Protein AF-A0A1L0DJS2-F1 (afdb_monomer_lite)

Organism: NCBI:txid45354

Sequence (391 aa):
MDLPFYTFERDCCICLEHDDRAESIQEMLICSNCGVNVHASCAGIALLGKLRPIMQWMCEPCVNDLSPQYSTTYLCCVCLANEQHTEMSILGSPKARPDYLMPVMENKKWCHLLCALFTYNDTSFRNVNSPPFFAKDTTHAFYWRPMTAVIESVSKLFIDNRESHCGICNIANGAMIKCDMCEESETKYHLTCAQDTAKYKLGFKLVSQKASRAAGIAYVGDQLGRLEPILVCPKHEQKNTVYELRSMGSRTQSSEQKPLISLFIEDLVKASMSKLSGPQLRAYNYVTMVDKYMLQQNPVLEATEQIEDSKPKKYCEVCSIKSSPKWWPIEGSKGVQCQNCFKLGEDENHEITKSEGDVLARELNEPLSGTNFGISGPSDHIRDVYQPTES

pLDDT: mean 78.41, std 16.91, range [35.5, 97.69]

Foldseek 3Di:
DAALDQLQLADQLQQSDRDPDPVQSQQWDAARPQRHIHRCLLQQKDWADPDRPDDHDHAPLVVCVVPPPADVPQDAPFDDDDFPCSVCNSNSHRPGNDARWAAAQQRRYIHGPNLCLQQVVQWAWEQDDPPPDDPCPPDVPPTIDRSDRHGHDNLSQQLVFVVAAAPQPRDTTGRWDDAPPCPPDPHTHRPVSLVPDPQKDKAWAFDADDPPDLQQWKAQPPDIHHIHIHIHHNVDDPPVRGDRQQRWIDSDPPGDIGGNSSSSSNSSNVVNPDPDHDPRVNVVSVVVSQVSVVCVVDVPVVPPPPPPPPDPQAAAPVQRQRAAPDWDDDPPDPHTHHPVPVVVDPPDPDCPDSVVSVVVVVVVPPDDDCVVVVCPDPPDDNCVSDDPPDD

Secondary structure (DSSP, 8-state):
---SS-TTSS--TTT------HHHHHTEEEBTTT--EEETTTTTEEE-SSS---S-B--HHHHHHHS-SS-S---BTT-------HHHHHTT-TT-----EEEBTTTS-EEEHHHHHHTTTTSEEEE-PPPTT--TTS---SSEEE--EEEEE-HHHHHHTTT-BBTTT--BSSSEEE-TT-SS---EEEHHHHHHSTT-EEEEEEEP--TT--TTEEEETTEEEEEEEEEE-TTS---S--B-TT-EEBSSTTSPPEEHHHHHHHHHHHH---S--HHHHHHHHHHHHHHHHHHHH-GGGGG-------S-----TTT--S--SSEEEPTTSS-EEEHHHHHHGGG------HHHHHHHHHHHTSPPP-GGGT--STT--HHHH--PPP-

Structure (mmCIF, N/CA/C/O backbone):
data_AF-A0A1L0DJS2-F1
#
_entry.id   AF-A0A1L0DJS2-F1
#
loop_
_atom_site.group_PDB
_atom_site.id
_atom_site.type_symbol
_atom_site.label_atom_id
_atom_site.label_alt_id
_atom_site.label_comp_id
_atom_site.label_asym_id
_atom_site.label_entity_id
_atom_site.label_seq_id
_atom_site.pdbx_PDB_ins_code
_atom_site.Cartn_x
_atom_site.Cartn_y
_atom_site.Cartn_z
_atom_site.occupancy
_atom_site.B_iso_or_equiv
_atom_site.auth_seq_id
_atom_site.auth_comp_id
_atom_site.auth_asym_id
_atom_site.auth_atom_id
_atom_site.pdbx_PDB_model_num
ATOM 1 N N . MET A 1 1 ? 31.363 1.273 -6.432 1.00 53.94 1 MET A N 1
ATOM 2 C CA . MET A 1 1 ? 30.736 0.183 -5.663 1.00 53.94 1 MET A CA 1
ATOM 3 C C . MET A 1 1 ? 29.688 -0.382 -6.581 1.00 53.94 1 MET A C 1
ATOM 5 O O . MET A 1 1 ? 28.770 0.353 -6.904 1.00 53.94 1 MET A O 1
ATOM 9 N N . ASP A 1 2 ? 29.889 -1.591 -7.083 1.00 66.25 2 ASP A N 1
ATOM 10 C CA . ASP A 1 2 ? 28.993 -2.172 -8.081 1.00 66.25 2 ASP A CA 1
ATOM 11 C C . ASP A 1 2 ? 27.632 -2.522 -7.462 1.00 66.25 2 ASP A C 1
ATOM 13 O O . ASP A 1 2 ? 27.526 -2.720 -6.250 1.00 66.25 2 ASP A O 1
ATOM 17 N N . LEU A 1 3 ? 26.578 -2.534 -8.283 1.00 71.31 3 LEU A N 1
ATOM 18 C CA . LEU A 1 3 ? 25.262 -3.007 -7.850 1.00 71.31 3 LEU A CA 1
ATOM 19 C C . LEU A 1 3 ? 25.327 -4.480 -7.419 1.00 71.31 3 LEU A C 1
ATOM 21 O O . LEU A 1 3 ? 26.147 -5.218 -7.964 1.00 71.31 3 LEU A O 1
ATOM 25 N N . PRO A 1 4 ? 24.419 -4.937 -6.532 1.00 78.12 4 PRO A N 1
ATOM 26 C CA . PRO A 1 4 ? 24.336 -6.353 -6.174 1.00 78.12 4 PRO A CA 1
ATOM 27 C C . PRO A 1 4 ? 24.111 -7.281 -7.379 1.00 78.12 4 PRO A C 1
ATOM 29 O O . PRO A 1 4 ? 24.629 -8.392 -7.397 1.00 78.12 4 PRO A O 1
ATOM 32 N N . PHE A 1 5 ? 23.355 -6.821 -8.382 1.00 85.75 5 PHE A N 1
ATOM 33 C CA . PHE A 1 5 ? 23.029 -7.549 -9.611 1.00 85.75 5 PHE A CA 1
ATOM 34 C C . PHE A 1 5 ? 22.592 -6.563 -10.718 1.00 85.75 5 PHE A C 1
ATOM 36 O O . PHE A 1 5 ? 22.424 -5.365 -10.452 1.00 85.75 5 PHE A O 1
ATOM 43 N N . TYR A 1 6 ? 22.438 -7.019 -11.965 1.00 84.62 6 TYR A N 1
ATOM 44 C CA . TYR A 1 6 ? 22.064 -6.149 -13.086 1.00 84.62 6 TYR A CA 1
ATOM 45 C C . TYR A 1 6 ? 20.573 -5.779 -13.059 1.00 84.62 6 TYR A C 1
ATOM 47 O O . TYR A 1 6 ? 19.704 -6.591 -12.758 1.00 84.62 6 TYR A O 1
ATOM 55 N N . THR A 1 7 ? 20.239 -4.555 -13.470 1.00 82.62 7 THR A N 1
ATOM 56 C CA . THR A 1 7 ? 18.865 -4.015 -13.412 1.00 82.62 7 THR A CA 1
ATOM 57 C C . THR A 1 7 ? 17.842 -4.711 -14.317 1.00 82.62 7 THR A C 1
ATOM 59 O O . THR A 1 7 ? 16.661 -4.411 -14.229 1.00 82.62 7 THR A O 1
ATOM 62 N N . PHE A 1 8 ? 18.249 -5.635 -15.184 1.00 81.12 8 PHE A N 1
ATOM 63 C CA . PHE A 1 8 ? 17.341 -6.418 -16.032 1.00 81.12 8 PHE A CA 1
ATOM 64 C C . PHE A 1 8 ? 17.195 -7.877 -15.571 1.00 81.12 8 PHE A C 1
ATOM 66 O O . PHE A 1 8 ? 16.440 -8.631 -16.175 1.00 81.12 8 PHE A O 1
ATOM 73 N N . GLU A 1 9 ? 17.920 -8.307 -14.531 1.00 83.94 9 GLU A N 1
ATOM 74 C CA . GLU A 1 9 ? 17.895 -9.706 -14.068 1.00 83.94 9 GLU A CA 1
ATOM 75 C C . GLU A 1 9 ? 16.639 -10.051 -13.268 1.00 83.94 9 GLU A C 1
ATOM 77 O O . GLU A 1 9 ? 16.272 -11.224 -13.172 1.00 83.94 9 GLU A O 1
ATOM 82 N N . ARG A 1 10 ? 15.959 -9.042 -12.712 1.00 89.88 10 ARG A N 1
ATOM 83 C CA . ARG A 1 10 ? 14.737 -9.235 -11.937 1.00 89.88 10 ARG A CA 1
ATOM 84 C C . ARG A 1 10 ? 13.747 -8.103 -12.146 1.00 89.88 10 ARG A C 1
ATOM 86 O O . ARG A 1 10 ? 14.101 -6.930 -12.034 1.00 89.88 10 ARG A O 1
ATOM 93 N N . ASP A 1 11 ? 12.490 -8.473 -12.357 1.00 92.00 11 ASP A N 1
ATOM 94 C CA . ASP A 1 11 ? 11.391 -7.519 -12.466 1.00 92.00 11 ASP A CA 1
ATOM 95 C C . ASP A 1 11 ? 11.197 -6.754 -11.145 1.00 92.00 11 ASP A C 1
ATOM 97 O O . ASP A 1 11 ? 11.554 -7.217 -10.056 1.00 92.00 11 ASP A O 1
ATOM 101 N N . CYS A 1 12 ? 10.638 -5.549 -11.230 1.00 93.19 12 CYS A N 1
ATOM 102 C CA . CYS A 1 12 ? 10.361 -4.718 -10.059 1.00 93.19 12 CYS A CA 1
ATOM 103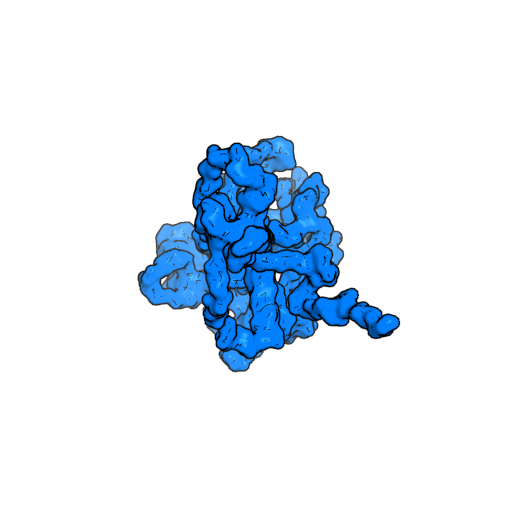 C C . CYS A 1 12 ? 9.378 -5.417 -9.110 1.00 93.19 12 CYS A C 1
ATOM 105 O O . CYS A 1 12 ? 8.287 -5.795 -9.528 1.00 93.19 12 CYS A O 1
ATOM 107 N N . CYS A 1 13 ? 9.691 -5.485 -7.813 1.00 92.88 13 CYS A N 1
ATOM 108 C CA . CYS A 1 13 ? 8.862 -6.211 -6.844 1.00 92.88 13 CYS A CA 1
ATOM 109 C C . CYS A 1 13 ? 7.510 -5.550 -6.501 1.00 92.88 13 CYS A C 1
ATOM 111 O O . CYS A 1 13 ? 6.711 -6.135 -5.778 1.00 92.88 13 CYS A O 1
ATOM 113 N N . ILE A 1 14 ? 7.218 -4.355 -7.032 1.00 94.25 14 ILE A N 1
ATOM 114 C CA . ILE A 1 14 ? 5.896 -3.717 -6.909 1.00 94.25 14 ILE A CA 1
ATOM 115 C C . ILE A 1 14 ? 4.991 -4.125 -8.073 1.00 94.25 14 ILE A C 1
ATOM 117 O O . ILE A 1 14 ? 3.886 -4.606 -7.837 1.00 94.25 14 ILE A O 1
ATOM 121 N N . CYS A 1 15 ? 5.428 -3.909 -9.321 1.00 93.94 15 CYS A N 1
ATOM 122 C CA . CYS A 1 15 ? 4.587 -4.169 -10.492 1.00 93.94 15 CYS A CA 1
ATOM 123 C C . CYS A 1 15 ? 4.682 -5.606 -11.008 1.00 93.94 15 CYS A C 1
ATOM 125 O O . CYS A 1 15 ? 3.712 -6.085 -11.579 1.00 93.94 15 CYS A O 1
ATOM 127 N N . LEU A 1 16 ? 5.815 -6.289 -10.798 1.00 92.19 16 LEU A N 1
ATOM 128 C CA . LEU A 1 16 ? 6.138 -7.600 -11.385 1.00 92.19 16 LEU A CA 1
ATOM 129 C C . LEU A 1 16 ? 5.950 -7.656 -12.911 1.00 92.19 16 LEU A C 1
ATOM 131 O O . LEU A 1 16 ? 5.766 -8.723 -13.489 1.00 92.19 16 LEU A O 1
ATOM 135 N N . GLU A 1 17 ? 5.968 -6.491 -13.553 1.00 89.50 17 GLU A N 1
ATOM 136 C CA . GLU A 1 17 ? 5.893 -6.350 -14.999 1.00 89.50 17 GLU A CA 1
ATOM 137 C C . GLU A 1 17 ? 7.307 -6.414 -15.558 1.00 89.50 17 GLU A C 1
ATOM 139 O O . GLU A 1 17 ? 8.200 -5.707 -15.076 1.00 89.50 17 GLU A O 1
ATOM 144 N N . HIS A 1 18 ? 7.479 -7.238 -16.587 1.00 84.38 18 HIS A N 1
ATOM 145 C CA . HIS A 1 18 ? 8.688 -7.235 -17.387 1.00 84.38 18 HIS A CA 1
ATOM 146 C C . HIS A 1 18 ? 8.695 -5.983 -18.266 1.00 84.38 18 HIS A C 1
ATOM 148 O O . HIS A 1 18 ? 7.793 -5.793 -19.081 1.00 84.38 18 HIS A O 1
ATOM 154 N N . ASP A 1 19 ? 9.686 -5.116 -18.076 1.00 73.88 19 ASP A N 1
ATOM 155 C CA . ASP A 1 19 ? 9.788 -3.833 -18.771 1.00 73.88 19 ASP A CA 1
ATOM 156 C C . ASP A 1 19 ? 11.193 -3.685 -19.365 1.00 73.88 19 ASP A C 1
ATOM 158 O O . ASP A 1 19 ? 12.172 -3.462 -18.652 1.00 73.88 19 ASP A O 1
ATOM 162 N N . ASP A 1 20 ? 11.287 -3.835 -20.684 1.00 77.88 20 ASP A N 1
ATOM 163 C CA . ASP A 1 20 ? 12.528 -3.769 -21.458 1.00 77.88 20 ASP A CA 1
ATOM 164 C C . ASP A 1 20 ? 12.861 -2.345 -21.935 1.00 77.88 20 ASP A C 1
ATOM 166 O O . ASP A 1 20 ? 13.895 -2.111 -22.573 1.00 77.88 20 ASP A O 1
ATOM 170 N N . ARG A 1 21 ? 12.016 -1.357 -21.606 1.00 82.25 21 ARG A N 1
ATOM 171 C CA . ARG A 1 21 ? 12.240 0.037 -21.991 1.00 82.25 21 ARG A CA 1
ATOM 172 C C . ARG A 1 21 ? 13.487 0.565 -21.296 1.00 82.25 21 ARG A C 1
ATOM 174 O O . ARG A 1 21 ? 13.609 0.518 -20.072 1.00 82.25 21 ARG A O 1
ATOM 181 N N . ALA A 1 22 ? 14.383 1.173 -22.072 1.00 80.31 22 ALA A N 1
ATOM 182 C CA . ALA A 1 22 ? 15.638 1.727 -21.562 1.00 80.31 22 ALA A CA 1
ATOM 183 C C . ALA A 1 22 ? 15.431 2.714 -20.396 1.00 80.31 22 ALA A C 1
ATOM 185 O O . ALA A 1 22 ? 16.215 2.722 -19.452 1.00 80.31 22 ALA A O 1
ATOM 186 N N . GLU A 1 23 ? 14.364 3.513 -20.440 1.00 79.38 23 GLU A N 1
ATOM 187 C CA . GLU A 1 23 ? 13.984 4.448 -19.373 1.00 79.38 23 GLU A CA 1
ATOM 188 C C . GLU A 1 23 ? 13.580 3.721 -18.081 1.00 79.38 23 GLU A C 1
ATOM 190 O O . GLU A 1 23 ? 13.973 4.141 -16.996 1.00 79.38 23 GLU A O 1
ATOM 195 N N . SER A 1 24 ? 12.871 2.591 -18.198 1.00 80.44 24 SER A N 1
ATOM 196 C CA . SER A 1 24 ? 12.487 1.743 -17.063 1.00 80.44 24 SER A CA 1
ATOM 197 C C . SER A 1 24 ? 13.707 1.128 -16.384 1.00 80.44 24 SER A C 1
ATOM 199 O O . SER A 1 24 ? 13.863 1.205 -15.167 1.00 80.44 24 SER A O 1
ATOM 201 N N . ILE A 1 25 ? 14.621 0.583 -17.190 1.00 81.00 25 ILE A N 1
ATOM 202 C CA . ILE A 1 25 ? 15.877 -0.014 -16.720 1.00 81.00 25 ILE A CA 1
ATOM 203 C C . ILE A 1 25 ? 16.749 1.039 -16.015 1.00 81.00 25 ILE A C 1
ATOM 205 O O . ILE A 1 25 ? 17.420 0.731 -15.030 1.00 81.00 25 ILE A O 1
ATOM 209 N N . GLN A 1 26 ? 16.738 2.286 -16.500 1.00 80.06 26 GLN A N 1
ATOM 210 C CA . GLN A 1 26 ? 17.503 3.395 -15.917 1.00 80.06 26 GLN A CA 1
ATOM 211 C C . GLN A 1 26 ? 16.948 3.896 -14.580 1.00 80.06 26 GLN A C 1
ATOM 213 O O . GLN A 1 26 ? 17.723 4.408 -13.771 1.00 80.06 26 GLN A O 1
ATOM 218 N N . GLU A 1 27 ? 15.642 3.769 -14.336 1.00 84.56 27 GLU A N 1
ATOM 219 C CA . GLU A 1 27 ? 15.023 4.164 -13.065 1.00 84.56 27 GLU A CA 1
ATOM 220 C C . GLU A 1 27 ? 14.911 3.021 -12.045 1.00 84.56 27 GLU A C 1
ATOM 222 O O . GLU A 1 27 ? 14.342 3.222 -10.968 1.00 84.56 27 GLU A O 1
ATOM 227 N N . MET A 1 28 ? 15.415 1.822 -12.360 1.00 88.25 28 MET A N 1
ATOM 228 C CA . MET A 1 28 ? 15.405 0.711 -11.416 1.00 88.25 28 MET A CA 1
ATOM 229 C C . MET A 1 28 ? 16.408 0.945 -10.282 1.00 88.25 28 MET A C 1
ATOM 231 O O . MET A 1 28 ? 17.614 1.080 -10.487 1.00 88.25 28 MET A O 1
ATOM 235 N N . LEU A 1 29 ? 15.887 0.948 -9.062 1.00 88.19 29 LEU A N 1
ATOM 236 C CA . LEU A 1 29 ? 16.625 1.055 -7.815 1.00 88.19 29 LEU A CA 1
ATOM 237 C C . LEU A 1 29 ? 16.806 -0.335 -7.233 1.00 88.19 29 LEU A C 1
ATOM 239 O O . LEU A 1 29 ? 15.840 -1.085 -7.138 1.00 88.19 29 LEU A O 1
ATOM 243 N N . ILE A 1 30 ? 18.024 -0.658 -6.807 1.00 90.00 30 ILE A N 1
ATOM 244 C CA . ILE A 1 30 ? 18.347 -1.911 -6.120 1.00 90.00 30 ILE A CA 1
ATOM 245 C C . ILE A 1 30 ? 18.965 -1.550 -4.776 1.00 90.00 30 ILE A C 1
ATOM 247 O O . ILE A 1 30 ? 19.925 -0.778 -4.712 1.00 90.00 30 ILE A O 1
ATOM 251 N N . CYS A 1 31 ? 18.391 -2.072 -3.694 1.00 89.62 31 CYS A N 1
ATOM 252 C CA . CYS A 1 31 ? 18.893 -1.824 -2.356 1.00 89.62 31 CYS A CA 1
ATOM 253 C C . CYS A 1 31 ? 20.248 -2.511 -2.184 1.00 89.62 31 CYS A C 1
ATOM 255 O O . CYS A 1 31 ? 20.352 -3.727 -2.329 1.00 89.62 31 CYS A O 1
ATOM 257 N N . SER A 1 32 ? 21.270 -1.743 -1.807 1.00 87.81 32 SER A N 1
ATOM 258 C CA . SER A 1 32 ? 22.640 -2.247 -1.664 1.00 87.81 32 SER A CA 1
ATOM 259 C C . SER A 1 32 ? 22.829 -3.276 -0.544 1.00 87.81 32 SER A C 1
ATOM 261 O O . SER A 1 32 ? 23.848 -3.956 -0.535 1.00 87.81 32 SER A O 1
ATOM 263 N N . ASN A 1 33 ? 21.889 -3.379 0.403 1.00 88.38 33 ASN A N 1
ATOM 264 C CA . ASN A 1 33 ? 22.007 -4.258 1.571 1.00 88.38 33 ASN A CA 1
ATOM 265 C C . ASN A 1 33 ? 21.159 -5.535 1.464 1.00 88.38 33 ASN A C 1
ATOM 267 O O . ASN A 1 33 ? 21.643 -6.615 1.775 1.00 88.38 33 ASN A O 1
ATOM 271 N N . CYS A 1 34 ? 19.900 -5.431 1.028 1.00 91.06 34 CYS A N 1
ATOM 272 C CA . CYS A 1 34 ? 18.979 -6.578 0.976 1.00 91.06 34 CYS A CA 1
ATOM 273 C C . CYS A 1 34 ? 18.606 -7.018 -0.446 1.00 91.06 34 CYS A C 1
ATOM 275 O O . CYS A 1 34 ? 17.893 -8.003 -0.625 1.00 91.06 34 CYS A O 1
ATOM 277 N N . GLY A 1 35 ? 19.037 -6.273 -1.465 1.00 91.56 35 GLY A N 1
ATOM 278 C CA . GLY A 1 35 ? 18.751 -6.576 -2.859 1.00 91.56 35 GLY A CA 1
ATOM 279 C C . GLY A 1 35 ? 17.343 -6.233 -3.337 1.00 91.56 35 GLY A C 1
ATOM 280 O O . GLY A 1 35 ? 17.125 -6.362 -4.530 1.00 91.56 35 GLY A O 1
ATOM 281 N N . VAL A 1 36 ? 16.395 -5.781 -2.497 1.00 92.50 36 VAL A N 1
ATOM 282 C CA . VAL A 1 36 ? 15.055 -5.304 -2.934 1.00 92.50 36 VAL A CA 1
ATOM 283 C C . VAL A 1 36 ? 15.181 -4.377 -4.146 1.00 92.50 36 VAL A C 1
ATOM 285 O O . VAL A 1 36 ? 15.988 -3.448 -4.106 1.00 92.50 36 VAL A O 1
ATOM 288 N N . ASN A 1 37 ? 14.382 -4.597 -5.197 1.00 92.75 37 ASN A N 1
ATOM 289 C CA . ASN A 1 37 ? 14.459 -3.816 -6.432 1.00 92.75 37 ASN A CA 1
ATOM 290 C C . ASN A 1 37 ? 13.110 -3.246 -6.878 1.00 92.75 37 ASN A C 1
ATOM 292 O O . ASN A 1 37 ? 12.120 -3.962 -7.029 1.00 92.75 37 ASN A O 1
ATOM 296 N N . VAL A 1 38 ? 13.080 -1.946 -7.148 1.00 92.38 38 VAL A N 1
ATOM 297 C CA . VAL A 1 38 ? 11.868 -1.239 -7.563 1.00 92.38 38 VAL A CA 1
ATOM 298 C C . VAL A 1 38 ? 12.171 -0.188 -8.611 1.00 92.38 38 VAL A C 1
ATOM 300 O O . VAL A 1 38 ? 13.207 0.462 -8.559 1.00 92.38 38 VAL A O 1
ATOM 303 N N . HIS A 1 39 ? 11.247 0.041 -9.539 1.00 91.31 39 HIS A N 1
ATOM 304 C CA . HIS A 1 39 ? 11.291 1.260 -10.339 1.00 91.31 39 HIS A CA 1
ATOM 305 C C . HIS A 1 39 ? 11.024 2.469 -9.438 1.00 91.31 39 HIS A C 1
ATOM 307 O O . HIS A 1 39 ? 10.094 2.435 -8.625 1.00 91.31 39 HIS A O 1
ATOM 313 N N . ALA A 1 40 ? 11.794 3.545 -9.607 1.00 88.44 40 ALA A N 1
ATOM 314 C CA . ALA A 1 40 ? 11.614 4.775 -8.842 1.00 88.44 40 ALA A CA 1
ATOM 315 C C . ALA A 1 40 ? 10.169 5.298 -8.941 1.00 88.44 40 ALA A C 1
ATOM 317 O O . ALA A 1 40 ? 9.540 5.575 -7.919 1.00 88.44 40 ALA A O 1
ATOM 318 N N . SER A 1 41 ? 9.589 5.317 -10.144 1.00 89.06 41 SER A N 1
ATOM 319 C CA . SER A 1 41 ? 8.189 5.699 -10.361 1.00 89.06 41 SER A CA 1
ATOM 320 C C . SER A 1 41 ? 7.162 4.776 -9.681 1.00 89.06 41 SER A C 1
ATOM 322 O O . SER A 1 41 ? 6.163 5.279 -9.163 1.00 89.06 41 SER A O 1
ATOM 324 N N . CYS A 1 42 ? 7.403 3.457 -9.610 1.00 92.81 42 CYS A N 1
ATOM 325 C CA . CYS A 1 42 ? 6.539 2.515 -8.877 1.00 92.81 42 CYS A CA 1
ATOM 326 C C . CYS A 1 42 ? 6.588 2.747 -7.361 1.00 92.81 42 CYS A C 1
ATOM 328 O O . CYS A 1 42 ? 5.592 2.547 -6.671 1.00 92.81 42 CYS A O 1
ATOM 330 N N . ALA A 1 43 ? 7.744 3.172 -6.850 1.00 89.62 43 ALA A N 1
ATOM 331 C CA . ALA A 1 43 ? 7.976 3.466 -5.441 1.00 89.62 43 ALA A CA 1
ATOM 332 C C . ALA A 1 43 ? 7.560 4.892 -5.025 1.00 89.62 43 ALA A C 1
ATOM 334 O O . ALA A 1 43 ? 7.637 5.228 -3.844 1.00 89.62 43 ALA A O 1
ATOM 335 N N . GLY A 1 44 ? 7.146 5.747 -5.970 1.00 86.00 44 GLY A N 1
ATOM 336 C CA . GLY A 1 44 ? 6.868 7.162 -5.698 1.00 86.00 44 GLY A CA 1
ATOM 337 C C . GLY A 1 44 ? 8.130 7.987 -5.408 1.00 86.00 44 GLY A C 1
ATOM 338 O O . GLY A 1 44 ? 8.091 8.967 -4.666 1.00 86.00 44 GLY A O 1
ATOM 339 N N . ILE A 1 45 ? 9.277 7.601 -5.963 1.00 83.94 45 ILE A N 1
ATOM 340 C CA . ILE A 1 45 ? 10.558 8.292 -5.792 1.00 83.94 45 ILE A CA 1
ATOM 341 C C . ILE A 1 45 ? 10.826 9.137 -7.041 1.00 83.94 45 ILE A C 1
ATOM 343 O O . ILE A 1 45 ? 10.893 8.605 -8.146 1.00 83.94 45 ILE A O 1
ATOM 347 N N . ALA A 1 46 ? 11.005 10.453 -6.879 1.00 75.88 46 ALA A N 1
ATOM 348 C CA . ALA A 1 46 ? 11.435 11.311 -7.979 1.00 75.88 46 ALA A CA 1
ATOM 349 C C . ALA A 1 46 ? 12.964 11.381 -8.042 1.00 75.88 46 ALA A C 1
ATOM 351 O O . ALA A 1 46 ? 13.646 11.728 -7.070 1.00 75.88 46 ALA A O 1
ATOM 352 N N . LEU A 1 47 ? 13.485 11.087 -9.230 1.00 72.00 47 LEU A N 1
ATOM 353 C CA . LEU A 1 47 ? 14.898 11.178 -9.570 1.00 72.00 47 LEU A CA 1
ATOM 354 C C . LEU A 1 47 ? 15.219 12.615 -9.994 1.00 72.00 47 LEU A C 1
ATOM 356 O O . LEU A 1 47 ? 14.631 13.131 -10.944 1.00 72.00 47 LEU A O 1
ATOM 360 N N . LEU A 1 48 ? 16.127 13.293 -9.287 1.00 59.78 48 LEU A N 1
ATOM 361 C CA . LEU A 1 48 ? 16.545 14.648 -9.647 1.00 59.78 48 LEU A CA 1
ATOM 362 C C . LEU A 1 48 ? 17.748 14.620 -10.601 1.00 59.78 48 LEU A C 1
ATOM 364 O O . LEU A 1 48 ? 18.860 14.277 -10.205 1.00 59.78 48 LEU A O 1
ATOM 368 N N . GLY A 1 49 ? 17.543 15.088 -11.836 1.00 54.81 49 GLY A N 1
ATOM 369 C CA . GLY A 1 49 ? 18.602 15.325 -12.828 1.00 54.81 49 GLY A CA 1
ATOM 370 C C . GLY A 1 49 ? 18.759 14.225 -13.888 1.00 54.81 49 GLY A C 1
ATOM 371 O O . GLY A 1 49 ? 18.139 13.175 -13.817 1.00 54.81 49 GLY A O 1
ATOM 372 N N . LYS A 1 50 ? 19.605 14.484 -14.899 1.00 48.12 50 LYS A N 1
ATOM 373 C CA . LYS A 1 50 ? 19.906 13.566 -16.026 1.00 48.12 50 LYS A CA 1
ATOM 374 C C . LYS A 1 50 ? 20.961 12.492 -15.695 1.00 48.12 50 LYS A C 1
ATOM 376 O O . LYS A 1 50 ? 21.487 11.848 -16.601 1.00 48.12 50 LYS A O 1
ATOM 381 N N . LEU A 1 51 ? 21.360 12.361 -14.429 1.00 49.62 51 LEU A N 1
ATOM 382 C CA . LEU A 1 51 ? 22.445 11.470 -14.016 1.00 49.62 51 LEU A CA 1
ATOM 383 C C . LEU A 1 51 ? 21.894 10.136 -13.513 1.00 49.62 51 LEU A C 1
ATOM 385 O O . LEU A 1 51 ? 20.923 10.088 -12.765 1.00 49.62 51 LEU A O 1
ATOM 389 N N . ARG A 1 52 ? 22.563 9.063 -13.947 1.00 52.22 52 ARG A N 1
ATOM 390 C CA . ARG A 1 52 ? 22.255 7.662 -13.640 1.00 52.22 52 ARG A CA 1
ATOM 391 C C . ARG A 1 52 ? 22.163 7.448 -12.119 1.00 52.22 52 ARG A C 1
ATOM 393 O O . ARG A 1 52 ? 23.173 7.659 -11.442 1.00 52.22 52 ARG A O 1
ATOM 400 N N . PRO A 1 53 ? 21.028 7.000 -11.563 1.00 53.16 53 PRO A N 1
ATOM 401 C CA . PRO A 1 53 ? 20.855 6.877 -10.124 1.00 53.16 53 PRO A CA 1
ATOM 402 C C . PRO A 1 53 ? 21.284 5.480 -9.659 1.00 53.16 53 PRO A C 1
ATOM 404 O O . PRO A 1 53 ? 20.444 4.655 -9.331 1.00 53.16 53 PRO A O 1
ATOM 407 N N . ILE A 1 54 ? 22.573 5.132 -9.708 1.00 54.09 54 ILE A N 1
ATOM 408 C CA . ILE A 1 54 ? 22.923 3.709 -9.555 1.00 54.09 54 ILE A CA 1
ATOM 409 C C . ILE A 1 54 ? 24.237 3.462 -8.828 1.00 54.09 54 ILE A C 1
ATOM 411 O O . ILE A 1 54 ? 25.112 2.831 -9.392 1.00 54.09 54 ILE A O 1
ATOM 415 N N . MET A 1 55 ? 24.414 3.895 -7.580 1.00 52.53 55 MET A N 1
ATOM 416 C CA . MET A 1 55 ? 25.490 3.262 -6.791 1.00 52.53 55 MET A CA 1
ATOM 417 C C . MET A 1 55 ? 25.155 2.997 -5.318 1.00 52.53 55 MET A C 1
ATOM 419 O O . MET A 1 55 ? 25.840 2.168 -4.733 1.00 52.53 55 MET A O 1
ATOM 423 N N . GLN A 1 56 ? 24.169 3.651 -4.680 1.00 67.44 56 GLN A N 1
ATOM 424 C CA . GLN A 1 56 ? 23.984 3.535 -3.215 1.00 67.44 56 GLN A CA 1
ATOM 425 C C . GLN A 1 56 ? 22.552 3.874 -2.741 1.00 67.44 56 GLN A C 1
ATOM 427 O O . GLN A 1 56 ? 22.361 4.823 -1.981 1.00 67.44 56 GLN A O 1
ATOM 432 N N . TRP A 1 57 ? 21.522 3.152 -3.201 1.00 83.19 57 TRP A N 1
ATOM 433 C CA . TRP A 1 57 ? 20.174 3.280 -2.619 1.00 83.19 57 TRP A CA 1
ATOM 434 C C . TRP A 1 57 ? 19.954 2.236 -1.517 1.00 83.19 57 TRP A C 1
ATOM 436 O O . TRP A 1 57 ? 20.370 1.084 -1.643 1.00 83.19 57 TRP A O 1
ATOM 446 N N . MET A 1 58 ? 19.282 2.637 -0.438 1.00 85.81 58 MET A N 1
ATOM 447 C CA . MET A 1 58 ? 18.842 1.754 0.641 1.00 85.81 58 MET A CA 1
ATOM 448 C C . MET A 1 58 ? 17.326 1.857 0.785 1.00 85.81 58 MET A C 1
ATOM 450 O O . MET A 1 58 ? 16.784 2.960 0.783 1.00 85.81 58 MET A O 1
ATOM 454 N N . CYS A 1 59 ? 16.653 0.713 0.908 1.00 89.75 59 CYS A N 1
ATOM 455 C CA . CYS A 1 59 ? 15.223 0.678 1.196 1.00 89.75 59 CYS A CA 1
ATOM 456 C C . CYS A 1 59 ? 14.939 1.087 2.651 1.00 89.75 59 CYS A C 1
ATOM 458 O O . CYS A 1 59 ? 15.829 1.036 3.503 1.00 89.75 59 CYS A O 1
ATOM 460 N N . GLU A 1 60 ? 13.689 1.451 2.938 1.00 90.12 60 GLU A N 1
ATOM 461 C CA . GLU A 1 60 ? 13.265 1.924 4.262 1.00 90.12 60 GLU A CA 1
ATOM 462 C C . GLU A 1 60 ? 13.606 0.941 5.406 1.00 90.12 60 GLU A C 1
ATOM 464 O O . GLU A 1 60 ? 14.155 1.400 6.409 1.00 90.12 60 GLU A O 1
ATOM 469 N N . PRO A 1 61 ? 13.399 -0.391 5.283 1.00 92.00 61 PRO A N 1
ATOM 470 C CA . PRO A 1 61 ? 13.882 -1.353 6.280 1.00 92.00 61 PRO A CA 1
ATOM 471 C C . PRO A 1 61 ? 15.384 -1.256 6.582 1.00 92.00 61 PRO A C 1
ATOM 473 O O . PRO A 1 61 ? 15.774 -1.169 7.741 1.00 92.00 61 PRO A O 1
ATOM 476 N N . CYS A 1 62 ? 16.237 -1.198 5.554 1.00 91.06 62 CYS A N 1
ATOM 477 C CA . CYS A 1 62 ? 17.688 -1.124 5.755 1.00 91.06 62 CYS A CA 1
ATOM 478 C C . CYS A 1 62 ? 18.136 0.229 6.319 1.00 91.06 62 CYS A C 1
ATOM 480 O O . CYS A 1 62 ? 19.107 0.286 7.066 1.00 91.06 62 CYS A O 1
ATOM 482 N N . VAL A 1 63 ? 17.432 1.319 5.998 1.00 88.50 63 VAL A N 1
ATOM 483 C CA . VAL A 1 63 ? 17.651 2.616 6.658 1.00 88.50 63 VAL A CA 1
ATOM 484 C C . VAL A 1 63 ? 17.258 2.532 8.138 1.00 88.50 63 VAL A C 1
ATOM 486 O O . VAL A 1 63 ? 17.982 3.040 8.993 1.00 88.50 63 VAL A O 1
ATOM 489 N N . ASN A 1 64 ? 16.149 1.857 8.455 1.00 88.62 64 ASN A N 1
ATOM 490 C CA . ASN A 1 64 ? 15.697 1.649 9.829 1.00 88.62 64 ASN A CA 1
ATOM 491 C C . ASN A 1 64 ? 16.673 0.785 10.646 1.00 88.62 64 ASN A C 1
ATOM 493 O O . ASN A 1 64 ? 16.831 1.048 11.830 1.00 88.62 64 ASN A O 1
ATOM 497 N N . ASP A 1 65 ? 17.388 -0.170 10.044 1.00 91.12 65 ASP A N 1
ATOM 498 C CA . ASP A 1 65 ? 18.440 -0.929 10.745 1.00 91.12 65 ASP A CA 1
ATOM 499 C C . ASP A 1 65 ? 19.599 -0.041 11.233 1.00 91.12 65 ASP A C 1
ATOM 501 O O . ASP A 1 65 ? 20.200 -0.322 12.270 1.00 91.12 65 ASP A O 1
ATOM 505 N N . LEU A 1 66 ? 19.902 1.054 10.523 1.00 88.06 66 LEU A N 1
ATOM 506 C CA . LEU A 1 66 ? 20.949 2.004 10.924 1.00 88.06 66 LEU A CA 1
ATOM 507 C C . LEU A 1 66 ? 20.511 2.900 12.089 1.00 88.06 66 LEU A C 1
ATOM 509 O O . LEU A 1 66 ? 21.335 3.309 12.907 1.00 88.06 66 LEU A O 1
ATOM 513 N N . SER A 1 67 ? 19.224 3.247 12.143 1.00 85.06 67 SER A N 1
ATOM 514 C CA . SER A 1 67 ? 18.638 4.093 13.186 1.00 85.06 67 SER A CA 1
ATOM 515 C C . SER A 1 67 ? 17.160 3.735 13.384 1.00 85.06 67 SER A C 1
ATOM 517 O O . SER A 1 67 ? 16.290 4.327 12.734 1.00 85.06 67 SER A O 1
ATOM 519 N N . PRO A 1 68 ? 16.856 2.752 14.256 1.00 90.12 68 PRO A N 1
ATOM 520 C CA . PRO A 1 68 ? 15.500 2.229 14.391 1.00 90.12 68 PRO A CA 1
ATOM 521 C C . PRO A 1 68 ? 14.501 3.275 14.900 1.00 90.12 68 PRO A C 1
ATOM 523 O O . PRO A 1 68 ? 14.581 3.744 16.035 1.00 90.12 68 PRO A O 1
ATOM 526 N N . GLN A 1 69 ? 13.518 3.612 14.063 1.00 85.56 69 GLN A N 1
ATOM 527 C CA . GLN A 1 69 ? 12.367 4.470 14.397 1.00 85.56 69 GLN A CA 1
ATOM 528 C C . GLN A 1 69 ? 11.024 3.736 14.283 1.00 85.56 69 GLN A C 1
ATOM 530 O O . GLN A 1 69 ? 9.999 4.195 14.802 1.00 85.56 69 GLN A O 1
ATOM 535 N N . TYR A 1 70 ? 11.034 2.604 13.586 1.00 91.19 70 TYR A N 1
ATOM 536 C CA . TYR A 1 70 ? 9.915 1.701 13.361 1.00 91.19 70 TYR A CA 1
ATOM 537 C C . TYR A 1 70 ? 10.278 0.312 13.883 1.00 91.19 70 TYR A C 1
ATOM 539 O O . TYR A 1 70 ? 11.426 0.046 14.245 1.00 91.19 70 TYR A O 1
ATOM 547 N N . SER A 1 71 ? 9.289 -0.580 13.938 1.00 94.25 71 SER A N 1
ATOM 548 C CA . SER A 1 71 ? 9.507 -1.974 14.327 1.00 94.25 71 SER A CA 1
ATOM 549 C C . SER A 1 71 ? 10.660 -2.598 13.533 1.00 94.25 71 SER A C 1
ATOM 551 O O . SER A 1 71 ? 10.757 -2.404 12.328 1.00 94.25 71 SER A O 1
ATOM 553 N N . THR A 1 72 ? 11.506 -3.390 14.182 1.00 94.44 72 THR A N 1
ATOM 554 C CA . THR A 1 72 ? 12.524 -4.215 13.505 1.00 94.44 72 THR A CA 1
ATOM 555 C C . THR A 1 72 ? 11.945 -5.533 12.976 1.00 94.44 72 THR A C 1
ATOM 557 O O . THR A 1 72 ? 12.656 -6.356 12.410 1.00 94.44 72 THR A O 1
ATOM 560 N N . THR A 1 73 ? 10.638 -5.758 13.148 1.00 94.38 73 THR A N 1
ATOM 561 C CA . THR A 1 73 ? 9.906 -6.856 12.512 1.00 94.38 73 THR A CA 1
ATOM 562 C C . THR A 1 73 ? 9.407 -6.394 11.146 1.00 94.38 73 THR A C 1
ATOM 564 O O . THR A 1 73 ? 8.318 -5.829 11.029 1.00 94.38 73 THR A O 1
ATOM 567 N N . TYR A 1 74 ? 10.215 -6.625 10.113 1.00 93.75 74 TYR A N 1
ATOM 568 C CA . TYR A 1 74 ? 9.954 -6.218 8.729 1.00 93.75 74 TYR A CA 1
ATOM 569 C C . TYR A 1 74 ? 8.915 -7.111 8.038 1.00 93.75 74 TYR A C 1
ATOM 571 O O . TYR A 1 74 ? 9.222 -7.832 7.099 1.00 93.75 74 TYR A O 1
ATOM 579 N N . LEU A 1 75 ? 7.673 -7.067 8.524 1.00 94.75 75 LEU A N 1
ATOM 580 C CA . LEU A 1 75 ? 6.533 -7.786 7.957 1.00 94.75 75 LEU A CA 1
ATOM 581 C C . LEU A 1 75 ? 5.388 -6.821 7.676 1.00 94.75 75 LEU A C 1
ATOM 583 O O . LEU A 1 75 ? 5.079 -5.944 8.490 1.00 94.75 75 LEU A O 1
ATOM 587 N N . CYS A 1 76 ? 4.714 -7.011 6.543 1.00 95.81 76 CYS A N 1
ATOM 588 C CA . CYS A 1 76 ? 3.503 -6.263 6.251 1.00 95.81 76 CYS A CA 1
ATOM 589 C C . CYS A 1 76 ? 2.423 -6.575 7.293 1.00 95.81 76 CYS A C 1
ATOM 591 O O . CYS A 1 76 ? 2.014 -7.715 7.472 1.00 95.81 76 CYS A O 1
ATOM 593 N N . CYS A 1 77 ? 1.912 -5.542 7.959 1.00 95.38 77 CYS A N 1
ATOM 594 C CA . CYS A 1 77 ? 0.885 -5.698 8.985 1.00 95.38 77 CYS A CA 1
ATOM 595 C C . CYS A 1 77 ? -0.529 -5.927 8.434 1.00 95.38 77 CYS A C 1
ATOM 597 O O . CYS A 1 77 ? -1.441 -6.124 9.229 1.00 95.38 77 CYS A O 1
ATOM 599 N N . VAL A 1 78 ? -0.724 -5.895 7.112 1.00 95.94 78 VAL A N 1
ATOM 600 C CA . VAL A 1 78 ? -2.038 -6.031 6.458 1.00 95.94 78 VAL A CA 1
ATOM 601 C C . VAL A 1 78 ? -2.089 -7.176 5.442 1.00 95.94 78 VAL A C 1
ATOM 603 O O . VAL A 1 78 ? -3.070 -7.312 4.722 1.00 95.94 78 VAL A O 1
ATOM 606 N N . CYS A 1 79 ? -1.066 -8.019 5.355 1.00 94.25 79 CYS A N 1
ATOM 607 C CA . CYS A 1 79 ? -1.140 -9.274 4.612 1.00 94.25 79 CYS A CA 1
ATOM 608 C C . CYS A 1 79 ? -0.234 -10.317 5.275 1.00 94.25 79 CYS A C 1
ATOM 610 O O . CYS A 1 79 ? 0.318 -10.070 6.343 1.00 94.25 79 CYS A O 1
ATOM 612 N N . LEU A 1 80 ? -0.112 -11.490 4.658 1.00 89.81 80 LEU A N 1
ATOM 613 C CA . LEU A 1 80 ? 0.693 -12.599 5.178 1.00 89.81 80 LEU A CA 1
ATOM 614 C C . LEU A 1 80 ? 1.853 -12.983 4.262 1.00 89.81 80 LEU A C 1
ATOM 616 O O . LEU A 1 80 ? 2.521 -13.983 4.516 1.00 89.81 80 LEU A O 1
ATOM 620 N N . ALA A 1 81 ? 2.078 -12.214 3.195 1.00 87.38 81 ALA A N 1
ATOM 621 C CA . ALA A 1 81 ? 3.257 -12.406 2.367 1.00 87.38 81 ALA A CA 1
ATOM 622 C C . ALA A 1 81 ? 4.509 -12.083 3.185 1.00 87.38 81 ALA A C 1
ATOM 624 O O . ALA A 1 81 ? 4.551 -11.090 3.918 1.00 87.38 81 ALA A O 1
ATOM 625 N N . ASN A 1 82 ? 5.477 -12.984 3.084 1.00 87.62 82 ASN A N 1
ATOM 626 C CA . ASN A 1 82 ? 6.743 -12.936 3.789 1.00 87.62 82 ASN A CA 1
ATOM 627 C C . ASN A 1 82 ? 7.773 -13.683 2.937 1.00 87.62 82 ASN A C 1
ATOM 629 O O . ASN A 1 82 ? 7.804 -14.917 2.951 1.00 87.62 82 ASN A O 1
ATOM 633 N N . GLU A 1 83 ? 8.575 -12.943 2.176 1.00 83.88 83 GLU A N 1
ATOM 634 C CA . GLU A 1 83 ? 9.696 -13.518 1.434 1.00 83.88 83 GLU A CA 1
ATOM 635 C C . GLU A 1 83 ? 10.846 -13.830 2.399 1.00 83.88 83 GLU A C 1
ATOM 637 O O . GLU A 1 83 ? 11.453 -12.941 2.997 1.00 83.88 83 GLU A O 1
ATOM 642 N N . GLN A 1 84 ? 11.164 -15.116 2.546 1.00 78.88 84 GLN A N 1
ATOM 643 C CA . GLN A 1 84 ? 12.182 -15.589 3.487 1.00 78.88 84 GLN A CA 1
ATOM 644 C C . GLN A 1 84 ? 13.552 -15.787 2.826 1.00 78.88 84 GLN A C 1
ATOM 646 O O . GLN A 1 84 ? 14.559 -15.935 3.523 1.00 78.88 84 GLN A O 1
ATOM 651 N N . HIS A 1 85 ? 13.632 -15.776 1.492 1.00 84.00 85 HIS A N 1
ATOM 652 C CA . HIS A 1 85 ? 14.866 -16.043 0.755 1.00 84.00 85 HIS A CA 1
ATOM 653 C C . HIS A 1 85 ? 15.692 -14.769 0.517 1.00 84.00 85 HIS A C 1
ATOM 655 O O . HIS A 1 85 ? 15.866 -14.292 -0.610 1.00 84.00 85 HIS A O 1
ATOM 661 N N . THR A 1 86 ? 16.257 -14.229 1.597 1.00 84.44 86 THR A N 1
ATOM 662 C CA . THR A 1 86 ? 17.113 -13.028 1.575 1.00 84.44 86 THR A CA 1
ATOM 663 C C . THR A 1 86 ? 18.362 -13.198 0.706 1.00 84.44 86 THR A C 1
ATOM 665 O O . THR A 1 86 ? 18.718 -12.289 -0.040 1.00 84.44 86 THR A O 1
ATOM 668 N N . GLU A 1 87 ? 18.985 -14.379 0.719 1.00 89.62 87 GLU A N 1
ATOM 669 C CA . GLU A 1 87 ? 20.149 -14.695 -0.124 1.00 89.62 87 GLU A CA 1
ATOM 670 C C . GLU A 1 87 ? 19.809 -14.624 -1.622 1.00 89.62 87 GLU A C 1
ATOM 672 O O . GLU A 1 87 ? 20.505 -13.995 -2.414 1.00 89.62 87 GLU A O 1
ATOM 677 N N . MET A 1 88 ? 18.673 -15.196 -2.019 1.00 90.44 88 MET A N 1
ATOM 678 C CA . MET A 1 88 ? 18.212 -15.135 -3.409 1.00 90.44 88 MET A CA 1
ATOM 679 C C . MET A 1 88 ? 17.878 -13.699 -3.827 1.00 90.44 88 MET A C 1
ATOM 681 O O . MET A 1 88 ? 18.032 -13.334 -4.994 1.00 90.44 88 MET A O 1
ATOM 685 N N . SER A 1 89 ? 17.442 -12.882 -2.868 1.00 90.44 89 SER A N 1
ATOM 686 C CA . SER A 1 89 ? 17.121 -11.477 -3.089 1.00 90.44 89 SER A CA 1
ATOM 687 C C . SER A 1 89 ? 18.373 -10.639 -3.348 1.00 90.44 89 SER A C 1
ATOM 689 O O . SER A 1 89 ? 18.380 -9.858 -4.302 1.00 90.44 89 SER A O 1
ATOM 691 N N . ILE A 1 90 ? 19.440 -10.828 -2.562 1.00 89.75 90 ILE A N 1
ATOM 692 C CA . ILE A 1 90 ? 20.706 -10.101 -2.745 1.00 89.75 90 ILE A CA 1
ATOM 693 C C . ILE A 1 90 ? 21.472 -10.561 -3.991 1.00 89.75 90 ILE A C 1
ATOM 695 O O . ILE A 1 90 ? 22.089 -9.734 -4.653 1.00 89.75 90 ILE A O 1
ATOM 699 N N . LEU A 1 91 ? 21.360 -11.841 -4.362 1.00 90.62 91 LEU A N 1
ATOM 700 C CA . LEU A 1 91 ? 21.966 -12.404 -5.575 1.00 90.62 91 LEU A CA 1
ATOM 701 C C . LEU A 1 91 ? 21.180 -12.106 -6.865 1.00 90.62 91 LEU A C 1
ATOM 703 O O . LEU A 1 91 ? 21.561 -12.583 -7.929 1.00 90.62 91 LEU A O 1
ATOM 707 N N . GLY A 1 92 ? 20.067 -11.369 -6.790 1.00 88.19 92 GLY A N 1
ATOM 708 C CA . GLY A 1 92 ? 19.308 -10.982 -7.983 1.00 88.19 92 GLY A CA 1
ATOM 709 C C . GLY A 1 92 ? 18.532 -12.113 -8.655 1.00 88.19 92 GLY A C 1
ATOM 710 O O . GLY A 1 92 ? 18.190 -12.001 -9.826 1.00 88.19 92 GLY A O 1
ATOM 711 N N . SER A 1 93 ? 18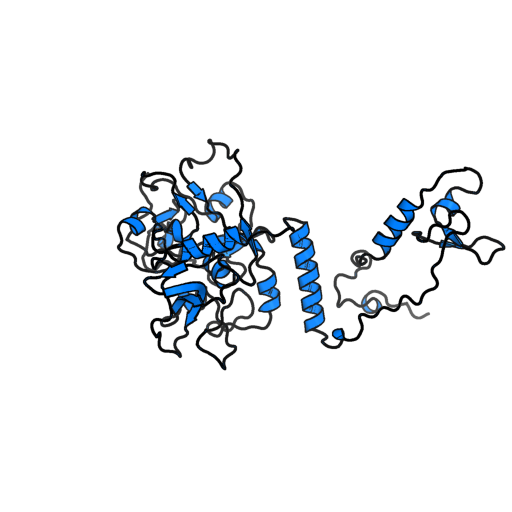.222 -13.203 -7.943 1.00 91.06 93 SER A N 1
ATOM 712 C CA . SER A 1 93 ? 17.501 -14.331 -8.540 1.00 91.06 93 SER A CA 1
ATOM 713 C C . SER A 1 93 ? 16.135 -13.897 -9.093 1.00 91.06 93 SER A C 1
ATOM 715 O O . SER A 1 93 ? 15.340 -13.340 -8.331 1.00 91.06 93 SER A O 1
ATOM 717 N N . PRO A 1 94 ? 15.781 -14.248 -10.346 1.00 89.00 94 PRO A N 1
ATOM 718 C CA . PRO A 1 94 ? 14.486 -13.906 -10.942 1.00 89.00 94 PRO A CA 1
ATOM 719 C C . PRO A 1 94 ? 13.301 -14.599 -10.251 1.00 89.00 94 PRO A C 1
ATOM 721 O O . PRO A 1 94 ? 12.147 -14.255 -10.488 1.00 89.00 94 PRO A O 1
ATOM 724 N N . LYS A 1 95 ? 13.570 -15.602 -9.404 1.00 87.38 95 LYS A N 1
ATOM 725 C CA . LYS A 1 95 ? 12.546 -16.308 -8.622 1.00 87.38 95 LYS A CA 1
ATOM 726 C C . LYS A 1 95 ? 12.240 -15.639 -7.283 1.00 87.38 95 LYS A C 1
ATOM 728 O O . LYS A 1 95 ? 11.219 -15.968 -6.693 1.00 87.38 95 LYS A O 1
ATOM 733 N N . ALA A 1 96 ? 13.122 -14.767 -6.792 1.00 89.75 96 ALA A N 1
ATOM 734 C CA . ALA A 1 96 ? 12.911 -14.066 -5.531 1.00 89.75 96 ALA A CA 1
ATOM 735 C C . ALA A 1 96 ? 11.893 -12.938 -5.719 1.00 89.75 96 ALA A C 1
ATOM 737 O O . ALA A 1 96 ? 11.940 -12.224 -6.722 1.00 89.75 96 ALA A O 1
ATOM 738 N N . ARG A 1 97 ? 11.006 -12.739 -4.745 1.00 88.94 97 ARG A N 1
ATOM 739 C CA . ARG A 1 97 ? 10.043 -11.629 -4.749 1.00 88.94 97 ARG A CA 1
ATOM 740 C C . ARG A 1 97 ? 10.146 -10.864 -3.433 1.00 88.94 97 ARG A C 1
ATOM 742 O O . ARG A 1 97 ? 9.273 -10.991 -2.584 1.00 88.94 97 ARG A O 1
ATOM 749 N N . PRO A 1 98 ? 11.227 -10.092 -3.225 1.00 92.12 98 PRO A N 1
ATOM 750 C CA . PRO A 1 98 ? 11.454 -9.443 -1.946 1.00 92.12 98 PRO A CA 1
ATOM 751 C C . PRO A 1 98 ? 10.405 -8.368 -1.658 1.00 92.12 98 PRO A C 1
ATOM 753 O O . PRO A 1 98 ? 10.020 -7.586 -2.531 1.00 92.12 98 PRO A O 1
ATOM 756 N N . ASP A 1 99 ? 10.001 -8.298 -0.395 1.00 92.62 99 ASP A N 1
ATOM 757 C CA . ASP A 1 99 ? 8.940 -7.420 0.075 1.00 92.62 99 ASP A CA 1
ATOM 758 C C . ASP A 1 99 ? 9.359 -5.939 0.041 1.00 92.62 99 ASP A C 1
ATOM 760 O O . ASP A 1 99 ? 10.219 -5.495 0.805 1.00 92.62 99 ASP A O 1
ATOM 764 N N . TYR A 1 100 ? 8.719 -5.132 -0.816 1.00 94.31 100 TYR A N 1
ATOM 765 C CA . TYR A 1 100 ? 8.875 -3.675 -0.764 1.00 94.31 100 TYR A CA 1
ATOM 766 C C . TYR A 1 100 ? 7.968 -3.069 0.311 1.00 94.31 100 TYR A C 1
ATOM 768 O O . TYR A 1 100 ? 6.765 -2.867 0.105 1.00 94.31 100 TYR A O 1
ATOM 776 N N . LEU A 1 101 ? 8.562 -2.783 1.467 1.00 94.31 101 LEU A N 1
ATOM 777 C CA . LEU A 1 101 ? 7.871 -2.294 2.653 1.00 94.31 101 LEU A CA 1
ATOM 778 C C . LEU A 1 101 ? 8.056 -0.789 2.848 1.00 94.31 101 LEU A C 1
ATOM 780 O O . LEU A 1 101 ? 9.164 -0.265 2.779 1.00 94.31 101 LEU A O 1
ATOM 784 N N . MET A 1 102 ? 6.955 -0.123 3.181 1.00 92.62 102 MET A N 1
ATOM 785 C CA . MET A 1 102 ? 6.909 1.273 3.595 1.00 92.62 102 MET A CA 1
ATOM 786 C C . MET A 1 102 ? 6.478 1.368 5.067 1.00 92.62 102 MET A C 1
ATOM 788 O O . MET A 1 102 ? 5.661 0.557 5.525 1.00 92.62 102 MET A O 1
ATOM 792 N N . PRO A 1 103 ? 6.996 2.348 5.823 1.00 92.56 103 PRO A N 1
ATOM 793 C CA . PRO A 1 103 ? 6.610 2.545 7.212 1.00 92.56 103 PRO A CA 1
ATOM 794 C C . PRO A 1 103 ? 5.173 3.066 7.330 1.00 92.56 103 PRO A C 1
ATOM 796 O O . PRO A 1 103 ? 4.743 3.935 6.571 1.00 92.56 103 PRO A O 1
ATOM 799 N N . VAL A 1 104 ? 4.450 2.577 8.338 1.00 92.06 104 VAL A N 1
ATOM 800 C CA . VAL A 1 104 ? 3.139 3.094 8.747 1.00 92.06 104 VAL A CA 1
ATOM 801 C C . VAL A 1 104 ? 3.322 4.018 9.949 1.00 92.06 104 VAL A C 1
ATOM 803 O O . VAL A 1 104 ? 3.721 3.591 11.038 1.00 92.06 104 VAL A O 1
ATOM 806 N N . MET A 1 105 ? 3.013 5.303 9.776 1.00 87.81 105 MET A N 1
ATOM 807 C CA . MET A 1 105 ? 3.296 6.335 10.785 1.00 87.81 105 MET A CA 1
ATOM 808 C C . MET A 1 105 ? 2.533 6.118 12.093 1.00 87.81 105 MET A C 1
ATOM 810 O O . MET A 1 105 ? 3.070 6.333 13.189 1.00 87.81 105 MET A O 1
ATOM 814 N N . GLU A 1 106 ? 1.273 5.705 11.980 1.00 86.06 106 GLU A N 1
ATOM 815 C CA . GLU A 1 106 ? 0.374 5.548 13.111 1.00 86.06 106 GLU A CA 1
ATOM 816 C C . GLU A 1 106 ? 0.848 4.460 14.078 1.00 86.06 106 GLU A C 1
ATOM 818 O O . GLU A 1 106 ? 1.067 4.750 15.249 1.00 86.06 106 GLU A O 1
ATOM 823 N N . ASN A 1 107 ? 1.041 3.232 13.605 1.00 87.19 107 ASN A N 1
ATOM 824 C CA . ASN A 1 107 ? 1.303 2.073 14.464 1.00 87.19 107 ASN A CA 1
ATOM 825 C C . ASN A 1 107 ? 2.781 1.648 14.490 1.00 87.19 107 ASN A C 1
ATOM 827 O O . ASN A 1 107 ? 3.122 0.686 15.174 1.00 87.19 107 ASN A O 1
ATOM 831 N N . LYS A 1 108 ? 3.646 2.358 13.753 1.00 88.56 108 LYS A N 1
ATOM 832 C CA . LYS A 1 108 ? 5.087 2.094 13.637 1.00 88.56 108 LYS A CA 1
ATOM 833 C C . LYS A 1 108 ? 5.440 0.705 13.080 1.00 88.56 108 LYS A C 1
ATOM 835 O O . LYS A 1 108 ? 6.549 0.218 13.300 1.00 88.56 108 LYS A O 1
ATOM 840 N N . LYS A 1 109 ? 4.508 0.074 12.359 1.00 94.19 109 LYS A N 1
ATOM 841 C CA . LYS A 1 109 ? 4.702 -1.193 11.638 1.00 94.19 109 LYS A CA 1
ATOM 842 C C . LYS A 1 109 ? 5.015 -0.933 10.162 1.00 94.19 109 LYS A C 1
ATOM 844 O O . LYS A 1 109 ? 5.135 0.214 9.735 1.00 94.19 109 LYS A O 1
ATOM 849 N N . TRP A 1 110 ? 5.116 -2.007 9.387 1.00 95.69 110 TRP A N 1
ATOM 850 C CA . TRP A 1 110 ? 5.404 -1.977 7.958 1.00 95.69 110 TRP A CA 1
ATOM 851 C C . TRP A 1 110 ? 4.183 -2.371 7.140 1.00 95.69 110 TRP A C 1
ATOM 853 O O . TRP A 1 110 ? 3.326 -3.131 7.593 1.00 95.69 110 TRP A O 1
ATOM 863 N N . CYS A 1 111 ? 4.092 -1.862 5.920 1.00 96.19 111 CYS A N 1
ATOM 864 C CA . CYS A 1 111 ? 3.060 -2.233 4.967 1.00 96.19 111 CYS A CA 1
ATOM 865 C C . CYS A 1 111 ? 3.666 -2.304 3.567 1.00 96.19 111 CYS A C 1
ATOM 867 O O . CYS A 1 111 ? 4.445 -1.426 3.198 1.00 96.19 111 CYS A O 1
ATOM 869 N N . HIS A 1 112 ? 3.313 -3.319 2.773 1.00 96.44 112 HIS A N 1
ATOM 870 C CA . HIS A 1 112 ? 3.638 -3.286 1.350 1.00 96.44 112 HIS A CA 1
ATOM 871 C C . HIS A 1 112 ? 3.003 -2.060 0.709 1.00 96.44 112 HIS A C 1
ATOM 873 O O . HIS A 1 112 ? 1.809 -1.810 0.900 1.00 96.44 112 HIS A O 1
ATOM 879 N N . LEU A 1 113 ? 3.766 -1.335 -0.110 1.00 94.75 113 LEU A N 1
ATOM 880 C CA . LEU A 1 113 ? 3.214 -0.188 -0.832 1.00 94.75 113 LEU A CA 1
ATOM 881 C C . LEU A 1 113 ? 2.020 -0.609 -1.705 1.00 94.75 113 LEU A C 1
ATOM 883 O O . LEU A 1 113 ? 0.999 0.070 -1.708 1.00 94.75 113 LEU A O 1
ATOM 887 N N . LEU A 1 114 ? 2.100 -1.764 -2.373 1.00 95.31 114 LEU A N 1
ATOM 888 C CA . LEU A 1 114 ? 1.012 -2.281 -3.207 1.00 95.31 114 LEU A CA 1
ATOM 889 C C . LEU A 1 114 ? -0.286 -2.509 -2.410 1.00 95.31 114 LEU A C 1
ATOM 891 O O . LEU A 1 114 ? -1.352 -2.073 -2.844 1.00 95.31 114 LEU A O 1
ATOM 895 N N . CYS A 1 115 ? -0.193 -3.128 -1.226 1.00 97.38 115 CYS A N 1
ATOM 896 C CA . CYS A 1 115 ? -1.335 -3.334 -0.329 1.00 97.38 115 CYS A CA 1
ATOM 897 C C . CYS A 1 115 ? -2.000 -2.005 0.046 1.00 97.38 115 CYS A C 1
ATOM 899 O O . CYS A 1 115 ? -3.225 -1.902 0.010 1.00 97.38 115 CYS A O 1
ATOM 901 N N . ALA A 1 116 ? -1.198 -0.985 0.355 1.00 95.88 116 ALA A N 1
ATOM 902 C CA . ALA A 1 116 ? -1.675 0.352 0.688 1.00 95.88 116 ALA A CA 1
ATOM 903 C C . ALA A 1 116 ? -2.358 1.042 -0.508 1.00 95.88 116 ALA A C 1
ATOM 905 O O . ALA A 1 116 ? -3.454 1.581 -0.374 1.00 95.88 116 ALA A O 1
ATOM 906 N N . LEU A 1 117 ? -1.731 1.009 -1.690 1.00 95.12 117 LEU A N 1
ATOM 907 C CA . LEU A 1 117 ? -2.236 1.671 -2.900 1.00 95.12 117 LEU A CA 1
ATOM 908 C C . LEU A 1 117 ? -3.553 1.068 -3.390 1.00 95.12 117 LEU A C 1
ATOM 910 O O . LEU A 1 117 ? -4.474 1.796 -3.749 1.00 95.12 117 LEU A O 1
ATOM 914 N N . PHE A 1 118 ? -3.674 -0.256 -3.388 1.00 96.62 118 PHE A N 1
ATOM 915 C CA . PHE A 1 118 ? -4.884 -0.915 -3.881 1.00 96.62 118 PHE A CA 1
ATOM 916 C C . PHE A 1 118 ? -6.043 -0.870 -2.882 1.00 96.62 118 PHE A C 1
ATOM 918 O O . PHE A 1 118 ? -7.187 -1.119 -3.254 1.00 96.62 118 PHE A O 1
ATOM 925 N N . THR A 1 119 ? -5.769 -0.498 -1.631 1.00 95.94 119 THR A N 1
ATOM 926 C CA . THR A 1 119 ? -6.786 -0.270 -0.599 1.00 95.94 119 THR A CA 1
ATOM 927 C C . THR A 1 119 ? -6.837 1.194 -0.163 1.00 95.94 119 THR A C 1
ATOM 929 O O . THR A 1 119 ? -7.180 1.515 0.972 1.00 95.94 119 THR A O 1
ATOM 932 N N . TYR A 1 120 ? -6.517 2.110 -1.082 1.00 93.25 120 TYR A N 1
ATOM 933 C CA . TYR A 1 120 ? -6.413 3.545 -0.807 1.00 93.25 120 TYR A CA 1
ATOM 934 C C . TYR A 1 120 ? -7.684 4.198 -0.242 1.00 93.25 120 TYR A C 1
ATOM 936 O O . TYR A 1 120 ? -7.587 5.239 0.396 1.00 93.25 120 TYR A O 1
ATOM 944 N N . ASN A 1 121 ? -8.870 3.623 -0.469 1.00 90.88 121 ASN A N 1
ATOM 945 C CA . ASN A 1 121 ? -10.115 4.144 0.108 1.00 90.88 121 ASN A CA 1
ATOM 946 C C . ASN A 1 121 ? -10.160 3.977 1.637 1.00 90.88 121 ASN A C 1
ATOM 948 O O . ASN A 1 121 ? -10.809 4.766 2.322 1.00 90.88 121 ASN A O 1
ATOM 952 N N . ASP A 1 122 ? -9.438 2.984 2.159 1.00 91.88 122 ASP A N 1
ATOM 953 C CA . ASP A 1 122 ? -9.374 2.643 3.581 1.00 91.88 122 ASP A CA 1
ATOM 954 C C . ASP A 1 122 ? -7.971 2.871 4.176 1.00 91.88 122 ASP A C 1
ATOM 956 O O . ASP A 1 122 ? -7.756 2.690 5.376 1.00 91.88 122 ASP A O 1
ATOM 960 N N . THR A 1 123 ? -7.013 3.286 3.345 1.00 92.12 123 THR A N 1
ATOM 961 C CA . THR A 1 123 ? -5.651 3.640 3.745 1.00 92.12 123 THR A CA 1
ATOM 962 C C . THR A 1 123 ? -5.466 5.149 3.687 1.00 92.12 123 THR A C 1
ATOM 964 O O . THR A 1 123 ? -5.641 5.777 2.645 1.00 92.12 123 THR A O 1
ATOM 967 N N . SER A 1 124 ? -5.033 5.738 4.798 1.00 89.44 124 SER A N 1
ATOM 968 C CA . SER A 1 124 ? -4.714 7.161 4.857 1.00 89.44 124 SER A CA 1
ATOM 969 C C . SER A 1 124 ? -3.276 7.395 4.417 1.00 89.44 124 SER A C 1
ATOM 971 O O . SER A 1 124 ? -2.341 6.805 4.966 1.00 89.44 124 SER A O 1
ATOM 973 N N . PHE A 1 125 ? -3.095 8.312 3.474 1.00 87.81 125 PHE A N 1
ATOM 974 C CA . PHE A 1 125 ? -1.786 8.787 3.041 1.00 87.81 125 PHE A CA 1
ATOM 975 C C . PHE A 1 125 ? -1.542 10.201 3.551 1.00 87.81 125 PHE A C 1
ATOM 977 O O . PHE A 1 125 ? -2.478 10.990 3.676 1.00 87.81 125 PHE A O 1
ATOM 984 N N . ARG A 1 126 ? -0.271 10.514 3.804 1.00 82.56 126 ARG A N 1
ATOM 985 C CA . ARG A 1 126 ? 0.203 11.859 4.111 1.00 82.56 126 ARG A CA 1
ATOM 986 C C . ARG A 1 126 ? 1.238 12.284 3.084 1.00 82.56 126 ARG A C 1
ATOM 988 O O . ARG A 1 126 ? 2.242 11.601 2.900 1.00 82.56 126 ARG A O 1
ATOM 995 N N . ASN A 1 127 ? 1.030 13.448 2.483 1.00 78.25 127 ASN A N 1
ATOM 996 C CA . ASN A 1 127 ? 2.095 14.163 1.796 1.00 78.25 127 ASN A CA 1
ATOM 997 C C . ASN A 1 127 ? 3.062 14.729 2.839 1.00 78.25 127 ASN A C 1
ATOM 999 O O . ASN A 1 127 ? 2.680 15.566 3.663 1.00 78.25 127 ASN A O 1
ATOM 1003 N N . VAL A 1 128 ? 4.309 14.271 2.807 1.00 67.31 128 VAL A N 1
ATOM 1004 C CA . VAL A 1 128 ? 5.382 14.884 3.583 1.00 67.31 128 VAL A CA 1
ATOM 1005 C C . VAL A 1 128 ? 6.244 15.691 2.624 1.00 67.31 128 VAL A C 1
ATOM 1007 O O . VAL A 1 128 ? 7.039 15.148 1.863 1.00 67.31 128 VAL A O 1
ATOM 1010 N N . ASN A 1 129 ? 6.114 17.016 2.685 1.00 57.22 129 ASN A N 1
ATOM 1011 C CA . ASN A 1 129 ? 7.095 17.894 2.061 1.00 57.22 129 ASN A CA 1
ATOM 1012 C C . ASN A 1 129 ? 8.453 17.585 2.699 1.00 57.22 129 ASN A C 1
ATOM 1014 O O . ASN A 1 129 ? 8.580 17.667 3.922 1.00 57.22 129 ASN A O 1
ATOM 1018 N N . SER A 1 130 ? 9.455 17.218 1.898 1.00 51.34 130 SER A N 1
ATOM 1019 C CA . SER A 1 130 ? 10.804 16.967 2.411 1.00 51.34 130 SER A CA 1
ATOM 1020 C C . SER A 1 130 ? 11.252 18.174 3.250 1.00 51.34 130 SER A C 1
ATOM 1022 O O . SER A 1 130 ? 11.250 19.287 2.712 1.00 51.34 130 SER A O 1
ATOM 1024 N N . PRO A 1 131 ? 11.601 18.024 4.544 1.00 38.47 131 PRO A N 1
ATOM 1025 C CA . PRO A 1 131 ? 12.114 19.145 5.311 1.00 38.47 131 PRO A CA 1
ATOM 1026 C C . PRO A 1 131 ? 13.342 19.748 4.607 1.00 38.47 131 PRO A C 1
ATOM 1028 O O . PRO A 1 131 ? 14.184 19.007 4.096 1.00 38.47 131 PRO A O 1
ATOM 1031 N N . PRO A 1 132 ? 13.490 21.086 4.595 1.00 38.75 132 PRO A N 1
ATOM 1032 C CA . PRO A 1 132 ? 14.629 21.766 3.970 1.00 38.75 132 PRO A CA 1
ATOM 1033 C C . PRO A 1 132 ? 15.978 21.482 4.664 1.00 38.75 132 PRO A C 1
ATOM 1035 O O . PRO A 1 132 ? 17.004 21.997 4.228 1.00 38.75 132 PRO A O 1
ATOM 1038 N N . PHE A 1 133 ? 15.983 20.678 5.733 1.00 35.50 133 PHE A N 1
ATOM 1039 C CA . PHE A 1 133 ? 17.102 20.472 6.650 1.00 35.50 133 PHE A CA 1
ATOM 1040 C C . PHE A 1 133 ? 17.407 18.979 6.872 1.00 35.50 133 PHE A C 1
ATOM 1042 O O . PHE A 1 133 ? 17.622 18.539 7.997 1.00 35.50 133 PHE A O 1
ATOM 1049 N N . PHE A 1 134 ? 17.406 18.161 5.817 1.00 42.28 134 PHE A N 1
ATOM 1050 C CA . PHE A 1 134 ? 18.124 16.886 5.897 1.00 42.28 134 PHE A CA 1
ATOM 1051 C C . PHE A 1 134 ? 19.624 17.188 5.871 1.00 42.28 134 PHE A C 1
ATOM 1053 O O . PHE A 1 134 ? 20.128 17.785 4.916 1.00 42.28 134 PHE A O 1
ATOM 1060 N N . ALA A 1 135 ? 20.316 16.839 6.957 1.00 36.41 135 ALA A N 1
ATOM 1061 C CA . ALA A 1 135 ? 21.761 16.971 7.062 1.00 36.41 135 ALA A CA 1
ATOM 1062 C C . ALA A 1 135 ? 22.415 16.212 5.900 1.00 36.41 135 ALA A C 1
ATOM 1064 O O . ALA A 1 135 ? 22.174 15.023 5.704 1.00 36.41 135 ALA A O 1
ATOM 1065 N N . LYS A 1 136 ? 23.238 16.921 5.127 1.00 44.09 136 LYS A N 1
ATOM 1066 C CA . LYS A 1 136 ? 23.924 16.421 3.925 1.00 44.09 136 LYS A CA 1
ATOM 1067 C C . LYS A 1 136 ? 24.883 15.251 4.195 1.00 44.09 136 LYS A C 1
ATOM 1069 O O . LYS A 1 136 ? 25.392 14.668 3.245 1.00 44.09 136 LYS A O 1
ATOM 1074 N N . ASP A 1 137 ? 25.119 14.914 5.461 1.00 39.19 137 ASP A N 1
ATOM 1075 C CA . ASP A 1 137 ? 26.308 14.171 5.873 1.00 39.19 137 ASP A CA 1
ATOM 1076 C C . ASP A 1 137 ? 26.044 12.701 6.235 1.00 39.19 137 ASP A C 1
ATOM 1078 O O . ASP A 1 137 ? 26.993 11.933 6.348 1.00 39.19 137 ASP A O 1
ATOM 1082 N N . THR A 1 138 ? 24.787 12.265 6.397 1.00 40.91 138 THR A N 1
ATOM 1083 C CA . THR A 1 138 ? 24.481 10.876 6.829 1.00 40.91 138 THR A CA 1
ATOM 1084 C C . THR A 1 138 ? 24.010 9.963 5.700 1.00 40.91 138 THR A C 1
ATOM 1086 O O . THR A 1 138 ? 23.909 8.751 5.860 1.00 40.91 138 THR A O 1
ATOM 1089 N N . THR A 1 139 ? 23.761 10.526 4.526 1.00 43.38 139 THR A N 1
ATOM 1090 C CA . THR A 1 139 ? 23.411 9.773 3.327 1.00 43.38 139 THR A CA 1
ATOM 1091 C C . THR A 1 139 ? 24.129 10.428 2.164 1.00 43.38 139 THR A C 1
ATOM 1093 O O . THR A 1 139 ? 23.981 11.631 1.970 1.00 43.38 139 THR A O 1
ATOM 1096 N N . HIS A 1 140 ? 24.802 9.659 1.314 1.00 44.81 140 HIS A N 1
ATOM 1097 C CA . HIS A 1 140 ? 25.241 10.100 -0.018 1.00 44.81 140 HIS A CA 1
ATOM 1098 C C . HIS A 1 140 ? 24.049 10.469 -0.958 1.00 44.81 140 HIS A C 1
ATOM 1100 O O . HIS A 1 140 ? 24.150 10.413 -2.183 1.00 44.81 140 HIS A O 1
ATOM 1106 N N . ALA A 1 141 ? 22.894 10.848 -0.398 1.00 47.25 141 ALA A N 1
ATOM 1107 C CA . ALA A 1 141 ? 21.624 11.161 -1.034 1.00 47.25 141 ALA A CA 1
ATOM 1108 C C . ALA A 1 141 ? 21.603 12.597 -1.573 1.00 47.25 141 ALA A C 1
ATOM 1110 O O . ALA A 1 141 ? 20.911 13.469 -1.058 1.00 47.25 141 ALA A O 1
ATOM 1111 N N . PHE A 1 142 ? 22.346 12.851 -2.647 1.00 41.69 142 PHE A N 1
ATOM 1112 C CA . PHE A 1 142 ? 22.286 14.144 -3.333 1.00 41.69 142 PHE A CA 1
ATOM 1113 C C . PHE A 1 142 ? 21.184 14.247 -4.407 1.00 41.69 142 PHE A C 1
ATOM 1115 O O . PHE A 1 142 ? 21.026 15.321 -4.982 1.00 41.69 142 PHE A O 1
ATOM 1122 N N . TYR A 1 143 ? 20.391 13.196 -4.675 1.00 47.16 143 TYR A N 1
ATOM 1123 C CA . TYR A 1 143 ? 19.557 13.163 -5.897 1.00 47.16 143 TYR A CA 1
ATOM 1124 C C . TYR A 1 143 ? 18.138 12.599 -5.761 1.00 47.16 143 TYR A C 1
ATOM 1126 O O . TYR A 1 143 ? 17.430 12.492 -6.762 1.00 47.16 143 TYR A O 1
ATOM 1134 N N . TRP A 1 144 ? 17.679 12.281 -4.552 1.00 52.69 144 TRP A N 1
ATOM 1135 C CA . TRP A 1 144 ? 16.365 11.667 -4.350 1.00 52.69 144 TRP A CA 1
ATOM 1136 C C . TRP A 1 144 ? 15.473 12.632 -3.590 1.00 52.69 144 TRP A C 1
ATOM 1138 O O . TRP A 1 144 ? 15.749 12.969 -2.439 1.00 52.69 144 TRP A O 1
ATOM 1148 N N . ARG A 1 145 ? 14.395 13.083 -4.229 1.00 51.50 145 ARG A N 1
ATOM 1149 C CA . ARG A 1 145 ? 13.261 13.638 -3.493 1.00 51.50 145 ARG A CA 1
ATOM 1150 C C . ARG A 1 145 ? 12.172 12.592 -3.538 1.00 51.50 145 ARG A C 1
ATOM 1152 O O . ARG A 1 145 ? 11.670 12.305 -4.624 1.00 51.50 145 ARG A O 1
ATOM 1159 N N . PRO A 1 146 ? 11.789 12.001 -2.406 1.00 53.91 146 PRO A N 1
ATOM 1160 C CA . PRO A 1 146 ? 10.625 11.157 -2.452 1.00 53.91 146 PRO A CA 1
ATOM 1161 C C . PRO A 1 146 ? 9.412 12.035 -2.787 1.00 53.91 146 PRO A C 1
ATOM 1163 O O . PRO A 1 146 ? 9.163 13.037 -2.112 1.00 53.91 146 PRO A O 1
ATOM 1166 N N . MET A 1 147 ? 8.637 11.654 -3.803 1.00 53.81 147 MET A N 1
ATOM 1167 C CA . MET A 1 147 ? 7.246 12.094 -3.911 1.00 53.81 147 MET A CA 1
ATOM 1168 C C . MET A 1 147 ? 6.465 11.284 -2.873 1.00 53.81 147 MET A C 1
ATOM 1170 O O . MET A 1 147 ? 5.735 10.353 -3.196 1.00 53.81 147 MET A O 1
ATOM 1174 N N . THR A 1 148 ? 6.736 11.553 -1.593 1.00 56.25 148 THR A N 1
ATOM 1175 C CA . THR A 1 148 ? 6.395 10.652 -0.486 1.00 56.25 148 THR A CA 1
ATOM 1176 C C . THR A 1 148 ? 4.905 10.740 -0.192 1.00 56.25 148 THR A C 1
ATOM 1178 O O . THR A 1 148 ? 4.456 11.532 0.638 1.00 56.25 148 THR A O 1
ATOM 1181 N N . ALA A 1 149 ? 4.128 9.872 -0.835 1.00 65.75 149 ALA A N 1
ATOM 1182 C CA . ALA A 1 149 ? 2.965 9.312 -0.171 1.00 65.75 149 ALA A CA 1
ATOM 1183 C C . ALA A 1 149 ? 3.491 8.476 1.000 1.00 65.75 149 ALA A C 1
ATOM 1185 O O . ALA A 1 149 ? 3.930 7.342 0.815 1.00 65.75 149 ALA A O 1
ATOM 1186 N N . VAL A 1 150 ? 3.518 9.044 2.203 1.00 81.88 150 VAL A N 1
ATOM 1187 C CA . VAL A 1 150 ? 3.782 8.250 3.403 1.00 81.88 150 VAL A CA 1
ATOM 1188 C C . VAL A 1 150 ? 2.482 7.572 3.801 1.00 81.88 150 VAL A C 1
ATOM 1190 O O . VAL A 1 150 ? 1.425 8.207 3.789 1.00 81.88 150 VAL A O 1
ATOM 1193 N N . ILE A 1 151 ? 2.550 6.294 4.170 1.00 90.75 151 ILE A N 1
ATOM 1194 C CA . ILE A 1 151 ? 1.393 5.590 4.714 1.00 90.75 151 ILE A CA 1
ATOM 1195 C C . ILE A 1 151 ? 1.177 6.109 6.131 1.00 90.75 151 ILE A C 1
ATOM 1197 O O . ILE A 1 151 ? 1.945 5.834 7.055 1.00 90.75 151 ILE A O 1
ATOM 1201 N N . GLU A 1 152 ? 0.134 6.906 6.308 1.00 89.12 152 GLU A N 1
ATOM 1202 C CA . GLU A 1 152 ? -0.169 7.485 7.600 1.00 89.12 152 GLU A CA 1
ATOM 1203 C C . GLU A 1 152 ? -0.845 6.456 8.506 1.00 89.12 152 GLU A C 1
ATOM 1205 O O . GLU A 1 152 ? -0.383 6.228 9.625 1.00 89.12 152 GLU A O 1
ATOM 1210 N N . SER A 1 153 ? -1.900 5.807 8.009 1.00 91.31 153 SER A N 1
ATOM 1211 C CA . SER A 1 153 ? -2.682 4.823 8.756 1.00 91.31 153 SER A CA 1
ATOM 1212 C C . SER A 1 153 ? -3.274 3.763 7.833 1.00 91.31 153 SER A C 1
ATOM 1214 O O . SER A 1 153 ? -3.700 4.059 6.721 1.00 91.31 153 SER A O 1
ATOM 1216 N N . VAL A 1 154 ? -3.336 2.534 8.344 1.00 93.75 154 VAL A N 1
ATOM 1217 C CA . VAL A 1 154 ? -4.011 1.378 7.729 1.00 93.75 154 VAL A CA 1
ATOM 1218 C C . VAL A 1 154 ? -5.104 0.812 8.641 1.00 93.75 154 VAL A C 1
ATOM 1220 O O . VAL A 1 154 ? -5.628 -0.272 8.404 1.00 93.75 154 VAL A O 1
ATOM 1223 N N . SER A 1 155 ? -5.429 1.513 9.729 1.00 91.44 155 SER A N 1
ATOM 1224 C CA . SER A 1 155 ? -6.201 0.951 10.840 1.00 91.44 155 SER A CA 1
ATOM 1225 C C . SER A 1 155 ? -7.641 0.597 10.463 1.00 91.44 155 SER A C 1
ATOM 1227 O O . SER A 1 155 ? -8.175 -0.414 10.918 1.00 91.44 155 SER A O 1
ATOM 1229 N N . LYS A 1 156 ? -8.237 1.365 9.545 1.00 90.19 156 LYS A N 1
ATOM 1230 C CA . LYS A 1 156 ? -9.579 1.110 9.013 1.00 90.19 156 LYS A CA 1
ATOM 1231 C C . LYS A 1 156 ? -9.691 -0.248 8.311 1.00 90.19 156 LYS A C 1
ATOM 1233 O O . LYS A 1 156 ? -10.726 -0.895 8.424 1.00 90.19 156 LYS A O 1
ATOM 1238 N N . LEU A 1 157 ? -8.617 -0.738 7.685 1.00 93.38 157 LEU A N 1
ATOM 1239 C CA . LEU A 1 157 ? -8.605 -2.073 7.075 1.00 93.38 157 LEU A CA 1
ATOM 1240 C C . LEU A 1 157 ? -8.882 -3.173 8.101 1.00 93.38 157 LEU A C 1
ATOM 1242 O O . LEU A 1 157 ? -9.593 -4.125 7.788 1.00 93.38 157 LEU A O 1
ATOM 1246 N N . PHE A 1 158 ? -8.357 -3.034 9.324 1.00 91.44 158 PHE A N 1
ATOM 1247 C CA . PHE A 1 158 ? -8.492 -4.073 10.343 1.00 91.44 158 PHE A CA 1
ATOM 1248 C C . PHE A 1 158 ? -9.925 -4.274 10.816 1.00 91.44 158 PHE A C 1
ATOM 1250 O O . PHE A 1 158 ? -10.324 -5.400 11.114 1.00 91.44 158 PHE A O 1
ATOM 1257 N N . ILE A 1 159 ? -10.687 -3.184 10.896 1.00 88.31 159 ILE A N 1
ATOM 1258 C CA . ILE A 1 159 ? -12.078 -3.221 11.337 1.00 88.31 159 ILE A CA 1
ATOM 1259 C C . ILE A 1 159 ? -13.026 -3.515 10.167 1.00 88.31 159 ILE A C 1
ATOM 1261 O O . ILE A 1 159 ? -13.952 -4.308 10.315 1.00 88.31 159 ILE A O 1
ATOM 1265 N N . ASP A 1 160 ? -12.763 -2.963 8.978 1.00 89.00 160 ASP A N 1
ATOM 1266 C CA . ASP A 1 160 ? -13.616 -3.141 7.796 1.00 89.00 160 ASP A CA 1
ATOM 1267 C C . ASP A 1 160 ? -13.519 -4.561 7.215 1.00 89.00 160 ASP A C 1
ATOM 1269 O O . ASP A 1 160 ? -14.504 -5.082 6.688 1.00 89.00 160 ASP A O 1
ATOM 1273 N N . ASN A 1 161 ? -12.357 -5.212 7.343 1.00 91.56 161 ASN A N 1
ATOM 1274 C CA . ASN A 1 161 ? -12.125 -6.570 6.845 1.00 91.56 161 ASN A CA 1
ATOM 1275 C C . ASN A 1 161 ? -12.048 -7.632 7.952 1.00 91.56 161 ASN A C 1
ATOM 1277 O O . ASN A 1 161 ? -11.683 -8.767 7.653 1.00 91.56 161 ASN A O 1
ATOM 1281 N N . ARG A 1 162 ? -12.420 -7.314 9.201 1.00 89.31 162 ARG A N 1
ATOM 1282 C CA . ARG A 1 162 ? -12.306 -8.220 10.362 1.00 89.31 162 ARG A CA 1
ATOM 1283 C C . ARG A 1 162 ? -12.831 -9.635 10.095 1.00 89.31 162 ARG A C 1
ATOM 1285 O O . ARG A 1 162 ? -12.157 -10.604 10.422 1.00 89.31 162 ARG A O 1
ATOM 1292 N N . GLU A 1 163 ? -14.024 -9.734 9.514 1.00 89.50 163 GLU A N 1
ATOM 1293 C CA . GLU A 1 163 ? -14.699 -11.007 9.203 1.00 89.50 163 GLU A CA 1
ATOM 1294 C C . GLU A 1 163 ? -14.565 -11.404 7.725 1.00 89.50 163 GLU A C 1
ATOM 1296 O O . GLU A 1 163 ? -14.993 -12.479 7.305 1.00 89.50 163 GLU A O 1
ATOM 1301 N N . SER A 1 164 ? -13.958 -10.542 6.907 1.00 93.12 164 SER A N 1
ATOM 1302 C CA . SER A 1 164 ? -13.701 -10.842 5.502 1.00 93.12 164 SER A CA 1
ATOM 1303 C C . SER A 1 164 ? -12.546 -11.830 5.395 1.00 93.12 164 SER A C 1
ATOM 1305 O O . SER A 1 164 ? -11.482 -11.586 5.957 1.00 93.12 164 SER A O 1
ATOM 1307 N N . HIS A 1 165 ? -12.748 -12.912 4.64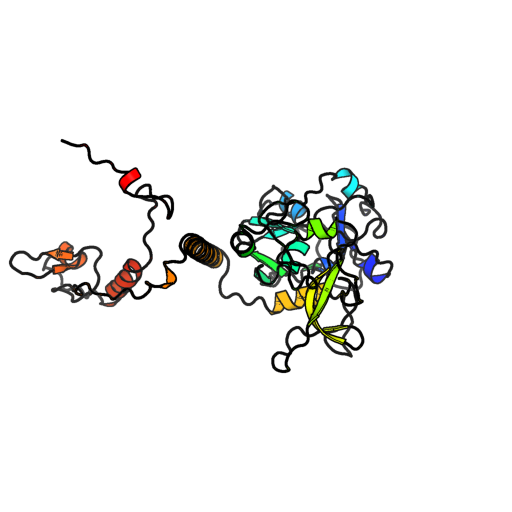4 1.00 95.19 165 HIS A N 1
ATOM 1308 C CA . HIS A 1 165 ? -11.738 -13.937 4.389 1.00 95.19 165 HIS A CA 1
ATOM 1309 C C . HIS A 1 165 ? -11.236 -13.848 2.949 1.00 95.19 165 HIS A C 1
ATOM 1311 O O . HIS A 1 165 ? -12.014 -13.636 2.015 1.00 95.19 165 HIS A O 1
ATOM 1317 N N . CYS A 1 166 ? -9.930 -14.031 2.767 1.00 96.69 166 CYS A N 1
ATOM 1318 C CA . CYS A 1 166 ? -9.327 -14.083 1.444 1.00 96.69 166 CYS A CA 1
ATOM 1319 C C . CYS A 1 166 ? -9.731 -15.373 0.718 1.00 96.69 166 CYS A C 1
ATOM 1321 O O . CYS A 1 166 ? -9.471 -16.466 1.208 1.00 96.69 166 CYS A O 1
ATOM 1323 N N . GLY A 1 167 ? -10.275 -15.273 -0.493 1.00 95.50 167 GLY A N 1
ATOM 1324 C CA . GLY A 1 167 ? -10.691 -16.431 -1.290 1.00 95.50 167 GLY A CA 1
ATOM 1325 C C . GLY A 1 167 ? -9.553 -17.309 -1.833 1.00 95.50 167 GLY A C 1
ATOM 1326 O O . GLY A 1 167 ? -9.842 -18.240 -2.578 1.00 95.50 167 GLY A O 1
ATOM 1327 N N . ILE A 1 168 ? -8.286 -17.005 -1.519 1.00 96.56 168 ILE A N 1
ATOM 1328 C CA . ILE A 1 168 ? -7.110 -17.823 -1.871 1.00 96.56 168 ILE A CA 1
ATOM 1329 C C . ILE A 1 168 ? -6.557 -18.525 -0.626 1.00 96.56 168 ILE A C 1
ATOM 1331 O O . ILE A 1 168 ? -6.526 -19.750 -0.581 1.00 96.56 168 ILE A O 1
ATOM 1335 N N . CYS A 1 169 ? -6.134 -17.769 0.393 1.00 95.00 169 CYS A N 1
ATOM 1336 C CA . CYS A 1 169 ? -5.506 -18.343 1.591 1.00 95.00 169 CYS A CA 1
ATOM 1337 C C . CYS A 1 169 ? -6.499 -18.671 2.718 1.00 95.00 169 CYS A C 1
ATOM 1339 O O . CYS A 1 169 ? -6.118 -19.314 3.690 1.00 95.00 169 CYS A O 1
ATOM 1341 N N . ASN A 1 170 ? -7.758 -18.232 2.602 1.00 94.88 170 ASN A N 1
ATOM 1342 C CA . ASN A 1 170 ? -8.821 -18.381 3.599 1.00 94.88 170 ASN A CA 1
ATOM 1343 C C . ASN A 1 170 ? -8.499 -17.784 4.981 1.00 94.88 170 ASN A C 1
ATOM 1345 O O . ASN A 1 170 ? -9.056 -18.204 5.992 1.00 94.88 170 ASN A O 1
ATOM 1349 N N . ILE A 1 171 ? -7.605 -16.795 5.039 1.00 92.31 171 ILE A N 1
ATOM 1350 C CA . ILE A 1 171 ? -7.291 -16.090 6.282 1.00 92.31 171 ILE A CA 1
ATOM 1351 C C . ILE A 1 171 ? -8.066 -14.776 6.322 1.00 92.31 171 ILE A C 1
ATOM 1353 O O . ILE A 1 171 ? -8.193 -14.079 5.309 1.00 92.31 171 ILE A O 1
ATOM 1357 N N . ALA A 1 172 ? -8.627 -14.482 7.493 1.00 92.81 172 ALA A N 1
ATOM 1358 C CA . ALA A 1 172 ? -9.387 -13.272 7.744 1.00 92.81 172 ALA A CA 1
ATOM 1359 C C . ALA A 1 172 ? -8.485 -12.037 7.857 1.00 92.81 172 ALA A C 1
ATOM 1361 O O . ALA A 1 172 ? -7.315 -12.145 8.228 1.00 92.81 172 ALA A O 1
ATOM 1362 N N . ASN A 1 173 ? -9.082 -10.861 7.650 1.00 92.19 173 ASN A N 1
ATOM 1363 C CA . ASN A 1 173 ? -8.480 -9.560 7.936 1.00 92.19 173 ASN A CA 1
ATOM 1364 C C . ASN A 1 173 ? -7.318 -9.149 6.999 1.00 92.19 173 ASN A C 1
ATOM 1366 O O . ASN A 1 173 ? -6.776 -9.944 6.235 1.00 92.19 173 ASN A O 1
ATOM 1370 N N . GLY A 1 174 ? -6.939 -7.873 7.030 1.00 93.12 174 GLY A N 1
ATOM 1371 C CA . GLY A 1 174 ? -5.876 -7.283 6.224 1.00 93.12 174 GLY A CA 1
ATOM 1372 C C . GLY A 1 174 ? -6.381 -6.491 5.017 1.00 93.12 174 GLY A C 1
ATOM 1373 O O . GLY A 1 174 ? -7.573 -6.238 4.847 1.00 93.12 174 GLY A O 1
ATOM 1374 N N . ALA A 1 175 ? -5.443 -6.074 4.176 1.00 96.44 175 ALA A N 1
ATOM 1375 C CA . ALA A 1 175 ? -5.681 -5.408 2.912 1.00 96.44 175 ALA A CA 1
ATOM 1376 C C . ALA A 1 175 ? -6.223 -6.432 1.919 1.00 96.44 175 ALA A C 1
ATOM 1378 O O . ALA A 1 175 ? -5.501 -7.330 1.475 1.00 96.44 175 ALA A O 1
ATOM 1379 N N . MET A 1 176 ? -7.497 -6.291 1.572 1.00 96.38 176 MET A N 1
ATOM 1380 C CA . MET A 1 176 ? -8.139 -7.137 0.582 1.00 96.38 176 MET A CA 1
ATOM 1381 C C . MET A 1 176 ? -8.875 -6.302 -0.456 1.00 96.38 176 MET A C 1
ATOM 1383 O O . MET A 1 176 ? -9.402 -5.234 -0.149 1.00 96.38 176 MET A O 1
ATOM 1387 N N . ILE A 1 177 ? -8.961 -6.834 -1.668 1.00 96.25 177 ILE A N 1
ATOM 1388 C CA . ILE A 1 177 ? -9.684 -6.243 -2.790 1.00 96.25 177 ILE A CA 1
ATOM 1389 C C . ILE A 1 177 ? -10.674 -7.270 -3.358 1.00 96.25 177 ILE A C 1
ATOM 1391 O O . ILE A 1 177 ? -10.403 -8.475 -3.363 1.00 96.25 177 ILE A O 1
ATOM 1395 N N . LYS A 1 178 ? -11.850 -6.812 -3.793 1.00 95.94 178 LYS A N 1
ATOM 1396 C CA . LYS A 1 178 ? -12.828 -7.650 -4.508 1.00 95.94 178 LYS A CA 1
ATOM 1397 C C . LYS A 1 178 ? -12.452 -7.750 -5.978 1.00 95.94 178 LYS A C 1
ATOM 1399 O O . LYS A 1 178 ? -11.778 -6.875 -6.503 1.00 95.94 178 LYS A O 1
ATOM 1404 N N . CYS A 1 179 ? -12.925 -8.792 -6.654 1.00 95.19 179 CYS A N 1
ATOM 1405 C CA . CYS A 1 179 ? -12.862 -8.796 -8.108 1.00 95.19 179 CYS A CA 1
ATOM 1406 C C . CYS A 1 179 ? -13.918 -7.844 -8.681 1.00 95.19 179 CYS A C 1
ATOM 1408 O O . CYS A 1 179 ? -15.104 -8.030 -8.432 1.00 95.19 179 CYS A O 1
ATOM 1410 N N . ASP A 1 180 ? -13.504 -6.892 -9.510 1.00 93.31 180 ASP A N 1
ATOM 1411 C CA . ASP A 1 180 ? -14.391 -5.891 -10.116 1.00 93.31 180 ASP A CA 1
ATOM 1412 C C . ASP A 1 180 ? -15.367 -6.451 -11.157 1.00 93.31 180 ASP A C 1
ATOM 1414 O O . ASP A 1 180 ? -16.307 -5.771 -11.551 1.00 93.31 180 ASP A O 1
ATOM 1418 N N . MET A 1 181 ? -15.140 -7.685 -11.607 1.00 91.31 181 MET A N 1
ATOM 1419 C CA . MET A 1 181 ? -16.000 -8.378 -12.568 1.00 91.31 181 MET A CA 1
ATOM 1420 C C . MET A 1 181 ? -16.962 -9.368 -11.880 1.00 91.31 181 MET A C 1
ATOM 1422 O O . MET A 1 181 ? -17.839 -9.920 -12.533 1.00 91.31 181 MET A O 1
ATOM 1426 N N . CYS A 1 182 ? -16.805 -9.608 -10.569 1.00 90.94 182 CYS A N 1
ATOM 1427 C CA . CYS A 1 182 ? -17.708 -10.438 -9.765 1.00 90.94 182 CYS A CA 1
ATOM 1428 C C . CYS A 1 182 ? -18.880 -9.579 -9.247 1.00 90.94 182 CYS A C 1
ATOM 1430 O O . CYS A 1 182 ? -18.810 -9.096 -8.122 1.00 90.94 182 CYS A O 1
ATOM 1432 N N . GLU A 1 183 ? -19.958 -9.399 -10.016 1.00 85.75 183 GLU A N 1
ATOM 1433 C CA . GLU A 1 183 ? -21.105 -8.582 -9.558 1.00 85.75 183 GLU A CA 1
ATOM 1434 C C . GLU A 1 183 ? -21.845 -9.202 -8.359 1.00 85.75 183 GLU A C 1
ATOM 1436 O O . GLU A 1 183 ? -22.222 -8.498 -7.427 1.00 85.75 183 GLU A O 1
ATOM 1441 N N . GLU A 1 184 ? -22.013 -10.527 -8.349 1.00 83.62 184 GLU A N 1
ATOM 1442 C CA . GLU A 1 184 ? -22.782 -11.240 -7.313 1.00 83.62 184 GLU A CA 1
ATOM 1443 C C . GLU A 1 184 ? -21.914 -11.792 -6.170 1.00 83.62 184 GLU A C 1
ATOM 1445 O O . GLU A 1 184 ? -22.422 -12.284 -5.164 1.00 83.62 184 GLU A O 1
ATOM 1450 N N . SER A 1 185 ? -20.588 -11.761 -6.324 1.00 88.06 185 SER A N 1
ATOM 1451 C CA . SER A 1 185 ? -19.661 -12.406 -5.394 1.00 88.06 185 SER A CA 1
ATOM 1452 C C . SER A 1 185 ? -18.947 -11.383 -4.521 1.00 88.06 185 SER A C 1
ATOM 1454 O O . SER A 1 185 ? -18.058 -10.668 -4.974 1.00 88.06 185 SER A O 1
ATOM 1456 N N . GLU A 1 186 ? -19.202 -11.463 -3.220 1.00 89.12 186 GLU A N 1
ATOM 1457 C CA . GLU A 1 186 ? -18.544 -10.650 -2.193 1.00 89.12 186 GLU A CA 1
ATOM 1458 C C . GLU A 1 186 ? -17.128 -11.133 -1.823 1.00 89.12 186 GLU A C 1
ATOM 1460 O O . GLU A 1 186 ? -16.490 -10.569 -0.931 1.00 89.12 186 GLU A O 1
ATOM 1465 N N . THR A 1 187 ? -16.614 -12.172 -2.494 1.00 93.50 187 THR A N 1
ATOM 1466 C CA . THR A 1 187 ? -15.281 -12.723 -2.229 1.00 93.50 187 THR A CA 1
ATOM 1467 C C . THR A 1 187 ? -14.192 -11.668 -2.425 1.00 93.50 187 THR A C 1
ATOM 1469 O O . THR A 1 187 ? -14.043 -11.077 -3.497 1.00 93.50 187 THR A O 1
ATOM 1472 N N . LYS A 1 188 ? -13.393 -11.479 -1.375 1.00 95.88 188 LYS A N 1
ATOM 1473 C CA . LYS A 1 188 ? -12.219 -10.610 -1.359 1.00 95.88 188 LYS A CA 1
ATOM 1474 C C . LYS A 1 188 ? -10.941 -11.441 -1.423 1.00 95.88 188 LYS A C 1
ATOM 1476 O O . LYS A 1 188 ? -10.941 -12.618 -1.075 1.00 95.88 188 LYS A O 1
ATOM 1481 N N . TYR A 1 189 ? -9.844 -10.826 -1.841 1.00 97.38 189 TYR A N 1
ATOM 1482 C CA . TYR A 1 189 ? -8.535 -11.464 -1.948 1.00 97.38 189 TYR A CA 1
ATOM 1483 C C . TYR A 1 189 ? -7.461 -10.536 -1.385 1.00 97.38 189 TYR A C 1
ATOM 1485 O O . TYR A 1 189 ? -7.496 -9.335 -1.655 1.00 97.38 189 TYR A O 1
ATOM 1493 N N . HIS A 1 190 ? -6.496 -11.067 -0.629 1.00 97.69 190 HIS A N 1
ATOM 1494 C CA . HIS A 1 190 ? -5.283 -10.307 -0.310 1.00 97.69 190 HIS A CA 1
ATOM 1495 C C . HIS A 1 190 ? -4.542 -9.950 -1.596 1.00 97.69 190 HIS A C 1
ATOM 1497 O O . HIS A 1 190 ? -4.481 -10.753 -2.529 1.00 97.69 190 HIS A O 1
ATOM 1503 N N . LEU A 1 191 ? -3.938 -8.765 -1.616 1.00 96.75 191 LEU A N 1
ATOM 1504 C CA . LEU A 1 191 ? -3.279 -8.231 -2.808 1.00 96.75 191 LEU A CA 1
ATOM 1505 C C . LEU A 1 191 ? -2.082 -9.087 -3.216 1.00 96.75 191 LEU A C 1
ATOM 1507 O O . LEU A 1 191 ? -1.972 -9.472 -4.374 1.00 96.75 191 LEU A O 1
ATOM 1511 N N . THR A 1 192 ? -1.248 -9.468 -2.253 1.00 95.31 192 THR A N 1
ATOM 1512 C CA . THR A 1 192 ? -0.094 -10.343 -2.485 1.00 95.31 192 THR A CA 1
ATOM 1513 C C . THR A 1 192 ? -0.508 -11.767 -2.868 1.00 95.31 192 THR A C 1
ATOM 1515 O O . THR A 1 192 ? 0.053 -12.331 -3.797 1.00 95.31 192 THR A O 1
ATOM 1518 N N . CYS A 1 193 ? -1.579 -12.320 -2.277 1.00 96.19 193 CYS A N 1
ATOM 1519 C CA . CYS A 1 193 ? -2.126 -13.613 -2.720 1.00 96.19 193 CYS A CA 1
ATOM 1520 C C . CYS A 1 193 ? -2.558 -13.576 -4.192 1.00 96.19 193 CYS A C 1
ATOM 1522 O O . CYS A 1 193 ? -2.259 -14.500 -4.947 1.00 96.19 193 CYS A O 1
ATOM 1524 N N . ALA A 1 194 ? -3.264 -12.519 -4.605 1.00 95.88 194 ALA A N 1
ATOM 1525 C CA . ALA A 1 194 ? -3.664 -12.341 -5.996 1.00 95.88 194 ALA A CA 1
ATOM 1526 C C . ALA A 1 194 ? -2.453 -12.104 -6.914 1.00 95.88 194 ALA A C 1
ATOM 1528 O O . ALA A 1 194 ? -2.435 -12.604 -8.029 1.00 95.88 194 ALA A O 1
ATOM 1529 N N . GLN A 1 195 ? -1.429 -11.391 -6.448 1.00 93.44 195 GLN A N 1
ATOM 1530 C CA . GLN A 1 195 ? -0.198 -11.144 -7.200 1.00 93.44 195 GLN A CA 1
ATOM 1531 C C . GLN A 1 195 ? 0.640 -12.420 -7.426 1.00 93.44 195 GLN A C 1
ATOM 1533 O O . GLN A 1 195 ? 1.261 -12.582 -8.479 1.00 93.44 195 GLN A O 1
ATOM 1538 N N . ASP A 1 196 ? 0.637 -13.347 -6.466 1.00 91.56 196 ASP A N 1
ATOM 1539 C CA . ASP A 1 196 ? 1.393 -14.603 -6.542 1.00 91.56 196 ASP A CA 1
ATOM 1540 C C . ASP A 1 196 ? 0.628 -15.745 -7.221 1.00 91.56 196 ASP A C 1
ATOM 1542 O O . ASP A 1 196 ? 1.227 -16.720 -7.680 1.00 91.56 196 ASP A O 1
ATOM 1546 N N . THR A 1 197 ? -0.695 -15.628 -7.336 1.00 93.94 197 THR A N 1
ATOM 1547 C CA . THR A 1 197 ? -1.529 -16.660 -7.955 1.00 93.94 197 THR A CA 1
ATOM 1548 C C . THR A 1 197 ? -1.714 -16.391 -9.444 1.00 93.94 197 THR A C 1
ATOM 1550 O O . THR A 1 197 ? -2.211 -15.346 -9.858 1.00 93.94 197 THR A O 1
ATOM 1553 N N . ALA A 1 198 ? -1.381 -17.378 -10.278 1.00 91.38 198 ALA A N 1
ATOM 1554 C CA . ALA A 1 198 ? -1.541 -17.267 -11.724 1.00 91.38 198 ALA A CA 1
ATOM 1555 C C . ALA A 1 198 ? -2.983 -16.899 -12.137 1.00 91.38 198 ALA A C 1
ATOM 1557 O O . ALA A 1 198 ? -3.959 -17.331 -11.521 1.00 91.38 198 ALA A O 1
ATOM 1558 N N . LYS A 1 199 ? -3.107 -16.162 -13.249 1.00 90.94 199 LYS A N 1
ATOM 1559 C CA . LYS A 1 199 ? -4.370 -15.725 -13.887 1.00 90.94 199 LYS A CA 1
ATOM 1560 C C . LYS A 1 199 ? -5.188 -14.674 -13.126 1.00 90.94 199 LYS A C 1
ATOM 1562 O O . LYS A 1 199 ? -6.164 -14.179 -13.689 1.00 90.94 199 LYS A O 1
ATOM 1567 N N . TYR A 1 200 ? -4.799 -14.292 -11.913 1.00 94.31 200 TYR A N 1
ATOM 1568 C CA . TYR A 1 200 ? -5.261 -13.038 -11.323 1.00 94.31 200 TYR A CA 1
ATOM 1569 C C . TYR A 1 200 ? -4.524 -11.872 -11.995 1.00 94.31 200 TYR A C 1
ATOM 1571 O O . TYR A 1 200 ? -3.336 -11.982 -12.296 1.00 94.31 200 TYR A O 1
ATOM 1579 N N . LYS A 1 201 ? -5.223 -10.764 -12.264 1.00 93.94 201 LYS A N 1
ATOM 1580 C CA . LYS A 1 201 ? -4.612 -9.554 -12.831 1.00 93.94 201 LYS A CA 1
ATOM 1581 C C . LYS A 1 201 ? -4.961 -8.338 -11.986 1.00 93.94 201 LYS A C 1
ATOM 1583 O O . LYS A 1 201 ? -6.135 -8.005 -11.832 1.00 93.94 201 LYS A O 1
ATOM 1588 N N . LEU A 1 202 ? -3.924 -7.712 -11.439 1.00 95.25 202 LEU A N 1
ATOM 1589 C CA . LEU A 1 202 ? -3.979 -6.433 -10.741 1.00 95.25 202 LEU A CA 1
ATOM 1590 C C . LEU A 1 202 ? -3.575 -5.326 -11.712 1.00 95.25 202 LEU A C 1
ATOM 1592 O O . LEU A 1 202 ? -2.697 -5.524 -12.549 1.00 95.25 202 LEU A O 1
ATOM 1596 N N . GLY A 1 203 ? -4.205 -4.165 -11.596 1.00 95.62 203 GLY A N 1
ATOM 1597 C CA . GLY A 1 203 ? -3.835 -3.005 -12.394 1.00 95.62 203 GLY A CA 1
ATOM 1598 C C . GLY A 1 203 ? -4.714 -1.808 -12.114 1.00 95.62 203 GLY A C 1
ATOM 1599 O O . GLY A 1 203 ? -5.243 -1.665 -11.011 1.00 95.62 203 GLY A O 1
ATOM 1600 N N . PHE A 1 204 ? -4.900 -0.974 -13.130 1.00 95.75 204 PHE A N 1
ATOM 1601 C CA . PHE A 1 204 ? -5.806 0.164 -13.083 1.00 95.75 204 PHE A CA 1
ATOM 1602 C C . PHE A 1 204 ? -6.933 0.027 -14.098 1.00 95.75 204 PHE A C 1
ATOM 1604 O O . PHE A 1 204 ? -6.764 -0.539 -15.175 1.00 95.75 204 PHE A O 1
ATOM 1611 N N . LYS A 1 205 ? -8.076 0.621 -13.772 1.00 94.00 205 LYS A N 1
ATOM 1612 C CA . LYS A 1 205 ? -9.154 0.927 -14.711 1.00 94.00 205 LYS A CA 1
ATOM 1613 C C . LYS A 1 205 ? -9.387 2.432 -14.750 1.00 94.00 205 LYS A C 1
ATOM 1615 O O . LYS A 1 205 ? -9.081 3.144 -13.791 1.00 94.00 205 LYS A O 1
ATOM 1620 N N . LEU A 1 206 ? -9.958 2.906 -15.852 1.00 92.62 206 LEU A N 1
ATOM 1621 C CA . LEU A 1 206 ? -10.443 4.276 -15.965 1.00 92.62 206 LEU A CA 1
ATOM 1622 C C . LEU A 1 206 ? -11.928 4.320 -15.620 1.00 92.62 206 LEU A C 1
ATOM 1624 O O . LEU A 1 206 ? -12.751 3.690 -16.280 1.00 92.62 206 LEU A O 1
ATOM 1628 N N . VAL A 1 207 ? -12.274 5.093 -14.595 1.00 90.00 207 VAL A N 1
ATOM 1629 C CA . VAL A 1 207 ? -13.666 5.349 -14.223 1.00 90.00 207 VAL A CA 1
ATOM 1630 C C . VAL A 1 207 ? -14.084 6.711 -14.758 1.00 90.00 207 VAL A C 1
ATOM 1632 O O . VAL A 1 207 ? -13.450 7.733 -14.477 1.00 90.00 207 VAL A O 1
ATOM 1635 N N . SER A 1 208 ? -15.158 6.726 -15.550 1.00 83.75 208 SER A N 1
ATOM 1636 C CA . SER A 1 208 ? -15.737 7.961 -16.078 1.00 83.75 208 SER A CA 1
ATOM 1637 C C . SER A 1 208 ? -16.240 8.838 -14.931 1.00 83.75 208 SER A C 1
ATOM 1639 O O . SER A 1 208 ? -16.947 8.370 -14.037 1.00 83.75 208 SER A O 1
ATOM 1641 N N . GLN A 1 209 ? -15.898 10.125 -14.957 1.00 68.50 209 GLN A N 1
ATOM 1642 C CA . GLN A 1 209 ? -16.431 11.097 -14.010 1.00 68.50 209 GLN A CA 1
ATOM 1643 C C . GLN A 1 209 ? -17.456 12.015 -14.666 1.00 68.50 209 GLN A C 1
ATOM 1645 O O . GLN A 1 209 ? -17.276 12.503 -15.781 1.00 68.50 209 GLN A O 1
ATOM 1650 N N . LYS A 1 210 ? -18.510 12.335 -13.907 1.00 59.34 210 LYS A N 1
ATOM 1651 C CA . LYS A 1 210 ? -19.384 13.474 -14.208 1.00 59.34 210 LYS A CA 1
ATOM 1652 C C . LYS A 1 210 ? -18.565 14.765 -14.057 1.00 59.34 210 LYS A C 1
ATOM 1654 O O . LYS A 1 210 ? -17.821 14.898 -13.089 1.00 59.34 210 LYS A O 1
ATOM 1659 N N . ALA A 1 211 ? -18.737 15.711 -14.982 1.00 50.09 211 ALA A N 1
ATOM 1660 C CA . ALA A 1 211 ? -17.881 16.879 -15.271 1.00 50.09 211 ALA A CA 1
ATOM 1661 C C . ALA A 1 211 ? -17.494 17.839 -14.109 1.00 50.09 211 ALA A C 1
ATOM 1663 O O . ALA A 1 211 ? -16.799 18.823 -14.334 1.00 50.09 211 ALA A O 1
ATOM 1664 N N . SER A 1 212 ? -17.918 17.594 -12.867 1.00 47.31 212 SER A N 1
ATOM 1665 C CA . SER A 1 212 ? -17.814 18.531 -11.740 1.00 47.31 212 SER A CA 1
ATOM 1666 C C . SER A 1 212 ? -16.510 18.452 -10.922 1.00 47.31 212 SER A C 1
ATOM 1668 O O . SER A 1 212 ? -16.291 19.335 -10.093 1.00 47.31 212 SER A O 1
ATOM 1670 N N . ARG A 1 213 ? -15.633 17.451 -11.102 1.00 51.97 213 ARG A N 1
ATOM 1671 C CA . ARG A 1 213 ? -14.373 17.339 -10.331 1.00 51.97 213 ARG A CA 1
ATOM 1672 C C . ARG A 1 213 ? -13.179 16.957 -11.209 1.00 51.97 213 ARG A C 1
ATOM 1674 O O . ARG A 1 213 ? -12.752 15.821 -11.204 1.00 51.97 213 ARG A O 1
ATOM 1681 N N . ALA A 1 214 ? -12.573 17.920 -11.898 1.00 53.69 214 ALA A N 1
ATOM 1682 C CA . ALA A 1 214 ? -11.412 17.689 -12.774 1.00 53.69 214 ALA A CA 1
ATOM 1683 C C . ALA A 1 214 ? -10.109 17.213 -12.074 1.00 53.69 214 ALA A C 1
ATOM 1685 O O . ALA A 1 214 ? -9.089 17.024 -12.735 1.00 53.69 214 ALA A O 1
ATOM 1686 N N . ALA A 1 215 ? -10.098 17.046 -10.747 1.00 62.44 215 ALA A N 1
ATOM 1687 C CA . ALA A 1 215 ? -8.914 16.615 -10.009 1.00 62.44 215 ALA A CA 1
ATOM 1688 C C . ALA A 1 215 ? -8.718 15.092 -10.119 1.00 62.44 215 ALA A C 1
ATOM 1690 O O . ALA A 1 215 ? -9.618 14.323 -9.785 1.00 62.44 215 ALA A O 1
ATOM 1691 N N . GLY A 1 216 ? -7.525 14.668 -10.549 1.00 74.62 216 GLY A N 1
ATOM 1692 C CA . GLY A 1 216 ? -7.142 13.253 -10.636 1.00 74.62 216 GLY A CA 1
ATOM 1693 C C . GLY A 1 216 ? -7.554 12.531 -11.922 1.00 74.62 216 GLY A C 1
ATOM 1694 O O . GLY A 1 216 ? -7.625 11.304 -11.940 1.00 74.62 216 GLY A O 1
ATOM 1695 N N . ILE A 1 217 ? -7.836 13.270 -13.000 1.00 86.06 217 ILE A N 1
ATOM 1696 C CA . ILE A 1 217 ? -8.071 12.689 -14.329 1.00 86.06 217 ILE A CA 1
ATOM 1697 C C . ILE A 1 217 ? -6.729 12.279 -14.961 1.00 86.06 217 ILE A C 1
ATOM 1699 O O . ILE A 1 217 ? -5.709 12.959 -14.790 1.00 86.06 217 ILE A O 1
ATOM 1703 N N . ALA A 1 218 ? -6.744 11.164 -15.689 1.00 90.19 218 ALA A N 1
ATOM 1704 C CA . ALA A 1 218 ? -5.661 10.689 -16.535 1.00 90.19 218 ALA A CA 1
ATOM 1705 C C . ALA A 1 218 ? -6.184 10.349 -17.940 1.00 90.19 218 ALA A C 1
ATOM 1707 O O . ALA A 1 218 ? -7.322 9.901 -18.112 1.00 90.19 218 ALA A O 1
ATOM 1708 N N . TYR A 1 219 ? -5.327 10.566 -18.932 1.00 91.00 219 TYR A N 1
ATOM 1709 C CA . TYR A 1 219 ? -5.494 10.125 -20.311 1.00 91.00 219 TYR A CA 1
ATOM 1710 C C . TYR A 1 219 ? -4.634 8.886 -20.535 1.00 91.00 219 TYR A C 1
ATOM 1712 O O . TYR A 1 219 ? -3.450 8.900 -20.198 1.00 91.00 219 TYR A O 1
ATOM 1720 N N . VAL A 1 220 ? -5.214 7.837 -21.112 1.00 91.38 220 VAL A N 1
ATOM 1721 C CA . VAL A 1 220 ? -4.502 6.615 -21.510 1.00 91.38 220 VAL A CA 1
ATOM 1722 C C . VAL A 1 220 ? -4.874 6.317 -22.957 1.00 91.38 220 VAL A C 1
ATOM 1724 O O . VAL A 1 220 ? -5.970 5.833 -23.247 1.00 91.38 220 VAL A O 1
ATOM 1727 N N . GLY A 1 221 ? -3.986 6.689 -23.882 1.00 87.31 221 GLY A N 1
ATOM 1728 C CA . GLY A 1 221 ? -4.342 6.801 -25.298 1.00 87.31 221 GLY A CA 1
ATOM 1729 C C . GLY A 1 221 ? -5.487 7.802 -25.483 1.00 87.31 221 GLY A C 1
ATOM 1730 O O . GLY A 1 221 ? -5.409 8.930 -24.999 1.00 87.31 221 GLY A O 1
ATOM 1731 N N . ASP A 1 222 ? -6.571 7.361 -26.119 1.00 85.81 222 ASP A N 1
ATOM 1732 C CA . ASP A 1 222 ? -7.763 8.186 -26.367 1.00 85.81 222 ASP A CA 1
ATOM 1733 C C . ASP A 1 222 ? -8.793 8.141 -25.224 1.00 85.81 222 ASP A C 1
ATOM 1735 O O . ASP A 1 222 ? -9.811 8.835 -25.268 1.00 85.81 222 ASP A O 1
ATOM 1739 N N . GLN A 1 223 ? -8.563 7.315 -24.198 1.00 88.94 223 GLN A N 1
ATOM 1740 C CA . GLN A 1 223 ? -9.500 7.149 -23.090 1.00 88.94 223 GLN A CA 1
ATOM 1741 C C . GLN A 1 223 ? -9.205 8.133 -21.957 1.00 88.94 223 GLN A C 1
ATOM 1743 O O . GLN A 1 223 ? -8.051 8.349 -21.585 1.00 88.94 223 GLN A O 1
ATOM 1748 N N . LEU A 1 224 ? -10.268 8.702 -21.383 1.00 89.94 224 LEU A N 1
ATOM 1749 C CA . LEU A 1 224 ? -10.217 9.652 -20.273 1.00 89.94 224 LEU A CA 1
ATOM 1750 C C . LEU A 1 224 ? -10.971 9.089 -19.071 1.00 89.94 224 LEU A C 1
ATOM 1752 O O . LEU A 1 224 ? -12.127 8.679 -19.186 1.00 89.94 224 LEU A O 1
ATOM 1756 N N . GLY A 1 225 ? -10.354 9.149 -17.895 1.00 90.69 225 GLY A N 1
ATOM 1757 C CA . GLY A 1 225 ? -11.033 8.809 -16.650 1.00 90.69 225 GLY A CA 1
ATOM 1758 C C . GLY A 1 225 ? -10.174 9.043 -15.420 1.00 90.69 225 GLY A C 1
ATOM 1759 O O . GLY A 1 225 ? -9.023 9.466 -15.507 1.00 90.69 225 GLY A O 1
ATOM 1760 N N . ARG A 1 226 ? -10.749 8.768 -14.253 1.00 91.00 226 ARG A N 1
ATOM 1761 C CA . ARG A 1 226 ? -9.996 8.675 -13.003 1.00 91.00 226 ARG A CA 1
ATOM 1762 C C . ARG A 1 226 ? -9.386 7.281 -12.896 1.00 91.00 226 ARG A C 1
ATOM 1764 O O . ARG A 1 226 ? -10.078 6.300 -13.160 1.00 91.00 226 ARG A O 1
ATOM 1771 N N . LEU A 1 227 ? -8.125 7.207 -12.483 1.00 93.00 227 LEU A N 1
ATOM 1772 C CA . LEU A 1 227 ? -7.467 5.936 -12.189 1.00 93.00 227 LEU A CA 1
ATOM 1773 C C . LEU A 1 227 ? -8.039 5.333 -10.905 1.00 93.00 227 LEU A C 1
ATOM 1775 O O . LEU A 1 227 ? -8.021 5.977 -9.855 1.00 93.00 227 LEU A O 1
ATOM 1779 N N . GLU A 1 228 ? -8.507 4.092 -10.990 1.00 93.81 228 GLU A N 1
ATOM 1780 C CA . GLU A 1 228 ? -8.876 3.281 -9.831 1.00 93.81 228 GLU A CA 1
ATOM 1781 C C . GLU A 1 228 ? -8.198 1.907 -9.918 1.00 93.81 228 GLU A C 1
ATOM 1783 O O . GLU A 1 228 ? -8.162 1.323 -11.006 1.00 93.81 228 GLU A O 1
ATOM 1788 N N . PRO A 1 229 ? -7.642 1.383 -8.811 1.00 95.81 229 PRO A N 1
ATOM 1789 C CA . PRO A 1 229 ? -7.144 0.017 -8.754 1.00 95.81 229 PRO A CA 1
ATOM 1790 C C . PRO A 1 229 ? -8.244 -0.989 -9.102 1.00 95.81 229 PRO A C 1
ATOM 1792 O O . PRO A 1 229 ? -9.400 -0.809 -8.717 1.00 95.81 229 PRO A O 1
ATOM 1795 N N . ILE A 1 230 ? -7.878 -2.047 -9.820 1.00 95.38 230 ILE A N 1
ATOM 1796 C CA . ILE A 1 230 ? -8.791 -3.115 -10.238 1.00 95.38 230 ILE A CA 1
ATOM 1797 C C . ILE A 1 230 ? -8.160 -4.483 -9.963 1.00 95.38 230 ILE A C 1
ATOM 1799 O O . ILE A 1 230 ? -6.951 -4.663 -10.147 1.00 95.38 230 ILE A O 1
ATOM 1803 N N . LEU A 1 231 ? -8.984 -5.458 -9.569 1.00 95.94 231 LEU A N 1
ATOM 1804 C CA . LEU A 1 231 ? -8.623 -6.876 -9.582 1.00 95.94 231 LEU A CA 1
ATOM 1805 C C . LEU A 1 231 ? -9.559 -7.668 -10.503 1.00 95.94 231 LEU A C 1
ATOM 1807 O O . LEU A 1 231 ? -10.781 -7.660 -10.346 1.00 95.94 231 LEU A O 1
ATOM 1811 N N . VAL A 1 232 ? -8.982 -8.470 -11.398 1.00 95.25 232 VAL A N 1
ATOM 1812 C CA . VAL A 1 232 ? -9.717 -9.477 -12.178 1.00 95.25 232 VAL A CA 1
ATOM 1813 C C . VAL A 1 232 ? -9.267 -10.872 -11.753 1.00 95.25 232 VAL A C 1
ATOM 1815 O O . VAL A 1 232 ? -8.094 -11.219 -11.880 1.00 95.25 232 VAL A O 1
ATOM 1818 N N . CYS A 1 233 ? -10.195 -11.667 -11.214 1.00 94.44 233 CYS A N 1
ATOM 1819 C CA . CYS A 1 233 ? -9.936 -13.047 -10.807 1.00 94.44 233 CYS A CA 1
ATOM 1820 C C . CYS A 1 233 ? -10.022 -14.026 -12.000 1.00 94.44 233 CYS A C 1
ATOM 1822 O O . CYS A 1 233 ? -10.628 -13.693 -13.020 1.00 94.44 233 CYS A O 1
ATOM 1824 N N . PRO A 1 234 ? -9.508 -15.267 -11.872 1.00 93.00 234 PRO A N 1
ATOM 1825 C CA . PRO A 1 234 ? -9.447 -16.245 -12.964 1.00 93.00 234 PRO A CA 1
ATOM 1826 C C . PRO A 1 234 ? -10.803 -16.720 -13.498 1.00 93.00 234 PRO A C 1
ATOM 1828 O O . PRO A 1 234 ? -10.841 -17.429 -14.500 1.00 93.00 234 PRO A O 1
ATOM 1831 N N . LYS A 1 235 ? -11.907 -16.381 -12.820 1.00 91.81 235 LYS A N 1
ATOM 1832 C CA . LYS A 1 235 ? -13.271 -16.712 -13.259 1.00 91.81 235 LYS A CA 1
ATOM 1833 C C . LYS A 1 235 ? -13.733 -15.857 -14.443 1.00 91.81 235 LYS A C 1
ATOM 1835 O O . LYS A 1 235 ? -14.754 -16.173 -15.042 1.00 91.81 235 LYS A O 1
ATOM 1840 N N . HIS A 1 236 ? -13.004 -14.792 -14.772 1.00 89.88 236 HIS A N 1
ATOM 1841 C CA . HIS A 1 236 ? -13.375 -13.855 -15.823 1.00 89.88 236 HIS A CA 1
ATOM 1842 C C . HIS A 1 236 ? -12.290 -13.741 -16.880 1.00 89.88 236 HIS A C 1
ATOM 1844 O O . HIS A 1 236 ? -11.093 -13.774 -16.590 1.00 89.88 236 HIS A O 1
ATOM 1850 N N . GLU A 1 237 ? -12.726 -13.545 -18.119 1.00 81.06 237 GLU A N 1
ATOM 1851 C CA . GLU A 1 237 ? -11.825 -13.164 -19.193 1.00 81.06 237 GLU A CA 1
ATOM 1852 C C . GLU A 1 237 ? -11.324 -11.734 -18.981 1.00 81.06 237 GLU A C 1
ATOM 1854 O O . GLU A 1 237 ? -12.086 -10.809 -18.685 1.00 81.06 237 GLU A O 1
ATOM 1859 N N . GLN A 1 238 ? -10.021 -11.553 -19.164 1.00 69.44 238 GLN A N 1
ATOM 1860 C CA . GLN A 1 238 ? -9.335 -10.273 -19.035 1.00 69.44 238 GLN A CA 1
ATOM 1861 C C . GLN A 1 238 ? -9.616 -9.414 -20.282 1.00 69.44 238 GLN A C 1
ATOM 1863 O O . GLN A 1 238 ? -8.785 -9.291 -21.176 1.00 69.44 238 GLN A O 1
ATOM 1868 N N . LYS A 1 239 ? -10.828 -8.862 -20.391 1.00 62.69 239 LYS A N 1
ATOM 1869 C CA . LYS A 1 239 ? -11.286 -8.108 -21.571 1.00 62.69 239 LYS A CA 1
ATOM 1870 C C . LYS A 1 239 ? -10.691 -6.695 -21.647 1.00 62.69 239 LYS A C 1
ATOM 1872 O O . LYS A 1 239 ? -11.438 -5.761 -21.429 1.00 62.69 239 LYS A O 1
ATOM 1877 N N . ASN A 1 240 ? -9.400 -6.493 -21.937 1.00 65.75 240 ASN A N 1
ATOM 1878 C CA . ASN A 1 240 ? -8.764 -5.163 -22.149 1.00 65.75 240 ASN A CA 1
ATOM 1879 C C . ASN A 1 240 ? -9.142 -4.042 -21.139 1.00 65.75 240 ASN A C 1
ATOM 1881 O O . ASN A 1 240 ? -8.955 -2.861 -21.412 1.00 65.75 240 ASN A O 1
ATOM 1885 N N . THR A 1 241 ? -9.682 -4.398 -19.974 1.00 77.56 241 THR A N 1
ATOM 1886 C CA . THR A 1 241 ? -10.240 -3.484 -18.968 1.00 77.56 241 THR A CA 1
ATOM 1887 C C . THR A 1 241 ? -9.215 -3.118 -17.909 1.00 77.56 241 THR A C 1
ATOM 1889 O O . THR A 1 241 ? -9.440 -2.195 -17.131 1.00 77.56 241 THR A O 1
ATOM 1892 N N . VAL A 1 242 ? -8.103 -3.856 -17.873 1.00 92.19 242 VAL A N 1
ATOM 1893 C CA . VAL A 1 242 ? -7.022 -3.690 -16.911 1.00 92.19 242 VAL A CA 1
ATOM 1894 C C . VAL A 1 242 ? -5.815 -3.116 -17.628 1.00 92.19 242 VAL A C 1
ATOM 1896 O O . VAL A 1 242 ? -5.193 -3.793 -18.448 1.00 92.19 242 VAL A O 1
ATOM 1899 N N . TYR A 1 243 ? -5.474 -1.886 -17.277 1.00 94.00 243 TYR A N 1
ATOM 1900 C CA . TYR A 1 243 ? -4.189 -1.297 -17.601 1.00 94.00 243 TYR A CA 1
ATOM 1901 C C . TYR A 1 243 ? -3.134 -1.790 -16.618 1.00 94.00 243 TYR A C 1
ATOM 1903 O O . TYR A 1 243 ? -3.360 -1.825 -15.407 1.00 94.00 243 TYR A O 1
ATOM 1911 N N . GLU A 1 244 ? -1.974 -2.144 -17.150 1.00 93.81 244 GLU A N 1
ATOM 1912 C CA . GLU A 1 244 ? -0.776 -2.443 -16.367 1.00 93.81 244 GLU A CA 1
ATOM 1913 C C . GLU A 1 244 ? -0.340 -1.218 -15.549 1.00 93.81 244 GLU A C 1
ATOM 1915 O O . GLU A 1 244 ? -0.588 -0.070 -15.935 1.00 93.81 244 GLU A O 1
ATOM 1920 N N . LEU A 1 245 ? 0.314 -1.446 -14.411 1.00 94.75 245 LEU A N 1
ATOM 1921 C CA . LEU A 1 245 ? 0.748 -0.410 -13.475 1.00 94.75 245 LEU A CA 1
ATOM 1922 C C . LEU A 1 245 ? 1.673 0.590 -14.170 1.00 94.75 245 LEU A C 1
ATOM 1924 O O . LEU A 1 245 ? 1.609 1.789 -13.880 1.00 94.75 245 LEU A O 1
ATOM 1928 N N . ARG A 1 246 ? 2.506 0.110 -15.102 1.00 93.50 246 ARG A N 1
ATOM 1929 C CA . ARG A 1 246 ? 3.434 0.933 -15.887 1.00 93.50 246 ARG A CA 1
ATOM 1930 C C . ARG A 1 246 ? 2.961 1.248 -17.302 1.00 93.50 246 ARG A C 1
ATOM 1932 O O . ARG A 1 246 ? 3.762 1.723 -18.119 1.00 93.50 246 ARG A O 1
ATOM 1939 N N . SER A 1 247 ? 1.673 1.050 -17.590 1.00 93.38 247 SER A N 1
ATOM 1940 C CA . SER A 1 247 ? 1.059 1.657 -18.774 1.00 93.38 247 SER A CA 1
ATOM 1941 C C . SER A 1 247 ? 1.310 3.168 -18.757 1.00 93.38 247 SER A C 1
ATOM 1943 O O . SER A 1 247 ? 1.380 3.787 -17.694 1.00 93.38 247 SER A O 1
ATOM 1945 N N . MET A 1 248 ? 1.501 3.769 -19.928 1.00 92.94 248 MET A N 1
ATOM 1946 C CA . MET A 1 248 ? 1.782 5.201 -20.019 1.00 92.94 248 MET A CA 1
ATOM 1947 C C . MET A 1 248 ? 0.482 5.992 -20.090 1.00 92.94 248 MET A C 1
ATOM 1949 O O . MET A 1 248 ? -0.406 5.684 -20.885 1.00 92.94 248 MET A O 1
ATOM 1953 N N . GLY A 1 249 ? 0.388 7.030 -19.267 1.00 93.06 249 GLY A N 1
ATOM 1954 C CA . GLY A 1 249 ? -0.713 7.979 -19.287 1.00 93.06 249 GLY A CA 1
ATOM 1955 C C . GLY A 1 249 ? -0.233 9.404 -19.074 1.00 93.06 249 GLY A C 1
ATOM 1956 O O . GLY A 1 249 ? 0.936 9.655 -18.789 1.00 93.06 249 GLY A O 1
ATOM 1957 N N . SER A 1 250 ? -1.135 10.363 -19.214 1.00 92.31 250 SER A N 1
ATOM 1958 C CA . SER A 1 250 ? -0.815 11.785 -19.098 1.00 92.31 250 SER A CA 1
ATOM 1959 C C . SER A 1 250 ? -1.935 12.548 -18.384 1.00 92.31 250 SER A C 1
ATOM 1961 O O . SER A 1 250 ? -3.059 12.064 -18.256 1.00 92.31 250 SER A O 1
ATOM 1963 N N . ARG A 1 251 ? -1.647 13.747 -17.862 1.00 87.94 251 ARG A N 1
ATOM 1964 C CA . ARG A 1 251 ? -2.668 14.605 -17.220 1.00 87.94 251 ARG A CA 1
ATOM 1965 C C . ARG A 1 251 ? -3.435 15.444 -18.226 1.00 87.94 251 ARG A C 1
ATOM 1967 O O . ARG A 1 251 ? -4.590 15.787 -17.997 1.00 87.94 251 ARG A O 1
ATOM 1974 N N . THR A 1 252 ? -2.787 15.771 -19.334 1.00 83.25 252 THR A N 1
ATOM 1975 C CA . THR A 1 252 ? -3.386 16.428 -20.490 1.00 83.25 252 THR A CA 1
ATOM 1976 C C . THR A 1 252 ? -2.897 15.728 -21.754 1.00 83.25 252 THR A C 1
ATOM 1978 O O . THR A 1 252 ? -1.860 15.065 -21.736 1.00 83.25 252 THR A O 1
ATOM 1981 N N . GLN A 1 253 ? -3.600 15.891 -22.876 1.00 75.56 253 GLN A N 1
ATOM 1982 C CA . GLN A 1 253 ? -3.180 15.299 -24.158 1.00 75.56 253 GLN A CA 1
ATOM 1983 C C . GLN A 1 253 ? -1.777 15.749 -24.612 1.00 75.56 253 GLN A C 1
ATOM 1985 O O . GLN A 1 253 ? -1.150 15.081 -25.424 1.00 75.56 253 GLN A O 1
ATOM 1990 N N . SER A 1 254 ? -1.275 16.866 -24.080 1.00 73.12 254 SER A N 1
ATOM 1991 C CA . SER A 1 254 ? 0.019 17.459 -24.425 1.00 73.12 254 SER A CA 1
ATOM 1992 C C . SER A 1 254 ? 1.066 17.386 -23.306 1.00 73.12 254 SER A C 1
ATOM 1994 O O . SER A 1 254 ? 2.154 17.934 -23.472 1.00 73.12 254 SER A O 1
ATOM 1996 N N . SER A 1 255 ? 0.744 16.809 -22.142 1.00 80.25 255 SER A N 1
ATOM 1997 C CA . SER A 1 255 ? 1.710 16.685 -21.044 1.00 80.25 255 SER A CA 1
ATOM 1998 C C . SER A 1 255 ? 2.636 15.491 -21.257 1.00 80.25 255 SER A C 1
ATOM 2000 O O . SER A 1 255 ? 2.264 14.523 -21.917 1.00 80.25 255 SER A O 1
ATOM 2002 N N . GLU A 1 256 ? 3.803 15.531 -20.617 1.00 85.69 256 GLU A N 1
ATOM 2003 C CA . GLU A 1 256 ? 4.711 14.386 -20.515 1.00 85.69 256 GLU A CA 1
ATOM 2004 C C . GLU A 1 256 ? 3.964 13.131 -20.032 1.00 85.69 256 GLU A C 1
ATOM 2006 O O . GLU A 1 256 ? 3.129 13.200 -19.118 1.00 85.69 256 GLU A O 1
ATOM 2011 N N . GLN A 1 257 ? 4.240 12.000 -20.682 1.00 89.88 257 GLN A N 1
ATOM 2012 C CA . GLN A 1 257 ? 3.684 10.711 -20.294 1.00 89.88 257 GLN A CA 1
ATOM 2013 C C . GLN A 1 257 ? 4.422 10.165 -19.075 1.00 89.88 257 GLN A C 1
ATOM 2015 O O . GLN A 1 257 ? 5.639 10.287 -18.961 1.00 89.88 257 GLN A O 1
ATOM 2020 N N . LYS A 1 258 ? 3.677 9.547 -18.163 1.00 90.19 258 LYS A N 1
ATOM 2021 C CA . LYS A 1 258 ? 4.206 8.888 -16.972 1.00 90.19 258 LYS A CA 1
ATOM 2022 C C . LYS A 1 258 ? 3.527 7.533 -16.767 1.00 90.19 258 LYS A C 1
ATOM 2024 O O . LYS A 1 258 ? 2.373 7.370 -17.174 1.00 90.19 258 LYS A O 1
ATOM 2029 N N . PRO A 1 259 ? 4.189 6.591 -16.074 1.00 92.81 259 PRO A N 1
ATOM 2030 C CA . PRO A 1 259 ? 3.554 5.362 -15.606 1.00 92.81 259 PRO A CA 1
ATOM 2031 C C . PRO A 1 259 ? 2.272 5.642 -14.802 1.00 92.81 259 PRO A C 1
ATOM 2033 O O . PRO A 1 259 ? 2.267 6.532 -13.944 1.00 92.81 259 PRO A O 1
ATOM 2036 N N . LEU A 1 260 ? 1.200 4.872 -15.025 1.00 94.69 260 LEU A N 1
ATOM 2037 C CA . LEU A 1 260 ? -0.087 5.068 -14.336 1.00 94.69 260 LEU A CA 1
ATOM 2038 C C . LEU A 1 260 ? 0.040 5.007 -12.814 1.00 94.69 260 LEU A C 1
ATOM 2040 O O . LEU A 1 26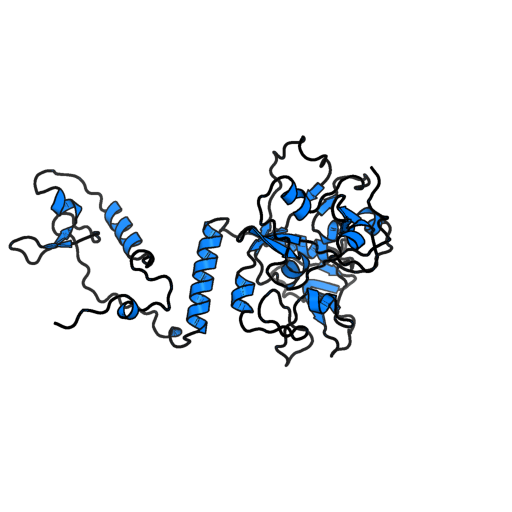0 ? -0.561 5.829 -12.127 1.00 94.69 260 LEU A O 1
ATOM 2044 N N . ILE A 1 261 ? 0.858 4.095 -12.280 1.00 94.00 261 ILE A N 1
ATOM 2045 C CA . ILE A 1 261 ? 1.122 4.013 -10.837 1.00 94.00 261 ILE A CA 1
ATOM 2046 C C . ILE A 1 261 ? 1.685 5.325 -10.278 1.00 94.00 261 ILE A C 1
ATOM 2048 O O . ILE A 1 261 ? 1.284 5.752 -9.198 1.00 94.00 261 ILE A O 1
ATOM 2052 N N . SER A 1 262 ? 2.549 6.010 -11.030 1.00 91.69 262 SER A N 1
ATOM 2053 C CA . SER A 1 262 ? 3.115 7.297 -10.620 1.00 91.69 262 SER A CA 1
ATOM 2054 C C . SER A 1 262 ? 2.041 8.383 -10.584 1.00 91.69 262 SER A C 1
ATOM 2056 O O . SER A 1 262 ? 1.934 9.106 -9.593 1.00 91.69 262 SER A O 1
ATOM 2058 N N . LEU A 1 263 ? 1.184 8.454 -11.610 1.00 92.19 263 LEU A N 1
ATOM 2059 C CA . LEU A 1 263 ? 0.039 9.370 -11.621 1.00 92.19 263 LEU A CA 1
ATOM 2060 C C . LEU A 1 263 ? -0.916 9.077 -10.454 1.00 92.19 263 LEU A C 1
ATOM 2062 O O . LEU A 1 263 ? -1.363 9.990 -9.763 1.00 92.19 263 LEU A O 1
ATOM 2066 N N . PHE A 1 264 ? -1.196 7.809 -10.181 1.00 93.00 264 PHE A N 1
ATOM 2067 C CA . PHE A 1 264 ? -2.071 7.432 -9.080 1.00 93.00 264 PHE A CA 1
ATOM 2068 C C . PHE A 1 264 ? -1.496 7.848 -7.716 1.00 93.00 264 PHE A C 1
ATOM 2070 O O . PHE A 1 264 ? -2.195 8.473 -6.918 1.00 93.00 264 PHE A O 1
ATOM 2077 N N . ILE A 1 265 ? -0.204 7.599 -7.472 1.00 90.81 265 ILE A N 1
ATOM 2078 C CA . ILE A 1 265 ? 0.493 8.057 -6.259 1.00 90.81 265 ILE A CA 1
ATOM 2079 C C . ILE A 1 265 ? 0.419 9.587 -6.137 1.00 90.81 265 ILE A C 1
ATOM 2081 O O . ILE A 1 265 ? 0.088 10.100 -5.068 1.00 90.81 265 ILE A O 1
ATOM 2085 N N . GLU A 1 266 ? 0.656 10.333 -7.222 1.00 87.62 266 GLU A N 1
ATOM 2086 C CA . GLU A 1 266 ? 0.522 11.797 -7.232 1.00 87.62 266 GLU A CA 1
ATOM 2087 C C . GLU A 1 266 ? -0.875 12.273 -6.804 1.00 87.62 266 GLU A C 1
ATOM 2089 O O . GLU A 1 266 ? -0.995 13.289 -6.114 1.00 87.62 266 GLU A O 1
ATOM 2094 N N . ASP A 1 267 ? -1.931 11.564 -7.211 1.00 88.00 267 ASP A N 1
ATOM 2095 C CA . ASP A 1 267 ? -3.306 11.915 -6.854 1.00 88.00 267 ASP A CA 1
ATOM 2096 C C . ASP A 1 267 ? -3.592 11.675 -5.376 1.00 88.00 267 ASP A C 1
ATOM 2098 O O . ASP A 1 267 ? -4.197 12.533 -4.730 1.00 88.00 267 ASP A O 1
ATOM 2102 N N . LEU A 1 268 ? -3.102 10.568 -4.813 1.00 87.12 268 LEU A N 1
ATOM 2103 C CA . LEU A 1 268 ? -3.214 10.291 -3.378 1.00 87.12 268 LEU A CA 1
ATOM 2104 C C . LEU A 1 268 ? -2.499 11.360 -2.545 1.00 87.12 268 LEU A C 1
ATOM 2106 O O . LEU A 1 268 ? -3.043 11.867 -1.564 1.00 87.12 268 LEU A O 1
ATOM 2110 N N . VAL A 1 269 ? -1.307 11.765 -2.980 1.00 79.44 269 VAL A N 1
ATOM 2111 C CA . VAL A 1 269 ? -0.499 12.806 -2.333 1.00 79.44 269 VAL A CA 1
ATOM 2112 C C . VAL A 1 269 ? -1.188 14.173 -2.380 1.00 79.44 269 VAL A C 1
ATOM 2114 O O . VAL A 1 269 ? -1.137 14.919 -1.403 1.00 79.44 269 VAL A O 1
ATOM 2117 N N . LYS A 1 270 ? -1.857 14.518 -3.486 1.00 80.62 270 LYS A N 1
ATOM 2118 C CA . LYS A 1 270 ? -2.618 15.775 -3.611 1.00 80.62 270 LYS A CA 1
ATOM 2119 C C . LYS A 1 270 ? -3.935 15.749 -2.834 1.00 80.62 270 LYS A C 1
ATOM 2121 O O . LYS A 1 270 ? -4.348 16.779 -2.309 1.00 80.62 270 LYS A O 1
ATOM 2126 N N . ALA A 1 271 ? -4.597 14.594 -2.769 1.00 76.81 271 ALA A N 1
ATOM 2127 C CA . ALA A 1 271 ? -5.841 14.411 -2.022 1.00 76.81 271 ALA A CA 1
ATOM 2128 C C . ALA A 1 271 ? -5.618 14.372 -0.499 1.00 76.81 271 ALA A C 1
ATOM 2130 O O . ALA A 1 271 ? -6.531 14.674 0.270 1.00 76.81 271 ALA A O 1
ATOM 2131 N N . SER A 1 272 ? -4.403 14.028 -0.064 1.00 67.06 272 SER A N 1
ATOM 2132 C CA . SER A 1 272 ? -3.972 13.986 1.332 1.00 67.06 272 SER A CA 1
ATOM 2133 C C . SER A 1 272 ? -3.957 15.388 1.976 1.00 67.06 272 SER A C 1
ATOM 2135 O O . SER A 1 272 ? -2.917 16.036 2.097 1.00 67.06 272 SER A O 1
ATOM 2137 N N . MET A 1 273 ? -5.113 15.833 2.466 1.00 60.44 273 MET A N 1
ATOM 2138 C CA . MET A 1 273 ? -5.265 17.025 3.311 1.00 60.44 273 MET A CA 1
ATOM 2139 C C . MET A 1 273 ? -5.962 16.659 4.631 1.00 60.44 273 MET A C 1
ATOM 2141 O O . MET A 1 273 ? -6.971 17.258 5.006 1.00 60.44 273 MET A O 1
ATOM 2145 N N . SER A 1 274 ? -5.453 15.641 5.338 1.00 62.22 274 SER A N 1
ATOM 2146 C CA . SER A 1 274 ? -5.956 15.314 6.678 1.00 62.22 274 SER A CA 1
ATOM 2147 C C . SER A 1 274 ? -5.613 16.436 7.662 1.00 62.22 274 SER A C 1
ATOM 2149 O O . SER A 1 274 ? -4.441 16.771 7.857 1.00 62.22 274 SER A O 1
ATOM 2151 N N . LYS A 1 275 ? -6.642 16.999 8.311 1.00 67.06 275 LYS A N 1
ATOM 2152 C CA . LYS A 1 275 ? -6.489 17.996 9.387 1.00 67.06 275 LYS A CA 1
ATOM 2153 C C . LYS A 1 275 ? -5.866 17.397 10.653 1.00 67.06 275 LYS A C 1
ATOM 2155 O O . LYS A 1 275 ? -5.285 18.133 11.441 1.00 67.06 275 LYS A O 1
ATOM 2160 N N . LEU A 1 276 ? -5.993 16.081 10.844 1.00 75.12 276 LEU A N 1
ATOM 2161 C CA . LEU A 1 276 ? -5.486 15.356 12.007 1.00 75.12 276 LEU A CA 1
ATOM 2162 C C . LEU A 1 276 ? -4.174 14.655 11.653 1.00 75.12 276 LEU A C 1
ATOM 2164 O O . LEU A 1 276 ? -4.026 14.111 10.560 1.00 75.12 276 LEU A O 1
ATOM 2168 N N . SER A 1 277 ? -3.214 14.671 12.576 1.00 75.56 277 SER A N 1
ATOM 2169 C CA . SER A 1 277 ? -1.908 14.029 12.401 1.00 75.56 277 SER A CA 1
ATOM 2170 C C . SER A 1 277 ? -1.382 13.478 13.722 1.00 75.56 277 SER A C 1
ATOM 2172 O O . SER A 1 277 ? -1.818 13.897 14.798 1.00 75.56 277 SER A O 1
ATOM 2174 N N . GLY A 1 278 ? -0.437 12.539 13.651 1.00 77.62 278 GLY A N 1
ATOM 2175 C CA . GLY A 1 278 ? 0.311 12.082 14.822 1.00 77.62 278 GLY A CA 1
ATOM 2176 C C . GLY A 1 278 ? -0.593 11.557 15.954 1.00 77.62 278 GLY A C 1
ATOM 2177 O O . GLY A 1 278 ? -1.462 10.723 15.688 1.00 77.62 278 GLY A O 1
ATOM 2178 N N . PRO A 1 279 ? -0.412 12.012 17.212 1.00 80.50 279 PRO A N 1
ATOM 2179 C CA . PRO A 1 279 ? -1.214 11.550 18.348 1.00 80.50 279 PRO A CA 1
ATOM 2180 C C . PRO A 1 279 ? -2.721 11.797 18.204 1.00 80.50 279 PRO A C 1
ATOM 2182 O O . PRO A 1 279 ? -3.511 10.950 18.610 1.00 80.50 279 PRO A O 1
ATOM 2185 N N . GLN A 1 280 ? -3.126 12.913 17.592 1.00 82.38 280 GLN A N 1
ATOM 2186 C CA . GLN A 1 280 ? -4.545 13.234 17.403 1.00 82.38 280 GLN A CA 1
ATOM 2187 C C . GLN A 1 280 ? -5.215 12.254 16.441 1.00 82.38 280 GLN A C 1
ATOM 2189 O O . GLN A 1 280 ? -6.313 11.778 16.711 1.00 82.38 280 GLN A O 1
ATOM 2194 N N . LEU A 1 281 ? -4.537 11.917 15.339 1.00 81.62 281 LEU A N 1
ATOM 2195 C CA . LEU A 1 281 ? -5.051 10.930 14.395 1.00 81.62 281 LEU A CA 1
ATOM 2196 C C . LEU A 1 281 ? -5.147 9.540 15.034 1.00 81.62 281 LEU A C 1
ATOM 2198 O O . LEU A 1 281 ? -6.154 8.868 14.853 1.00 81.62 281 LEU A O 1
ATOM 2202 N N . ARG A 1 282 ? -4.137 9.136 15.817 1.00 80.94 282 ARG A N 1
ATOM 2203 C CA . ARG A 1 282 ? -4.157 7.868 16.567 1.00 80.94 282 ARG A CA 1
ATOM 2204 C C . ARG A 1 282 ? -5.362 7.781 17.499 1.00 80.94 282 ARG A C 1
ATOM 2206 O O . ARG A 1 282 ? -6.061 6.775 17.496 1.00 80.94 282 ARG A O 1
ATOM 2213 N N . ALA A 1 283 ? -5.602 8.833 18.283 1.00 83.31 283 ALA A N 1
ATOM 2214 C CA . ALA A 1 283 ? -6.734 8.892 19.200 1.00 83.31 283 ALA A CA 1
ATOM 2215 C C . ALA A 1 283 ? -8.071 8.840 18.443 1.00 83.31 283 ALA A C 1
ATOM 2217 O O . ALA A 1 283 ? -8.937 8.041 18.785 1.00 83.31 283 ALA A O 1
ATOM 2218 N N . TYR A 1 284 ? -8.204 9.625 17.369 1.00 85.31 284 TYR A N 1
ATOM 2219 C CA . TYR A 1 284 ? -9.393 9.627 16.518 1.00 85.31 284 TYR A CA 1
ATOM 2220 C C . TYR A 1 284 ? -9.676 8.250 15.907 1.00 85.31 284 TYR A C 1
ATOM 2222 O O . TYR A 1 284 ? -10.801 7.756 15.980 1.00 85.31 284 TYR A O 1
ATOM 2230 N N . ASN A 1 285 ? -8.656 7.607 15.334 1.00 84.94 285 ASN A N 1
ATOM 2231 C CA . ASN A 1 285 ? -8.792 6.281 14.748 1.00 84.94 285 ASN A CA 1
ATOM 2232 C C . ASN A 1 285 ? -9.148 5.240 15.809 1.00 84.94 285 ASN A C 1
ATOM 2234 O O . ASN A 1 285 ? -10.007 4.405 15.552 1.00 84.94 285 ASN A O 1
ATOM 2238 N N . TYR A 1 286 ? -8.536 5.297 16.997 1.00 84.69 286 TYR A N 1
ATOM 2239 C CA . TYR A 1 286 ? -8.876 4.406 18.105 1.00 84.69 286 TYR A CA 1
ATOM 2240 C C . TYR A 1 286 ? -10.357 4.514 18.482 1.00 84.69 286 TYR A C 1
ATOM 2242 O O . TYR A 1 286 ? -11.049 3.500 18.466 1.00 84.69 286 TYR A O 1
ATOM 2250 N N . VAL A 1 287 ? -10.857 5.729 18.738 1.00 86.31 287 VAL A N 1
ATOM 2251 C CA . VAL A 1 287 ? -12.272 5.962 19.079 1.00 86.31 287 VAL A CA 1
ATOM 2252 C C . VAL A 1 287 ? -13.185 5.474 17.953 1.00 86.31 287 VAL A C 1
ATOM 2254 O O . VAL A 1 287 ? -14.050 4.639 18.186 1.00 86.31 287 VAL A O 1
ATOM 2257 N N . THR A 1 288 ? -12.906 5.874 16.708 1.00 85.00 288 THR A N 1
ATOM 2258 C CA . THR A 1 288 ? -13.701 5.467 15.534 1.00 85.00 288 THR A CA 1
ATOM 2259 C C . THR A 1 288 ? -13.754 3.944 15.369 1.00 85.00 288 THR A C 1
ATOM 2261 O O . THR A 1 288 ? -14.791 3.383 15.012 1.00 85.00 288 THR A O 1
ATOM 2264 N N . MET A 1 289 ? -12.634 3.252 15.601 1.00 84.44 289 MET A N 1
ATOM 2265 C CA . MET A 1 289 ? -12.577 1.792 15.526 1.00 84.44 289 MET A CA 1
ATOM 2266 C C . MET A 1 289 ? -13.363 1.129 16.654 1.00 84.44 289 MET A C 1
ATOM 2268 O O . MET A 1 289 ? -14.043 0.139 16.392 1.00 84.44 289 MET A O 1
ATOM 2272 N N . VAL A 1 290 ? -13.274 1.654 17.880 1.00 85.31 290 VAL A N 1
ATOM 2273 C CA . VAL A 1 290 ? -14.045 1.160 19.028 1.00 85.31 290 VAL A CA 1
ATOM 2274 C C . VAL A 1 290 ? -15.537 1.325 18.758 1.00 85.31 290 VAL A C 1
ATOM 2276 O O . VAL A 1 290 ? -16.262 0.340 18.843 1.00 85.31 290 VAL A O 1
ATOM 2279 N N . ASP A 1 291 ? -15.983 2.507 18.336 1.00 84.56 291 ASP A N 1
ATOM 2280 C CA . ASP A 1 291 ? -17.393 2.772 18.033 1.00 84.56 291 ASP A CA 1
ATOM 2281 C C . ASP A 1 291 ? -17.912 1.824 16.950 1.00 84.56 291 ASP A C 1
ATOM 2283 O O . ASP A 1 291 ? -18.925 1.144 17.126 1.00 84.56 291 ASP A O 1
ATOM 2287 N N . LYS A 1 292 ? -17.164 1.692 15.847 1.00 83.94 292 LYS A N 1
ATOM 2288 C CA . LYS A 1 292 ? -17.524 0.779 14.758 1.00 83.94 292 LYS A CA 1
ATOM 2289 C C . LYS A 1 292 ? -17.580 -0.678 15.220 1.00 83.94 292 LYS A C 1
ATOM 2291 O O . LYS A 1 292 ? -18.482 -1.408 14.812 1.00 83.94 292 LYS A O 1
ATOM 2296 N N . TYR A 1 293 ? -16.645 -1.101 16.066 1.00 83.44 293 TYR A N 1
ATOM 2297 C CA . TYR A 1 293 ? -16.643 -2.441 16.644 1.00 83.44 293 TYR A CA 1
ATOM 2298 C C . TYR A 1 293 ? -17.880 -2.676 17.520 1.00 83.44 293 TYR A C 1
ATOM 2300 O O . TYR A 1 293 ? -18.525 -3.715 17.389 1.00 83.44 293 TYR A O 1
ATOM 2308 N N . MET A 1 294 ? -18.232 -1.721 18.387 1.00 83.94 294 MET A N 1
ATOM 2309 C CA . MET A 1 294 ? -19.393 -1.841 19.277 1.00 83.94 294 MET A CA 1
ATOM 2310 C C . MET A 1 294 ? -20.704 -1.902 18.497 1.00 83.94 294 MET A C 1
ATOM 2312 O O . MET A 1 294 ? -21.542 -2.758 18.780 1.00 83.94 294 MET A O 1
ATOM 2316 N N . LEU A 1 295 ? -20.853 -1.057 17.472 1.00 76.69 295 LEU A N 1
ATOM 2317 C CA . LEU A 1 295 ? -22.021 -1.062 16.587 1.00 76.69 295 LEU A CA 1
ATOM 2318 C C . LEU A 1 295 ? -22.186 -2.404 15.862 1.00 76.69 295 LEU A C 1
ATOM 2320 O O . LEU A 1 295 ? -23.297 -2.918 15.760 1.00 76.69 295 LEU A O 1
ATOM 2324 N N . GLN A 1 296 ? -21.087 -3.010 15.405 1.00 71.69 296 GLN A N 1
ATOM 2325 C CA . GLN A 1 296 ? -21.122 -4.328 14.763 1.00 71.69 296 GLN A CA 1
ATOM 2326 C C . GLN A 1 296 ? -21.518 -5.456 15.730 1.00 71.69 296 GLN A C 1
ATOM 2328 O O . GLN A 1 296 ? -22.106 -6.441 15.292 1.00 71.69 296 GLN A O 1
ATOM 2333 N N . GLN A 1 297 ? -21.223 -5.331 17.030 1.00 67.69 297 GLN A N 1
ATOM 2334 C CA . GLN A 1 297 ? -21.595 -6.342 18.027 1.00 67.69 297 GLN A CA 1
ATOM 2335 C C . GLN A 1 297 ? -23.026 -6.194 18.562 1.00 67.69 297 GLN A C 1
ATOM 2337 O O . GLN A 1 297 ? -23.593 -7.182 19.020 1.00 67.69 297 GLN A O 1
ATOM 2342 N N . ASN A 1 298 ? -23.621 -4.999 18.493 1.00 59.97 298 ASN A N 1
ATOM 2343 C CA . ASN A 1 298 ? -24.986 -4.732 18.952 1.00 59.97 298 ASN A CA 1
ATOM 2344 C C . ASN A 1 298 ? -25.719 -3.768 17.998 1.00 59.97 298 ASN A C 1
ATOM 2346 O O . ASN A 1 298 ? -25.775 -2.565 18.267 1.00 59.97 298 ASN A O 1
ATOM 2350 N N . PRO A 1 299 ? -26.374 -4.272 16.933 1.00 55.44 299 PRO A N 1
ATOM 2351 C CA . PRO A 1 299 ? -27.109 -3.431 15.979 1.00 55.44 299 PRO A CA 1
ATOM 2352 C C . PRO A 1 299 ? -28.336 -2.706 16.577 1.00 55.44 299 PRO A C 1
ATOM 2354 O O . PRO A 1 299 ? -28.983 -1.923 15.894 1.00 55.44 299 PRO A O 1
ATOM 2357 N N . VAL A 1 300 ? -28.672 -2.937 17.854 1.00 51.91 300 VAL A N 1
ATOM 2358 C CA . VAL A 1 300 ? -29.821 -2.327 18.557 1.00 51.91 300 VAL A CA 1
ATOM 2359 C C . VAL A 1 300 ? -29.505 -0.924 19.113 1.00 51.91 300 VAL A C 1
ATOM 2361 O O . VAL A 1 300 ? -30.410 -0.208 19.536 1.00 51.91 300 VAL A O 1
ATOM 2364 N N . LEU A 1 301 ? -28.242 -0.481 19.092 1.00 49.84 301 LEU A N 1
ATOM 2365 C CA . LEU A 1 301 ? -27.853 0.825 19.646 1.00 49.84 301 LEU A CA 1
ATOM 2366 C C . LEU A 1 301 ? -28.154 2.025 18.729 1.00 49.84 301 LEU A C 1
ATOM 2368 O O . LEU A 1 301 ? -28.160 3.152 19.219 1.00 49.84 301 LEU A O 1
ATOM 2372 N N . GLU A 1 302 ? -28.506 1.813 17.455 1.00 43.50 302 GLU A N 1
ATOM 2373 C CA . GLU A 1 302 ? -28.896 2.902 16.535 1.00 43.50 302 GLU A CA 1
ATOM 2374 C C . GLU A 1 302 ? -30.184 3.643 16.953 1.00 43.50 302 GLU A C 1
ATOM 2376 O O . GLU A 1 302 ? -30.468 4.718 16.430 1.00 43.50 302 GLU A O 1
ATOM 2381 N N . ALA A 1 303 ? -30.959 3.129 17.916 1.00 40.22 303 ALA A N 1
ATOM 2382 C CA . ALA A 1 303 ? -32.237 3.725 18.316 1.00 40.22 303 ALA A CA 1
ATOM 2383 C C . ALA A 1 303 ? -32.202 4.586 19.596 1.00 40.22 303 ALA A C 1
ATOM 2385 O O . ALA A 1 303 ? -33.256 5.069 20.008 1.00 40.22 303 ALA A O 1
ATOM 2386 N N . THR A 1 304 ? -31.044 4.806 20.237 1.00 42.22 304 THR A N 1
ATOM 2387 C CA . THR A 1 304 ? -31.014 5.475 21.563 1.00 42.22 304 THR A CA 1
ATOM 2388 C C . THR A 1 304 ? -30.020 6.623 21.720 1.00 42.22 304 THR A C 1
ATOM 2390 O O . THR A 1 304 ? -29.692 6.997 22.841 1.00 42.22 304 THR A O 1
ATOM 2393 N N . GLU A 1 305 ? -29.614 7.278 20.633 1.00 42.19 305 GLU A N 1
ATOM 2394 C CA . GLU A 1 305 ? -28.999 8.611 20.728 1.00 42.19 305 GLU A CA 1
ATOM 2395 C C . GLU A 1 305 ? -30.054 9.723 20.661 1.00 42.19 305 GLU A C 1
ATOM 2397 O O . GLU A 1 305 ? -30.053 10.607 19.810 1.00 42.19 305 GLU A O 1
ATOM 2402 N N . GLN A 1 306 ? -30.970 9.686 21.625 1.00 40.19 306 GLN A N 1
ATOM 2403 C CA . GLN A 1 306 ? -31.540 10.898 22.201 1.00 40.19 306 GLN A CA 1
ATOM 2404 C C . GLN A 1 306 ? -31.395 10.763 23.711 1.00 40.19 306 GLN A C 1
ATOM 2406 O O . GLN A 1 306 ? -32.306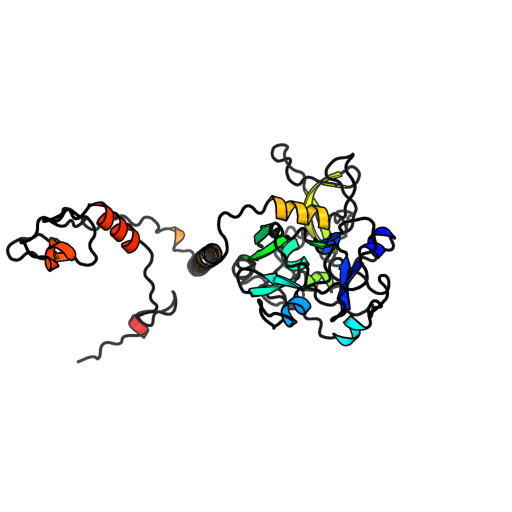 10.329 24.411 1.00 40.19 306 GLN A O 1
ATOM 2411 N N . ILE A 1 307 ? -30.206 11.091 24.221 1.00 41.78 307 ILE A N 1
ATOM 2412 C CA . ILE A 1 307 ? -30.045 11.350 25.650 1.00 41.78 307 ILE A CA 1
ATOM 2413 C C . ILE A 1 307 ? -30.792 12.659 25.919 1.00 41.78 307 ILE A C 1
ATOM 2415 O O . ILE A 1 307 ? -30.243 13.751 25.777 1.00 41.78 307 ILE A O 1
ATOM 2419 N N . GLU A 1 308 ? -32.077 12.554 26.255 1.00 39.88 308 GLU A N 1
ATOM 2420 C CA . GLU A 1 308 ? -32.797 13.643 26.901 1.00 39.88 308 GLU A CA 1
ATOM 2421 C C . GLU A 1 308 ? -32.124 13.925 28.253 1.00 39.88 308 GLU A C 1
ATOM 2423 O O . GLU A 1 308 ? -32.120 13.107 29.175 1.00 39.88 308 GLU A O 1
ATOM 2428 N N . ASP A 1 309 ? -31.520 15.109 28.337 1.00 41.69 309 ASP A N 1
ATOM 2429 C CA . ASP A 1 309 ? -30.896 15.728 29.506 1.00 41.69 309 ASP A CA 1
ATOM 2430 C C . ASP A 1 309 ? -31.962 15.995 30.593 1.00 41.69 309 ASP A C 1
ATOM 2432 O O . ASP A 1 309 ? -32.428 17.118 30.782 1.00 41.69 309 ASP A O 1
ATOM 2436 N N . SER A 1 310 ? -32.431 14.941 31.272 1.00 43.97 310 SER A N 1
ATOM 2437 C CA . SER A 1 310 ? -33.571 15.014 32.201 1.00 43.97 310 SER A CA 1
ATOM 2438 C C . SER A 1 310 ? -33.182 15.198 33.676 1.00 43.97 310 SER A C 1
ATOM 2440 O O . SER A 1 310 ? -34.038 15.082 34.559 1.00 43.97 310 SER A O 1
ATOM 2442 N N . LYS A 1 311 ? -31.910 15.471 34.001 1.00 52.50 311 LYS A N 1
ATOM 2443 C CA . LYS A 1 311 ? -31.511 15.790 35.386 1.00 52.50 311 LYS A CA 1
ATOM 2444 C C . LYS A 1 311 ? -31.592 17.303 35.632 1.00 52.50 311 LYS A C 1
ATOM 2446 O O . LYS A 1 311 ? -31.154 18.085 34.791 1.00 52.50 311 LYS A O 1
ATOM 2451 N N . PRO A 1 312 ? -32.111 17.752 36.792 1.00 54.47 312 PRO A N 1
ATOM 2452 C CA . PRO A 1 312 ? -32.198 19.174 37.097 1.00 54.47 312 PRO A CA 1
ATOM 2453 C C . PRO A 1 312 ? -30.792 19.779 37.164 1.00 54.47 312 PRO A C 1
ATOM 2455 O O . PRO A 1 312 ? -29.941 19.325 37.935 1.00 54.47 312 PRO A O 1
ATOM 2458 N N . LYS A 1 313 ? -30.552 20.805 36.342 1.00 63.84 313 LYS A N 1
ATOM 2459 C CA . LYS A 1 313 ? -29.276 21.527 36.272 1.00 63.84 313 LYS A CA 1
ATOM 2460 C C . LYS A 1 313 ? -28.998 22.193 37.621 1.00 63.84 313 LYS A C 1
ATOM 2462 O O . LYS A 1 313 ? -29.663 23.158 37.989 1.00 63.84 313 LYS A O 1
ATOM 2467 N N . LYS A 1 314 ? -28.032 21.650 38.367 1.00 77.31 314 LYS A N 1
ATOM 2468 C CA . LYS A 1 314 ? -27.560 22.218 39.637 1.00 77.31 314 LYS A CA 1
ATOM 2469 C C . LYS A 1 314 ? -26.669 23.428 39.356 1.00 77.31 314 LYS A C 1
ATOM 2471 O O . LYS A 1 314 ? -25.893 23.416 38.405 1.00 77.31 314 LYS A O 1
ATOM 2476 N N . TYR A 1 315 ? -26.770 24.453 40.191 1.00 85.12 315 TYR A N 1
ATOM 2477 C CA . TYR A 1 315 ? -25.884 25.611 40.166 1.00 85.12 315 TYR A CA 1
ATOM 2478 C C . TYR A 1 315 ? -25.440 25.946 41.588 1.00 85.12 315 TYR A C 1
ATOM 2480 O O . TYR A 1 315 ? -26.140 25.638 42.550 1.00 85.12 315 TYR A O 1
ATOM 2488 N N . CYS A 1 316 ? -24.264 26.555 41.716 1.00 82.44 316 CYS A N 1
ATOM 2489 C CA . CYS A 1 316 ? -23.769 27.034 43.002 1.00 82.44 316 CYS A CA 1
ATOM 2490 C C . CYS A 1 316 ? -24.598 28.233 43.444 1.00 82.44 316 CYS A C 1
ATOM 2492 O O . CYS A 1 316 ? -24.656 29.213 42.706 1.00 82.44 316 CYS A O 1
ATOM 2494 N N . GLU A 1 317 ? -25.177 28.209 44.641 1.00 84.12 317 GLU A N 1
ATOM 2495 C CA . GLU A 1 317 ? -25.887 29.385 45.165 1.00 84.12 317 GLU A CA 1
ATOM 2496 C C . GLU A 1 317 ? -24.951 30.578 45.420 1.00 84.12 317 GLU A C 1
ATOM 2498 O O . GLU A 1 317 ? -25.388 31.719 45.324 1.00 84.12 317 GLU A O 1
ATOM 2503 N N . VAL A 1 318 ? -23.658 30.330 45.657 1.00 80.94 318 VAL A N 1
ATOM 2504 C CA . VAL A 1 318 ? -22.666 31.376 45.958 1.00 80.94 318 VAL A CA 1
ATOM 2505 C C . VAL A 1 318 ? -22.141 32.053 44.686 1.00 80.94 318 VAL A C 1
ATOM 2507 O O . VAL A 1 318 ? -22.193 33.270 44.560 1.00 80.94 318 VAL A O 1
ATOM 2510 N N . CYS A 1 319 ? -21.655 31.279 43.707 1.00 77.12 319 CYS A N 1
ATOM 2511 C CA . CYS A 1 319 ? -21.002 31.824 42.504 1.00 77.12 319 CYS A CA 1
ATOM 2512 C C . CYS A 1 319 ? -21.771 31.587 41.194 1.00 77.12 319 CYS A C 1
ATOM 2514 O O . CYS A 1 319 ? -21.301 31.955 40.118 1.00 77.12 319 CYS A O 1
ATOM 2516 N N . SER A 1 320 ? -22.952 30.958 41.248 1.00 81.88 320 SER A N 1
ATOM 2517 C CA . SER A 1 320 ? -23.803 30.655 40.082 1.00 81.88 320 SER A CA 1
ATOM 2518 C C . SER A 1 320 ? -23.143 29.815 38.979 1.00 81.88 320 SER A C 1
ATOM 2520 O O . SER A 1 320 ? -23.677 29.715 37.869 1.00 81.88 320 SER A O 1
ATOM 2522 N N . ILE A 1 321 ? -21.996 29.193 39.262 1.00 78.69 321 ILE A N 1
ATOM 2523 C CA . ILE A 1 321 ? -21.361 28.234 38.360 1.00 78.69 321 ILE A CA 1
ATOM 2524 C C . ILE A 1 321 ? -22.298 27.037 38.176 1.00 78.69 321 ILE A C 1
ATOM 2526 O O . ILE A 1 321 ? -22.990 26.646 39.116 1.00 78.69 321 ILE A O 1
ATOM 2530 N N . LYS A 1 322 ? -22.356 26.474 36.970 1.00 78.81 322 LYS A N 1
ATOM 2531 C CA . LYS A 1 322 ? -23.273 25.365 36.626 1.00 78.81 322 LYS A CA 1
ATOM 2532 C C . LYS A 1 322 ? -22.600 23.998 36.652 1.00 78.81 322 LYS A C 1
ATOM 2534 O O . LYS A 1 322 ? -23.213 22.977 36.359 1.00 78.81 322 LYS A O 1
ATOM 2539 N N . SER A 1 323 ? -21.332 23.987 37.014 1.00 72.44 323 SER A N 1
ATOM 2540 C CA . SER A 1 323 ? -20.470 22.823 37.006 1.00 72.44 323 SER A CA 1
ATOM 2541 C C . SER A 1 323 ? -19.526 22.908 38.184 1.00 72.44 323 SER A C 1
ATOM 2543 O O . SER A 1 323 ? -18.989 23.956 38.545 1.00 72.44 323 SER A O 1
ATOM 2545 N N . SER A 1 324 ? -19.352 21.771 38.827 1.00 73.94 324 SER A N 1
ATOM 2546 C CA . SER A 1 324 ? -18.411 21.625 39.911 1.00 73.94 324 SER A CA 1
ATOM 2547 C C . SER A 1 324 ? -17.985 20.170 39.970 1.00 73.94 324 SER A C 1
ATOM 2549 O O . SER A 1 324 ? -18.832 19.308 39.723 1.00 73.94 324 SER A O 1
ATOM 2551 N N . PRO A 1 325 ? -16.729 19.867 40.346 1.00 70.44 325 PRO A N 1
ATOM 2552 C CA . PRO A 1 325 ? -16.307 18.480 40.504 1.00 70.44 325 PRO A CA 1
ATOM 2553 C C . PRO A 1 325 ? -17.127 17.785 41.598 1.00 70.44 325 PRO A C 1
ATOM 2555 O O . PRO A 1 325 ? -17.335 16.576 41.564 1.00 70.44 325 PRO A O 1
ATOM 2558 N N . LYS A 1 326 ? -17.618 18.566 42.573 1.00 76.69 326 LYS A N 1
ATOM 2559 C CA . LYS A 1 326 ? -18.499 18.111 43.642 1.00 76.69 326 LYS A CA 1
ATOM 2560 C C . LYS A 1 326 ? -19.388 19.250 44.142 1.00 76.69 326 LYS A C 1
ATOM 2562 O O . LYS A 1 326 ? -18.914 20.355 44.398 1.00 76.69 326 LYS A O 1
ATOM 2567 N N . TRP A 1 327 ? -20.669 18.944 44.322 1.00 85.56 327 TRP A N 1
ATOM 2568 C CA . TRP A 1 327 ? -21.656 19.824 44.947 1.00 85.56 327 TRP A CA 1
ATOM 2569 C C . TRP A 1 327 ? -21.745 19.532 46.444 1.00 85.56 327 TRP A C 1
ATOM 2571 O O . TRP A 1 327 ? -21.971 18.382 46.827 1.00 85.56 327 TRP A O 1
ATOM 2581 N N . TRP A 1 328 ? -21.592 20.557 47.278 1.00 84.50 328 TRP A N 1
ATOM 2582 C CA . TRP A 1 328 ? -21.691 20.451 48.733 1.00 84.50 328 TRP A CA 1
ATOM 2583 C C . TRP A 1 328 ? -23.020 21.032 49.214 1.00 84.50 328 TRP A C 1
ATOM 2585 O O . TRP A 1 328 ? -23.366 22.132 48.784 1.00 84.50 328 TRP A O 1
ATOM 2595 N N . PRO A 1 329 ? -23.780 20.327 50.067 1.00 86.56 329 PRO A N 1
ATOM 2596 C CA . PRO A 1 329 ? -24.988 20.885 50.663 1.00 86.56 329 PRO A CA 1
ATOM 2597 C C . PRO A 1 329 ? -24.629 22.042 51.603 1.00 86.56 329 PRO A C 1
ATOM 2599 O O . PRO A 1 329 ? -23.581 22.016 52.250 1.00 86.56 329 PRO A O 1
ATOM 2602 N N . ILE A 1 330 ? -25.490 23.054 51.666 1.00 83.88 330 ILE A N 1
ATOM 2603 C CA . ILE A 1 330 ? -25.354 24.174 52.604 1.00 83.88 330 ILE A CA 1
ATOM 2604 C C . ILE A 1 330 ? -26.176 23.841 53.854 1.00 83.88 330 ILE A C 1
ATOM 2606 O O . ILE A 1 330 ? -27.353 23.493 53.748 1.00 83.88 330 ILE A O 1
ATOM 2610 N N . GLU A 1 331 ? -25.569 23.914 55.040 1.00 77.00 331 GLU A N 1
ATOM 2611 C CA . GLU A 1 331 ? -26.288 23.649 56.290 1.00 77.00 331 GLU A CA 1
ATOM 2612 C C . GLU A 1 331 ? -27.436 24.655 56.465 1.00 77.00 331 GLU A C 1
ATOM 2614 O O . GLU A 1 331 ? -27.238 25.865 56.440 1.00 77.00 331 GLU A O 1
ATOM 2619 N N . GLY A 1 332 ? -28.664 24.147 56.603 1.00 73.88 332 GLY A N 1
ATOM 2620 C CA . GLY A 1 332 ? -29.863 24.973 56.777 1.00 73.88 332 GLY A CA 1
ATOM 2621 C C . GLY A 1 332 ? -30.560 25.440 55.490 1.00 73.88 332 GLY A C 1
ATOM 2622 O O . GLY A 1 332 ? -31.636 26.029 55.592 1.00 73.88 332 GLY A O 1
ATOM 2623 N N . SER A 1 333 ? -30.042 25.138 54.291 1.00 77.94 333 SER A N 1
ATOM 2624 C CA . SER A 1 333 ? -30.738 25.389 53.016 1.00 77.94 333 SER A CA 1
ATOM 2625 C C . SER A 1 333 ? -30.930 24.102 52.194 1.00 77.94 333 SER A C 1
ATOM 2627 O O . SER A 1 333 ? -30.300 23.076 52.438 1.00 77.94 333 SER A O 1
ATOM 2629 N N . LYS A 1 334 ? -31.844 24.123 51.210 1.00 74.94 334 LYS A N 1
ATOM 2630 C CA . LYS A 1 334 ? -31.964 23.045 50.197 1.00 74.94 334 LYS A CA 1
ATOM 2631 C C . LYS A 1 334 ? -30.944 23.198 49.056 1.00 74.94 334 LYS A C 1
ATOM 2633 O O . LYS A 1 334 ? -30.980 22.432 48.092 1.00 74.94 334 LYS A O 1
ATOM 2638 N N . GLY A 1 335 ? -30.095 24.213 49.154 1.00 82.69 335 GLY A N 1
ATOM 2639 C CA . GLY A 1 335 ? -29.129 24.634 48.160 1.00 82.69 335 GLY A CA 1
ATOM 2640 C C . GLY A 1 335 ? -27.842 23.829 48.170 1.00 82.69 335 GLY A C 1
ATOM 2641 O O . GLY A 1 335 ? -27.557 23.042 49.077 1.00 82.69 335 GLY A O 1
ATOM 2642 N N . VAL A 1 336 ? -27.041 24.049 47.131 1.00 86.19 336 VAL A N 1
ATOM 2643 C CA . VAL A 1 336 ? -25.699 23.480 47.010 1.00 86.19 336 VAL A CA 1
ATOM 2644 C C . VAL A 1 336 ? -24.690 24.554 46.625 1.00 86.19 336 VAL A C 1
ATOM 2646 O O . VAL A 1 336 ? -25.002 25.503 45.908 1.00 86.19 336 VAL A O 1
ATOM 2649 N N . GLN A 1 337 ? -23.449 24.365 47.054 1.00 87.44 337 GLN A N 1
ATOM 2650 C CA . GLN A 1 337 ? -22.307 25.185 46.666 1.00 87.44 337 GLN A CA 1
ATOM 2651 C C . GLN A 1 337 ? -21.240 24.352 45.945 1.00 87.44 337 GLN A C 1
ATOM 2653 O O . GLN A 1 337 ? -21.152 23.134 46.120 1.00 87.44 337 GLN A O 1
ATOM 2658 N N . CYS A 1 338 ? -20.450 24.996 45.084 1.00 83.50 338 CYS A N 1
ATOM 2659 C CA . CYS A 1 338 ? -19.383 24.337 44.335 1.00 83.50 338 CYS A CA 1
ATOM 2660 C C . CYS A 1 338 ? -18.178 24.031 45.237 1.00 83.50 338 CYS A C 1
ATOM 2662 O O . CYS A 1 338 ? -17.997 24.627 46.297 1.00 83.50 338 CYS A O 1
ATOM 2664 N N . GLN A 1 339 ? -17.321 23.117 44.787 1.00 82.50 339 GLN A N 1
ATOM 2665 C CA . GLN A 1 339 ? -16.105 22.698 45.484 1.00 82.50 339 GLN A CA 1
ATOM 2666 C C . GLN A 1 339 ? -15.179 23.854 45.899 1.00 82.50 339 GLN A C 1
ATOM 2668 O O . GLN A 1 339 ? -14.573 23.768 46.968 1.00 82.50 339 GLN A O 1
ATOM 2673 N N . ASN A 1 340 ? -15.063 24.903 45.078 1.00 76.56 340 ASN A N 1
ATOM 2674 C CA . ASN A 1 340 ? -14.217 26.057 45.391 1.00 76.56 340 ASN A CA 1
ATOM 2675 C C . ASN A 1 340 ? -14.856 26.927 46.480 1.00 76.56 340 ASN A C 1
ATOM 2677 O O . ASN A 1 340 ? -14.199 27.200 47.479 1.00 76.56 340 ASN A O 1
ATOM 2681 N N . CYS A 1 341 ? -16.143 27.270 46.350 1.00 79.50 341 CYS A N 1
ATOM 2682 C CA . CYS A 1 341 ? -16.871 28.036 47.371 1.00 79.50 341 CYS A CA 1
ATOM 2683 C C . CYS A 1 341 ? -16.919 27.305 48.719 1.00 79.50 341 CYS A C 1
ATOM 2685 O O . CYS A 1 341 ? -16.717 27.924 49.754 1.00 79.50 341 CYS A O 1
ATOM 2687 N N . PHE A 1 342 ? -17.077 25.978 48.710 1.00 81.94 342 PHE A N 1
ATOM 2688 C CA . PHE A 1 342 ? -17.033 25.183 49.937 1.00 81.94 342 PHE A CA 1
ATOM 2689 C C . PHE A 1 342 ? -15.664 25.228 50.637 1.00 81.94 342 PHE A C 1
ATOM 2691 O O . PHE A 1 342 ? -15.602 25.222 51.861 1.00 81.94 342 PHE A O 1
ATOM 2698 N N . LYS A 1 343 ? -14.557 25.241 49.878 1.00 76.94 343 LYS A N 1
ATOM 2699 C CA . LYS A 1 343 ? -13.200 25.239 50.452 1.00 76.94 343 LYS A CA 1
ATOM 2700 C C . LYS A 1 343 ? -12.734 26.605 50.936 1.00 76.94 343 LYS A C 1
ATOM 2702 O O . LYS A 1 343 ? -11.934 26.651 51.863 1.00 76.94 343 LYS A O 1
ATOM 2707 N N . LEU A 1 344 ? -13.157 27.672 50.267 1.00 71.19 344 LEU A N 1
ATOM 2708 C CA . LEU A 1 344 ? -12.664 29.019 50.544 1.00 71.19 344 LEU A CA 1
ATOM 2709 C C . LEU A 1 344 ? -13.354 29.664 51.753 1.00 71.19 344 LEU A C 1
ATOM 2711 O O . LEU A 1 344 ? -12.801 30.597 52.322 1.00 71.19 344 LEU A O 1
ATOM 2715 N N . GLY A 1 345 ? -14.502 29.138 52.197 1.00 65.12 345 GLY A N 1
ATOM 2716 C CA . GLY A 1 345 ? -15.286 29.776 53.256 1.00 65.12 345 GLY A CA 1
ATOM 2717 C C . GLY A 1 345 ? -15.799 31.156 52.826 1.00 65.12 345 GLY A C 1
ATOM 2718 O O . GLY A 1 345 ? -15.515 31.629 51.729 1.00 65.12 345 GLY A O 1
ATOM 2719 N N . GLU A 1 346 ? -16.598 31.804 53.669 1.00 55.69 346 GLU A N 1
ATOM 2720 C CA . GLU A 1 346 ? -17.279 33.068 53.335 1.00 55.69 346 GLU A CA 1
ATOM 2721 C C . GLU A 1 346 ? -16.348 34.295 53.222 1.00 55.69 346 GLU A C 1
ATOM 2723 O O . GLU A 1 346 ? -16.829 35.391 52.943 1.00 55.69 346 GLU A O 1
ATOM 2728 N N . ASP A 1 347 ? -15.032 34.143 53.406 1.00 53.19 347 ASP A N 1
ATOM 2729 C CA . ASP A 1 347 ? -14.170 35.262 53.809 1.00 53.19 347 ASP A CA 1
ATOM 2730 C C . ASP A 1 347 ? -13.310 35.930 52.727 1.00 53.19 347 ASP A C 1
ATOM 2732 O O . ASP A 1 347 ? -12.610 36.891 53.038 1.00 53.19 347 ASP A O 1
ATOM 2736 N N . GLU A 1 348 ? -13.383 35.553 51.448 1.00 48.50 348 GLU A N 1
ATOM 2737 C CA . GLU A 1 348 ? -12.663 36.311 50.410 1.00 48.50 348 GLU A CA 1
ATOM 2738 C C . GLU A 1 348 ? -13.497 36.534 49.140 1.00 48.50 348 GLU A C 1
ATOM 2740 O O . GLU A 1 348 ? -13.821 35.609 48.394 1.00 48.50 348 GLU A O 1
ATOM 2745 N N . ASN A 1 349 ? -13.811 37.810 48.866 1.00 52.84 349 ASN A N 1
ATOM 2746 C CA . ASN A 1 349 ? -14.339 38.289 47.587 1.00 52.84 349 ASN A CA 1
ATOM 2747 C C . ASN A 1 349 ? -13.312 38.013 46.480 1.00 52.84 349 ASN A C 1
ATOM 2749 O O . ASN A 1 349 ? -12.453 38.846 46.187 1.00 52.84 349 ASN A O 1
ATOM 2753 N N . HIS A 1 350 ? -13.402 36.839 45.863 1.00 52.00 350 HIS A N 1
ATOM 2754 C CA . HIS A 1 350 ? -12.656 36.505 44.658 1.00 52.00 350 HIS A CA 1
ATOM 2755 C C . HIS A 1 350 ? -13.611 36.329 43.480 1.00 52.00 350 HIS A C 1
ATOM 2757 O O . HIS A 1 350 ? -14.575 35.563 43.541 1.00 52.00 350 HIS A O 1
ATOM 2763 N N . GLU A 1 351 ? -13.318 37.032 42.385 1.00 51.16 351 GLU A N 1
ATOM 2764 C CA . GLU A 1 351 ? -13.958 36.836 41.087 1.00 51.16 351 GLU A CA 1
ATOM 2765 C C . GLU A 1 351 ? -13.603 35.443 40.550 1.00 51.16 351 GLU A C 1
ATOM 2767 O O . GLU A 1 351 ? -12.682 35.268 39.754 1.00 51.16 351 GLU A O 1
ATOM 2772 N N . ILE A 1 352 ? -14.344 34.416 40.973 1.00 53.56 352 ILE A N 1
ATOM 2773 C CA . ILE A 1 352 ? -14.344 33.134 40.270 1.00 53.56 352 ILE A CA 1
ATOM 2774 C C . ILE A 1 352 ? -15.027 33.394 38.930 1.00 53.56 352 ILE A C 1
ATOM 2776 O O . ILE A 1 352 ? -16.255 33.459 38.824 1.00 53.56 352 ILE A O 1
ATOM 2780 N N . THR A 1 353 ? -14.213 33.618 37.902 1.00 53.19 353 THR A N 1
ATOM 2781 C CA . THR A 1 353 ? -14.699 33.867 36.550 1.00 53.19 353 THR A CA 1
ATOM 2782 C C . THR A 1 353 ? -15.530 32.667 36.089 1.00 53.19 353 THR A C 1
ATOM 2784 O O . THR A 1 353 ? -15.079 31.522 36.078 1.00 53.19 353 THR A O 1
ATOM 2787 N N . LYS A 1 354 ? -16.784 32.931 35.702 1.00 52.25 354 LYS A N 1
ATOM 2788 C CA . LYS A 1 354 ? -17.748 31.955 35.154 1.00 52.25 354 LYS A CA 1
ATOM 2789 C C . LYS A 1 354 ? -17.141 31.007 34.102 1.00 52.25 354 LYS A C 1
ATOM 2791 O O . LYS A 1 354 ? -17.637 29.897 33.932 1.00 52.25 354 LYS A O 1
ATOM 2796 N N . SER A 1 355 ? -16.065 31.429 33.433 1.00 57.22 355 SER A N 1
ATOM 2797 C CA . SER A 1 355 ? -15.377 30.684 32.382 1.00 57.22 355 SER A CA 1
ATOM 2798 C C . SER A 1 355 ? -14.752 29.364 32.833 1.00 57.22 355 SER A C 1
ATOM 2800 O O . SER A 1 355 ? -14.807 28.414 32.062 1.00 57.22 355 SER A O 1
ATOM 2802 N N . GLU A 1 356 ? -14.189 29.247 34.041 1.00 59.12 356 GLU A N 1
ATOM 2803 C CA . GLU A 1 356 ? -13.564 27.976 34.473 1.00 59.12 356 GLU A CA 1
ATOM 2804 C C . GLU A 1 356 ? -14.595 26.869 34.718 1.00 59.12 356 GLU A C 1
ATOM 2806 O O . GLU A 1 356 ? -14.351 25.692 34.456 1.00 59.12 356 GLU A O 1
ATOM 2811 N N . GLY A 1 357 ? -15.792 27.252 35.160 1.00 55.62 357 GLY A N 1
ATOM 2812 C CA . GLY A 1 357 ? -16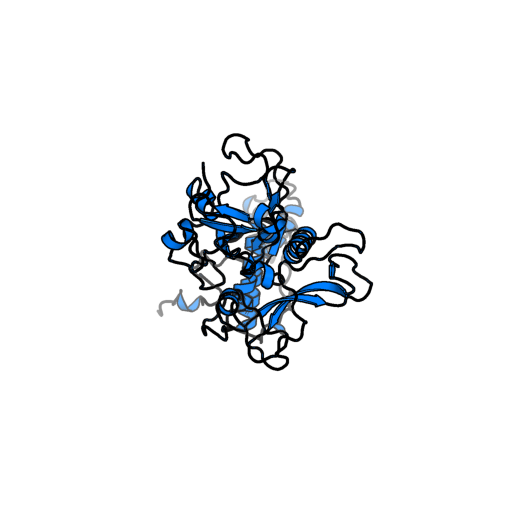.912 26.333 35.300 1.00 55.62 357 GLY A CA 1
ATOM 2813 C C . GLY A 1 357 ? -17.337 25.755 33.971 1.00 55.62 357 GLY A C 1
ATOM 2814 O O . GLY A 1 357 ? -17.400 24.538 33.814 1.00 55.62 357 GLY A O 1
ATOM 2815 N N . ASP A 1 358 ? -17.616 26.606 32.994 1.00 61.44 358 ASP A N 1
ATOM 2816 C CA . ASP A 1 358 ? -18.040 26.138 31.676 1.00 61.44 358 ASP A CA 1
ATOM 2817 C C . ASP A 1 358 ? -16.968 25.235 31.024 1.00 61.44 358 ASP A C 1
ATOM 2819 O O . ASP A 1 358 ? -17.306 24.270 30.337 1.00 61.44 358 ASP A O 1
ATOM 2823 N N . VAL A 1 359 ? -15.683 25.467 31.326 1.00 62.97 359 VAL A N 1
ATOM 2824 C CA . VAL A 1 359 ? -14.569 24.579 30.946 1.00 62.97 359 VAL A CA 1
ATOM 2825 C C . VAL A 1 359 ? -14.656 23.214 31.640 1.00 62.97 359 VAL A C 1
ATOM 2827 O O . VAL A 1 359 ? -14.603 22.195 30.959 1.00 62.97 359 VAL A O 1
ATOM 2830 N N . LEU A 1 360 ? -14.877 23.161 32.953 1.00 60.28 360 LEU A N 1
ATOM 2831 C CA . LEU A 1 360 ? -15.062 21.897 33.676 1.00 60.28 360 LEU A CA 1
ATOM 2832 C C . LEU A 1 360 ? -16.349 21.160 33.264 1.00 60.28 360 LEU A C 1
ATOM 2834 O O . LEU A 1 360 ? -16.393 19.935 33.236 1.00 60.28 360 LEU A O 1
ATOM 2838 N N . ALA A 1 361 ? -17.422 21.890 32.951 1.00 58.19 361 ALA A N 1
ATOM 2839 C CA . ALA A 1 361 ? -18.664 21.308 32.447 1.00 58.19 361 ALA A CA 1
ATOM 2840 C C . ALA A 1 361 ? -18.416 20.570 31.128 1.00 58.19 361 ALA A C 1
ATOM 2842 O O . ALA A 1 361 ? -18.989 19.509 30.893 1.00 58.19 361 ALA A O 1
ATOM 2843 N N . ARG A 1 362 ? -17.557 21.141 30.277 1.00 61.19 362 ARG A N 1
ATOM 2844 C CA . ARG A 1 362 ? -17.107 20.510 29.040 1.00 61.19 362 ARG A CA 1
ATOM 2845 C C . ARG A 1 362 ? -16.299 19.246 29.337 1.00 61.19 362 ARG A C 1
ATOM 2847 O O . ARG A 1 362 ? -16.642 18.214 28.784 1.00 61.19 362 ARG A O 1
ATOM 2854 N N . GLU A 1 363 ? -15.337 19.296 30.259 1.00 63.88 363 GLU A N 1
ATOM 2855 C CA . GLU A 1 363 ? -14.537 18.124 30.670 1.00 63.88 363 GLU A CA 1
ATOM 2856 C C . GLU A 1 363 ? -15.382 16.996 31.296 1.00 63.88 363 GLU A C 1
ATOM 2858 O O . GLU A 1 363 ? -15.165 15.827 31.007 1.00 63.88 363 GLU A O 1
ATOM 2863 N N . LEU A 1 364 ? -16.391 17.312 32.117 1.00 51.72 364 LEU A N 1
ATOM 2864 C CA . LEU A 1 364 ? -17.287 16.316 32.734 1.00 51.72 364 LEU A CA 1
ATOM 2865 C C . LEU A 1 364 ? -18.219 15.611 31.735 1.00 51.72 364 LEU A C 1
ATOM 2867 O O . LEU A 1 364 ? -18.784 14.571 32.068 1.00 51.72 364 LEU A O 1
ATOM 2871 N N . ASN A 1 365 ? -18.411 16.192 30.549 1.00 54.50 365 ASN A N 1
ATOM 2872 C CA . ASN A 1 365 ? -19.163 15.583 29.451 1.00 54.50 365 ASN A CA 1
ATOM 2873 C C . ASN A 1 365 ? -18.242 14.914 28.416 1.00 54.50 365 ASN A C 1
ATOM 2875 O O . ASN A 1 365 ? -18.732 14.393 27.414 1.00 54.50 365 ASN A O 1
ATOM 2879 N N . GLU A 1 366 ? -16.927 14.901 28.651 1.00 55.22 366 GLU A N 1
ATOM 2880 C CA . GLU A 1 366 ? -16.012 14.017 27.935 1.00 55.22 366 GLU A CA 1
ATOM 2881 C C . GLU A 1 366 ? -16.109 12.586 28.517 1.00 55.22 366 GLU A C 1
ATOM 2883 O O . GLU A 1 366 ? -16.352 12.416 29.717 1.00 55.22 366 GLU A O 1
ATOM 2888 N N . PRO A 1 367 ? -15.952 11.526 27.700 1.00 50.72 367 PRO A N 1
ATOM 2889 C CA . PRO A 1 367 ? -16.058 10.144 28.169 1.00 50.72 367 PRO A CA 1
ATOM 2890 C C . PRO A 1 367 ? -15.031 9.805 29.262 1.00 50.72 367 PRO A C 1
ATOM 2892 O O . PRO A 1 367 ? -13.835 10.057 29.115 1.00 50.72 367 PRO A O 1
ATOM 2895 N N . LEU A 1 368 ? -15.490 9.177 30.349 1.00 53.84 368 LEU A N 1
ATOM 2896 C CA . LEU A 1 368 ? -14.637 8.765 31.470 1.00 53.84 368 LEU A CA 1
ATOM 2897 C C . LEU A 1 368 ? -13.761 7.550 31.113 1.00 53.84 368 LEU A C 1
ATOM 2899 O O . LEU A 1 368 ? -14.239 6.572 30.541 1.00 53.84 368 LEU A O 1
ATOM 2903 N N . SER A 1 369 ? -12.493 7.568 31.539 1.00 56.41 369 SER A N 1
ATOM 2904 C CA . SER A 1 369 ? -11.597 6.403 31.464 1.00 56.41 369 SER A CA 1
ATOM 2905 C C . SER A 1 369 ? -11.851 5.421 32.618 1.00 56.41 369 SER A C 1
ATOM 2907 O O . SER A 1 369 ? -11.739 5.790 33.788 1.00 56.41 369 SER A O 1
ATOM 2909 N N . GLY A 1 370 ? -12.137 4.154 32.299 1.00 57.69 370 GLY A N 1
ATOM 2910 C CA . GLY A 1 370 ? -12.372 3.067 33.267 1.00 57.69 370 GLY A CA 1
ATOM 2911 C C . GLY A 1 370 ? -11.108 2.417 33.850 1.00 57.69 370 GLY A C 1
ATOM 2912 O O . GLY A 1 370 ? -11.199 1.592 34.761 1.00 57.69 370 GLY A O 1
ATOM 2913 N N . THR A 1 371 ? -9.921 2.819 33.381 1.00 58.06 371 THR A N 1
ATOM 2914 C CA . THR A 1 371 ? -8.639 2.166 33.704 1.00 58.06 371 THR A CA 1
ATOM 2915 C C . THR A 1 371 ? -8.319 2.103 35.196 1.00 58.06 371 THR A C 1
ATOM 2917 O O . THR A 1 371 ? -7.655 1.173 35.642 1.00 58.06 371 THR A O 1
ATOM 2920 N N . ASN A 1 372 ? -8.812 3.051 35.994 1.00 57.12 372 ASN A N 1
ATOM 2921 C CA . ASN A 1 372 ? -8.526 3.099 37.432 1.00 57.12 372 ASN A CA 1
ATOM 2922 C C . ASN A 1 372 ? -9.415 2.160 38.277 1.00 57.12 372 ASN A C 1
ATOM 2924 O O . ASN A 1 372 ? -9.175 2.030 39.473 1.00 57.12 372 ASN A O 1
ATOM 2928 N N . PHE A 1 373 ? -10.417 1.502 37.679 1.00 53.94 373 PHE A N 1
ATOM 2929 C CA . PHE A 1 373 ? -11.381 0.616 38.356 1.00 53.94 373 PHE A CA 1
ATOM 2930 C C . PHE A 1 373 ? -11.291 -0.844 37.891 1.00 53.94 373 PHE A C 1
ATOM 2932 O O . PHE A 1 373 ? -12.223 -1.618 38.087 1.00 53.94 373 PHE A O 1
ATOM 2939 N N . GLY A 1 374 ? -10.189 -1.218 37.233 1.00 58.00 374 GLY A N 1
ATOM 2940 C CA . GLY A 1 374 ? -10.029 -2.553 36.649 1.00 58.00 374 GLY A CA 1
ATOM 2941 C C . GLY A 1 374 ? -10.912 -2.801 35.424 1.00 58.00 374 GLY A C 1
ATOM 2942 O O . GLY A 1 374 ? -10.949 -3.922 34.938 1.00 58.00 374 GLY A O 1
ATOM 2943 N N . ILE A 1 375 ? -11.592 -1.767 34.915 1.00 59.53 375 ILE A N 1
ATOM 2944 C CA . ILE A 1 375 ? -12.374 -1.830 33.681 1.00 59.53 375 ILE A CA 1
ATOM 2945 C C . ILE A 1 375 ? -11.399 -1.572 32.536 1.00 59.53 375 ILE A C 1
ATOM 2947 O O . ILE A 1 375 ? -10.978 -0.443 32.271 1.00 59.53 375 ILE A O 1
ATOM 2951 N N . SER A 1 376 ? -10.986 -2.662 31.914 1.00 56.00 376 SER A N 1
ATOM 2952 C CA . SER A 1 376 ? -9.965 -2.727 30.876 1.00 56.00 376 SER A CA 1
ATOM 2953 C C . SER A 1 376 ? -10.543 -2.635 29.463 1.00 56.00 376 SER A C 1
ATOM 2955 O O . SER A 1 376 ? -9.805 -2.387 28.508 1.00 56.00 376 SER A O 1
ATOM 2957 N N . GLY A 1 377 ? -11.868 -2.755 29.326 1.00 58.19 377 GLY A N 1
ATOM 2958 C CA . GLY A 1 377 ? -12.549 -2.562 28.056 1.00 58.19 377 GLY A CA 1
ATOM 2959 C C . GLY A 1 377 ? -14.079 -2.520 28.145 1.00 58.19 377 GLY A C 1
ATOM 2960 O O . GLY A 1 377 ? -14.655 -2.655 29.219 1.00 58.19 377 GLY A O 1
ATOM 2961 N N . PRO A 1 378 ? -14.762 -2.332 27.007 1.00 52.03 378 PRO A N 1
ATOM 2962 C CA . PRO A 1 378 ? -16.208 -2.058 26.949 1.00 52.03 378 PRO A CA 1
ATOM 2963 C C . PRO A 1 378 ? -17.100 -3.271 27.252 1.00 52.03 378 PRO A C 1
ATOM 2965 O O . PRO A 1 378 ? -18.306 -3.130 27.422 1.00 52.03 378 PRO A O 1
ATOM 2968 N N . SER A 1 379 ? -16.496 -4.456 27.304 1.00 52.31 379 SER A N 1
ATOM 2969 C CA . SER A 1 379 ? -17.123 -5.727 27.670 1.00 52.31 379 SER A CA 1
ATOM 2970 C C . SER A 1 379 ? -16.865 -6.140 29.127 1.00 52.31 379 SER A C 1
ATOM 2972 O O . SER A 1 379 ? -17.310 -7.213 29.521 1.00 52.31 379 SER A O 1
ATOM 2974 N N . ASP A 1 380 ? -16.166 -5.322 29.927 1.00 60.47 380 ASP A N 1
ATOM 2975 C CA . ASP A 1 380 ? -16.014 -5.557 31.370 1.00 60.47 380 ASP A CA 1
ATOM 2976 C C . ASP A 1 380 ? -17.278 -5.139 32.129 1.00 60.47 380 ASP A C 1
ATOM 2978 O O . ASP A 1 380 ? -17.805 -4.036 31.947 1.00 60.47 380 ASP A O 1
ATOM 2982 N N . HIS A 1 381 ? -17.733 -5.987 33.052 1.00 58.44 381 HIS A N 1
ATOM 2983 C CA . HIS A 1 381 ? -18.834 -5.668 33.952 1.00 58.44 381 HIS A CA 1
ATOM 2984 C C . HIS A 1 381 ? -18.340 -5.477 35.389 1.00 58.44 381 HIS A C 1
ATOM 2986 O O . HIS A 1 381 ? -17.703 -6.344 35.977 1.00 58.44 381 HIS A O 1
ATOM 2992 N N . ILE A 1 382 ? -18.734 -4.363 36.018 1.00 53.94 382 ILE A N 1
ATOM 2993 C CA . ILE A 1 382 ? -18.427 -4.048 37.431 1.00 53.94 382 ILE A CA 1
ATOM 2994 C C . ILE A 1 382 ? -18.811 -5.181 38.403 1.00 53.94 382 ILE A C 1
ATOM 2996 O O . ILE A 1 382 ? -18.179 -5.341 39.444 1.00 53.94 382 ILE A O 1
ATOM 3000 N N . ARG A 1 383 ? -19.829 -5.980 38.057 1.00 59.19 383 ARG A N 1
ATOM 3001 C CA . ARG A 1 383 ? -20.292 -7.131 38.848 1.00 59.19 383 ARG A CA 1
ATOM 3002 C C . ARG A 1 383 ? -19.289 -8.287 38.890 1.00 59.19 383 ARG A C 1
ATOM 3004 O O . ARG A 1 383 ? -19.313 -9.055 39.845 1.00 59.19 383 ARG A O 1
ATOM 3011 N N . ASP A 1 384 ? -18.416 -8.381 37.891 1.00 62.28 384 ASP A N 1
ATOM 3012 C CA . ASP A 1 384 ? -17.398 -9.429 37.794 1.00 62.28 384 ASP A CA 1
ATOM 3013 C C . ASP A 1 384 ? -16.140 -9.068 38.600 1.00 62.28 384 ASP A C 1
ATOM 3015 O O . ASP A 1 384 ? -15.386 -9.946 39.011 1.00 62.28 384 ASP A O 1
ATOM 3019 N N . VAL A 1 385 ? -15.934 -7.772 38.868 1.00 59.59 385 VAL A N 1
ATOM 3020 C CA . VAL A 1 385 ? -14.778 -7.239 39.609 1.00 59.59 385 VAL A CA 1
ATOM 3021 C C . VAL A 1 385 ? -15.084 -7.056 41.101 1.00 59.59 385 VAL A C 1
ATOM 3023 O O . VAL A 1 385 ? -14.191 -7.205 41.934 1.00 59.59 385 VAL A O 1
ATOM 3026 N N . TYR A 1 386 ? -16.336 -6.756 41.467 1.00 52.22 386 TYR A N 1
ATOM 3027 C CA . TYR A 1 386 ? -16.744 -6.549 42.859 1.00 52.22 386 TYR A CA 1
ATOM 3028 C C . TYR A 1 386 ? -17.920 -7.453 43.246 1.00 52.22 386 TYR A C 1
ATOM 3030 O O . TYR A 1 386 ? -19.062 -7.203 42.858 1.00 52.22 386 TYR A O 1
ATOM 3038 N N . GLN A 1 387 ? -17.648 -8.470 44.069 1.00 59.34 387 GLN A N 1
ATOM 3039 C CA . GLN A 1 387 ? -18.675 -9.245 44.766 1.00 59.34 387 GLN A CA 1
ATOM 3040 C C . GLN A 1 387 ? -18.805 -8.717 46.202 1.00 59.34 387 GLN A C 1
ATOM 3042 O O . GLN A 1 387 ? -17.852 -8.846 46.975 1.00 59.34 387 GLN A O 1
ATOM 3047 N N . PRO A 1 388 ? -19.940 -8.101 46.585 1.00 49.94 388 PRO A N 1
ATOM 3048 C CA . PRO A 1 388 ? -20.192 -7.768 47.980 1.00 49.94 388 PRO A CA 1
ATOM 3049 C C . PRO A 1 388 ? -20.192 -9.067 48.787 1.00 49.94 388 PRO A C 1
ATOM 3051 O O . PRO A 1 388 ? -20.905 -10.005 48.441 1.00 49.94 388 PRO A O 1
ATOM 3054 N N . THR A 1 389 ? -19.397 -9.139 49.849 1.00 59.28 389 THR A N 1
ATOM 3055 C CA . THR A 1 389 ? -19.470 -10.254 50.798 1.00 59.28 389 THR A CA 1
ATOM 3056 C C . THR A 1 389 ? -20.860 -10.268 51.434 1.00 59.28 389 THR A C 1
ATOM 3058 O O . THR A 1 389 ? -21.251 -9.284 52.064 1.00 59.28 389 THR A O 1
ATOM 3061 N N . GLU A 1 390 ? -21.620 -11.350 51.246 1.00 58.16 390 GLU A N 1
ATOM 3062 C CA . GLU A 1 390 ? -22.879 -11.563 51.962 1.00 58.16 390 GLU A CA 1
ATOM 3063 C C . GLU A 1 390 ? -22.593 -11.769 53.461 1.00 58.16 390 GLU A C 1
ATOM 3065 O O . GLU A 1 390 ? -21.932 -12.737 53.832 1.00 58.16 390 GLU A O 1
ATOM 3070 N N . SER A 1 391 ? -23.133 -10.854 54.282 1.00 42.72 391 SER A N 1
ATOM 3071 C CA . SER A 1 391 ? -23.210 -10.826 55.763 1.00 42.72 391 SER A CA 1
ATOM 3072 C C . SER A 1 391 ? -21.914 -10.878 56.575 1.00 42.72 391 SER A C 1
ATOM 3074 O O . SER A 1 391 ? -21.264 -11.943 56.630 1.00 42.72 391 SER A O 1
#

Radius of gyration: 28.34 Å; chains: 1; bounding box: 64×57×83 Å

InterPro domains:
  IPR001965 Zinc finger, PHD-type [SM00249] (11-63)
  IPR001965 Zinc finger, PHD-type [SM00249] (165-237)
  IPR011011 Zinc finger, FYVE/PHD-type [SSF57903] (10-70)
  IPR011011 Zinc finger, FYVE/PHD-type [SSF57903] (154-197)
  IPR013083 Zinc finger, RING/FYVE/PHD-type [G3DSA:3.30.40.10] (7-67)
  IPR013083 Zinc finger, RING/FYVE/PHD-type [G3DSA:3.30.40.10] (70-239)
  IPR019787 Zinc finger, PHD-finger [PF13831] (27-63)
  IPR019787 Zinc finger, PHD-finger [PS50016] (9-65)
  IPR029617 Lid2 complex component Snt2 [PTHR47672] (11-367)